Protein AF-0000000083112394 (afdb_homodimer)

pLDDT: mean 86.44, std 19.1, range [28.83, 98.94]

InterPro domains:
  IPR000073 Alpha/beta hydrolase fold-1 [PF00561] (53-275)
  IPR000073 Alpha/beta hydrolase fold-1 [PR00111] (77-92)
  IPR000073 Alpha/beta hydrolase fold-1 [PR00111] (121-134)
  IPR000073 Alpha/beta hydrolase fold-1 [PR00111] (135-148)
  IPR000073 Alpha/beta hydrolase fold-1 [PR00111] (237-251)
  IPR011942 Poly(3-hydroxyalkanoate) depolymerase [TIGR02240] (37-294)
  IPR029058 Alpha/Beta hydrolase fold [G3DSA:3.40.50.1820] (31-290)
  IPR029058 Alpha/Beta hydrolase fold [SSF53474] (28-290)
  IPR050471 AB hydrolase [PTHR43433] (49-292)

Nearest PDB structures (foldseek):
  6eb3-assembly1_A  TM=8.933E-01  e=8.186E-20  metagenome
  7dq9-assembly4_D  TM=8.471E-01  e=4.493E-18  Alistipes shahii WAL 8301
  7dq9-assembly3_C  TM=8.461E-01  e=7.822E-18  Alistipes shahii WAL 8301
  4lxg-assembly1_A-2  TM=7.672E-01  e=6.460E-15  Rhizorhabdus wittichii RW1
  7uoc-assembly1_B  TM=8.055E-01  e=4.363E-14  Orobanche minor

Radius of gyration: 27.96 Å; Cα contacts (8 Å, |Δi|>4): 1270; chains: 2; bounding box: 102×69×70 Å

Organism: NCBI:txid185642

Foldseek 3Di:
DPPPPPPPPPPPPPDPPPPPPPPQPDQPAADWDWDDDPQWIKIKGKHAADDAAEEEFEAFLFAQCLLSLLVVQADSRHIYMYIDQDQFDPIHHHPDFDALLSSLVRVVVRCVVVVHFAHEYEYAALRLLSQLNNCLVCVPRHQEYEYELYFFFQPADFFDPVQVVVLVFLCLQVPLVVVLVCVCVQWPFPCVVVSNVVSVSRNSRSPRGDRNNSVSSVVNRNPGGCLVPQLVRAHAYEYEYACTERGRHCVRSVSSVVRHPHYDYDYDHGTRSCCSVVSNVCSVVVNCSVPPDDPDD/DPDPPPPPPPPPPPDPPPPPPPPQPDQPAADWDWDDDPQWIKIKGKHAADDAAEEEFEAFLFAQCLLSLLVVQADSRHIYMYIDQDLFDPIHHHPDFDALLSSLVRVVVRCVVVVHFAHEYEYAALRLLSQLNNCLVCVPRHQEYEYELYFFFQPADFFDPVLVVVLVFCCLQVPLVVVLVCVCVNWNFPCVVVSNVVSVSSNSRRPRGDRNNSVSSVVNRNPGGCLVPQLVRAHAYEYEYACTERGRHCVRSVSSVVRHPHYDYDYDNGTRSCCSVVSNVCSVVVNCSVPPDDPPD

Structure (mmCIF, N/CA/C/O backbone):
data_AF-0000000083112394-model_v1
#
loop_
_entity.id
_entity.type
_entity.pdbx_description
1 polymer 'Poly(3-hydroxyalkanoic acid) depolymerase'
#
loop_
_atom_site.group_PDB
_atom_site.id
_atom_site.type_symbol
_atom_site.label_atom_id
_atom_site.label_alt_id
_atom_site.label_comp_id
_atom_site.label_asym_id
_atom_site.label_entity_id
_atom_site.label_seq_id
_atom_site.pdbx_PDB_ins_code
_atom_site.Cartn_x
_atom_site.Cartn_y
_atom_site.Cartn_z
_atom_site.occupancy
_atom_site.B_iso_or_equiv
_atom_site.auth_seq_id
_atom_site.auth_comp_id
_atom_site.auth_asym_id
_atom_site.auth_atom_id
_atom_site.pdbx_PDB_model_num
ATOM 1 N N . MET A 1 1 ? 68.938 12.625 42.594 1 32.94 1 MET A N 1
ATOM 2 C CA . MET A 1 1 ? 68.25 12.602 41.281 1 32.94 1 MET A CA 1
ATOM 3 C C . MET A 1 1 ? 66.75 12.312 41.438 1 32.94 1 MET A C 1
ATOM 5 O O . MET A 1 1 ? 66.375 11.172 41.688 1 32.94 1 MET A O 1
ATOM 9 N N . THR A 1 2 ? 66.062 13.242 42.125 1 34.62 2 THR A N 1
ATOM 10 C CA . THR A 1 2 ? 64.75 13.32 42.625 1 34.62 2 THR A CA 1
ATOM 11 C C . THR A 1 2 ? 63.719 13.383 41.5 1 34.62 2 THR A C 1
ATOM 13 O O . THR A 1 2 ? 63.688 14.352 40.719 1 34.62 2 THR A O 1
ATOM 16 N N . GLN A 1 3 ? 63.5 12.227 40.812 1 34.94 3 GLN A N 1
ATOM 17 C CA . GLN A 1 3 ? 62.562 12.125 39.688 1 34.94 3 GLN A CA 1
ATOM 18 C C . GLN A 1 3 ? 61.156 12.531 40.094 1 34.94 3 GLN A C 1
ATOM 20 O O . GLN A 1 3 ? 60.594 11.992 41.031 1 34.94 3 GLN A O 1
ATOM 25 N N . HIS A 1 4 ? 60.781 13.797 39.844 1 29.61 4 HIS A N 1
ATOM 26 C CA . HIS A 1 4 ? 59.469 14.391 40.031 1 29.61 4 HIS A CA 1
ATOM 27 C C . HIS A 1 4 ? 58.406 13.625 39.219 1 29.61 4 HIS A C 1
ATOM 29 O O . HIS A 1 4 ? 58.438 13.633 38 1 29.61 4 HIS A O 1
ATOM 35 N N . LYS A 1 5 ? 57.875 12.523 39.781 1 38.38 5 LYS A N 1
ATOM 36 C CA . LYS A 1 5 ? 56.719 11.812 39.25 1 38.38 5 LYS A CA 1
ATOM 37 C C . LYS A 1 5 ? 55.531 12.742 39.094 1 38.38 5 LYS A C 1
ATOM 39 O O . LYS A 1 5 ? 55.062 13.344 40.062 1 38.38 5 LYS A O 1
ATOM 44 N N . SER A 1 6 ? 55.438 13.508 37.875 1 35.44 6 SER A N 1
ATOM 45 C CA . SER A 1 6 ? 54.281 14.328 37.5 1 35.44 6 SER A CA 1
ATOM 46 C C . SER A 1 6 ? 53 13.547 37.625 1 35.44 6 SER A C 1
ATOM 48 O O . SER A 1 6 ? 52.844 12.453 37.094 1 35.44 6 SER A O 1
ATOM 50 N N . ARG A 1 7 ? 52.281 13.656 38.781 1 35.31 7 ARG A N 1
ATOM 51 C CA . ARG A 1 7 ? 50.938 13.148 39.031 1 35.31 7 ARG A CA 1
ATOM 52 C C . ARG A 1 7 ? 49.969 13.633 37.938 1 35.31 7 ARG A C 1
ATOM 54 O O . ARG A 1 7 ? 49.781 14.836 37.781 1 35.31 7 ARG A O 1
ATOM 61 N N . ALA A 1 8 ? 49.906 12.898 36.844 1 36.44 8 ALA A N 1
ATOM 62 C CA . ALA A 1 8 ? 48.844 13.172 35.844 1 36.44 8 ALA A CA 1
ATOM 63 C C . ALA A 1 8 ? 47.469 13.297 36.531 1 36.44 8 ALA A C 1
ATOM 65 O O . ALA A 1 8 ? 47.094 12.43 37.312 1 36.44 8 ALA A O 1
ATOM 66 N N . ALA A 1 9 ? 47 14.57 36.75 1 37.59 9 ALA A N 1
ATOM 67 C CA . ALA A 1 9 ? 45.625 14.883 37.125 1 37.59 9 ALA A CA 1
ATOM 68 C C . ALA A 1 9 ? 44.625 13.992 3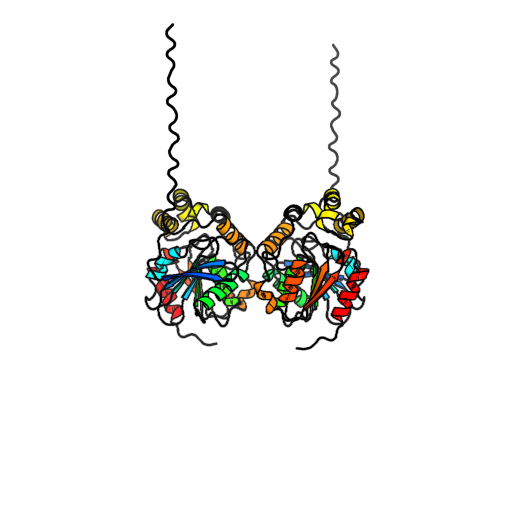6.406 1 37.59 9 ALA A C 1
ATOM 70 O O . ALA A 1 9 ? 44.719 13.852 35.188 1 37.59 9 ALA A O 1
ATOM 71 N N . GLY A 1 10 ? 44.125 12.969 37 1 33.56 10 GLY A N 1
ATOM 72 C CA . GLY A 1 10 ? 43.062 12.078 36.531 1 33.56 10 GLY A CA 1
ATOM 73 C C . GLY A 1 10 ? 41.906 12.812 35.875 1 33.56 10 GLY A C 1
ATOM 74 O O . GLY A 1 10 ? 41.406 13.797 36.406 1 33.56 10 GLY A O 1
ATOM 75 N N . LYS A 1 11 ? 41.875 12.914 34.531 1 38.56 11 LYS A N 1
ATOM 76 C CA . LYS A 1 11 ? 40.75 13.453 33.75 1 38.56 11 LYS A CA 1
ATOM 77 C C . LYS A 1 11 ? 39.406 13.008 34.344 1 38.56 11 LYS A C 1
ATOM 79 O O . LYS A 1 11 ? 39.125 11.812 34.438 1 38.56 11 LYS A O 1
ATOM 84 N N . ARG A 1 12 ? 38.906 13.766 35.406 1 34.84 12 ARG A N 1
ATOM 85 C CA . ARG A 1 12 ? 37.531 13.562 35.812 1 34.84 12 ARG A CA 1
ATOM 86 C C . ARG A 1 12 ? 36.594 13.406 34.594 1 34.84 12 ARG A C 1
ATOM 88 O O . ARG A 1 12 ? 36.656 14.203 33.656 1 34.84 12 ARG A O 1
ATOM 95 N N . ARG A 1 13 ? 36.219 12.211 34.281 1 37.31 13 ARG A N 1
ATOM 96 C CA . ARG A 1 13 ? 35.25 11.852 33.25 1 37.31 13 ARG A CA 1
ATOM 97 C C . ARG A 1 13 ? 34 12.734 33.344 1 37.31 13 ARG A C 1
ATOM 99 O O . ARG A 1 13 ? 33.406 12.891 34.406 1 37.31 13 ARG A O 1
ATOM 106 N N . PRO A 1 14 ? 33.906 13.844 32.5 1 37.31 14 PRO A N 1
ATOM 107 C CA . PRO A 1 14 ? 32.688 14.641 32.562 1 37.31 14 PRO A CA 1
ATOM 108 C C . PRO A 1 14 ? 31.438 13.781 32.75 1 37.31 14 PRO A C 1
ATOM 110 O O . PRO A 1 14 ? 31.391 12.641 32.281 1 37.31 14 PRO A O 1
ATOM 113 N N . THR A 1 15 ? 30.875 13.812 33.969 1 35.97 15 THR A N 1
ATOM 114 C CA . THR A 1 15 ? 29.562 13.227 34.281 1 35.97 15 THR A CA 1
ATOM 115 C C . THR A 1 15 ? 28.609 13.383 33.094 1 35.97 15 THR A C 1
ATOM 117 O O . THR A 1 15 ? 28.484 14.469 32.531 1 35.97 15 THR A O 1
ATOM 120 N N . ARG A 1 16 ? 28.312 12.344 32.344 1 32.38 16 ARG A N 1
ATOM 121 C CA . ARG A 1 16 ? 27.297 12.188 31.312 1 32.38 16 ARG A CA 1
ATOM 122 C C . ARG A 1 16 ? 25.984 12.844 31.75 1 32.38 16 ARG A C 1
ATOM 124 O O . ARG A 1 16 ? 25.344 12.406 32.719 1 32.38 16 ARG A O 1
ATOM 131 N N . GLU A 1 17 ? 26 14.18 31.906 1 29.62 17 GLU A N 1
ATOM 132 C CA . GLU A 1 17 ? 24.672 14.773 32.031 1 29.62 17 GLU A CA 1
ATOM 133 C C . GLU A 1 17 ? 23.641 13.961 31.25 1 29.62 17 GLU A C 1
ATOM 135 O O . GLU A 1 17 ? 23.781 13.773 30.031 1 29.62 17 GLU A O 1
ATOM 140 N N . ARG A 1 18 ? 23.078 12.992 31.844 1 34.06 18 ARG A N 1
ATOM 141 C CA . ARG A 1 18 ? 21.875 12.336 31.344 1 34.06 18 ARG A CA 1
ATOM 142 C C . ARG A 1 18 ? 20.969 13.336 30.609 1 34.06 18 ARG A C 1
ATOM 144 O O . ARG A 1 18 ? 20.531 14.328 31.203 1 34.06 18 ARG A O 1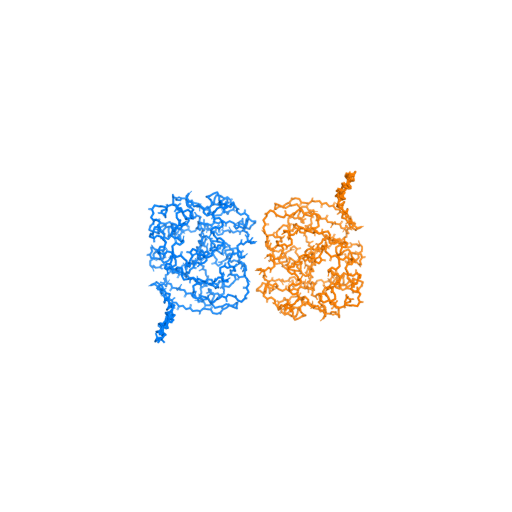
ATOM 151 N N . GLN A 1 19 ? 21.266 13.672 29.453 1 30.61 19 GLN A N 1
ATOM 152 C CA . GLN A 1 19 ? 20.344 14.453 28.609 1 30.61 19 GLN A CA 1
ATOM 153 C C . GLN A 1 19 ? 18.906 14.25 29.047 1 30.61 19 GLN A C 1
ATOM 155 O O . GLN A 1 19 ? 18.359 13.141 28.938 1 30.61 19 GLN A O 1
ATOM 160 N N . ARG A 1 20 ? 18.438 14.812 30.125 1 32.09 20 ARG A N 1
ATOM 161 C CA . ARG A 1 20 ? 17.031 14.875 30.5 1 32.09 20 ARG A CA 1
ATOM 162 C C . ARG A 1 20 ? 16.125 14.844 29.281 1 32.09 20 ARG A C 1
ATOM 164 O O . ARG A 1 20 ? 16.328 15.609 28.328 1 32.09 20 ARG A O 1
ATOM 171 N N . LEU A 1 21 ? 15.695 13.742 28.906 1 35.34 21 LEU A N 1
ATOM 172 C CA . LEU A 1 21 ? 14.57 13.625 27.984 1 35.34 21 LEU A CA 1
ATOM 173 C C . LEU A 1 21 ? 13.609 14.789 28.141 1 35.34 21 LEU A C 1
ATOM 175 O O . LEU A 1 21 ? 13.008 14.969 29.219 1 35.34 21 LEU A O 1
ATOM 179 N N . ARG A 1 22 ? 13.922 15.969 27.781 1 39.44 22 ARG A N 1
ATOM 180 C CA . ARG A 1 22 ? 13.023 17.125 27.781 1 39.44 22 ARG A CA 1
ATOM 181 C C . ARG A 1 22 ? 11.578 16.688 27.562 1 39.44 22 ARG A C 1
ATOM 183 O O . ARG A 1 22 ? 11.297 15.852 26.703 1 39.44 22 ARG A O 1
ATOM 190 N N . ALA A 1 23 ? 10.695 16.812 28.484 1 43.94 23 ALA A N 1
ATOM 191 C CA . ALA A 1 23 ? 9.25 16.594 28.531 1 43.94 23 ALA A CA 1
ATOM 192 C C . ALA A 1 23 ? 8.578 17.109 27.266 1 43.94 23 ALA A C 1
ATOM 194 O O . ALA A 1 23 ? 8.859 18.234 26.828 1 43.94 23 ALA A O 1
ATOM 195 N N . LEU A 1 24 ? 8.109 16.281 26.391 1 50.56 24 LEU A N 1
ATOM 196 C CA . LEU A 1 24 ? 7.293 16.625 25.234 1 50.56 24 LEU A CA 1
ATOM 197 C C . LEU A 1 24 ? 6.301 17.734 25.578 1 50.56 24 LEU A C 1
ATOM 199 O O . LEU A 1 24 ? 5.637 17.672 26.609 1 50.56 24 LEU A O 1
ATOM 203 N N . PRO A 1 25 ? 6.465 18.938 25 1 56.12 25 PRO A N 1
ATOM 204 C CA . PRO A 1 25 ? 5.43 19.922 25.297 1 56.12 25 PRO A CA 1
ATOM 205 C C . PRO A 1 25 ? 4.016 19.375 25.109 1 56.12 25 PRO A C 1
ATOM 207 O O . PRO A 1 25 ? 3.785 18.547 24.219 1 56.12 25 PRO A O 1
ATOM 210 N N . VAL A 1 26 ? 3.15 19.281 26.078 1 57.69 26 VAL A N 1
ATOM 211 C CA . VAL A 1 26 ? 1.737 18.906 26.047 1 57.69 26 VAL A CA 1
ATOM 212 C C . VAL A 1 26 ? 0.942 19.969 25.297 1 57.69 26 VAL A C 1
ATOM 214 O O . VAL A 1 26 ? 1.186 21.172 25.453 1 57.69 26 VAL A O 1
ATOM 217 N N . SER A 1 27 ? 0.223 19.5 24.219 1 69.19 27 SER A N 1
ATOM 218 C CA . SER A 1 27 ? -0.692 20.422 23.562 1 69.19 27 SER A CA 1
ATOM 219 C C . SER A 1 27 ? -1.604 21.109 24.578 1 69.19 27 SER A C 1
ATOM 221 O O . SER A 1 27 ? -2.092 20.469 25.5 1 69.19 27 SER A O 1
ATOM 223 N N . LEU A 1 28 ? -1.651 22.359 24.438 1 69.44 28 LEU A N 1
ATOM 224 C CA . LEU A 1 28 ? -2.496 23.141 25.328 1 69.44 28 LEU A CA 1
ATOM 225 C C . LEU A 1 28 ? -3.961 23.047 24.922 1 69.44 28 LEU A C 1
ATOM 227 O O . LEU A 1 28 ? -4.84 23.578 25.609 1 69.44 28 LEU A O 1
ATOM 231 N N . PHE A 1 29 ? -4.113 22.297 23.812 1 80.75 29 PHE A N 1
ATOM 232 C CA . PHE A 1 29 ? -5.469 22.266 23.281 1 80.75 29 PHE A CA 1
ATOM 233 C C . PHE A 1 29 ? -6.031 20.844 23.297 1 80.75 29 PHE A C 1
ATOM 235 O O . PHE A 1 29 ? -5.473 19.938 22.672 1 80.75 29 PHE A O 1
ATOM 242 N N . GLY A 1 30 ? -6.957 20.609 24.156 1 90.38 30 GLY A N 1
ATOM 243 C CA . GLY A 1 30 ? -7.664 19.344 24.109 1 90.38 30 GLY A CA 1
ATOM 244 C C . GLY A 1 30 ? -7.195 18.359 25.172 1 90.38 30 GLY A C 1
ATOM 245 O O . GLY A 1 30 ? -6.422 18.703 26.062 1 90.38 30 GLY A O 1
ATOM 246 N N . GLU A 1 31 ? -7.684 17.203 25.172 1 95.12 31 GLU A N 1
ATOM 247 C CA . GLU A 1 31 ? -7.375 16.125 26.094 1 95.12 31 GLU A CA 1
ATOM 248 C C . GLU A 1 31 ? -6.652 14.984 25.375 1 95.12 31 GLU A C 1
ATOM 250 O O . GLU A 1 31 ? -6.996 14.641 24.25 1 95.12 31 GLU A O 1
ATOM 255 N N . GLU A 1 32 ? -5.684 14.484 26.094 1 95.5 32 GLU A N 1
ATOM 256 C CA . GLU A 1 32 ? -4.875 13.422 25.516 1 95.5 32 GLU A CA 1
ATOM 257 C C . GLU A 1 32 ? -5.32 12.047 26.031 1 95.5 32 GLU A C 1
ATOM 259 O O . GLU A 1 32 ? -5.691 11.906 27.188 1 95.5 32 GLU A O 1
ATOM 264 N N . CYS A 1 33 ? -5.238 11.086 25.188 1 97.19 33 CYS A N 1
ATOM 265 C CA . CYS A 1 33 ? -5.453 9.688 25.562 1 97.19 33 CYS A CA 1
ATOM 266 C C . CYS A 1 33 ? -4.707 8.758 24.609 1 97.19 33 CYS A C 1
ATOM 268 O O . CYS A 1 33 ? -4.133 9.203 23.609 1 97.19 33 CYS A O 1
ATOM 270 N N . TYR A 1 34 ? -4.586 7.547 25.016 1 98.06 34 TYR A N 1
ATOM 271 C CA . TYR A 1 34 ? -4.027 6.504 24.156 1 98.06 34 TYR A CA 1
ATOM 272 C C . TYR A 1 34 ? -5.105 5.508 23.734 1 98.06 34 TYR A C 1
ATOM 274 O O . TYR A 1 34 ? -5.961 5.137 24.547 1 98.06 34 TYR A O 1
ATOM 282 N N . VAL A 1 35 ? -5.113 5.148 22.516 1 98.56 35 VAL A N 1
ATOM 283 C CA . VAL A 1 35 ? -6.004 4.121 21.984 1 98.56 35 VAL A CA 1
ATOM 284 C C . VAL A 1 35 ? -5.184 2.941 21.469 1 98.56 35 VAL A C 1
ATOM 286 O O . VAL A 1 35 ? -4.32 3.111 20.594 1 98.56 35 VAL A O 1
ATOM 289 N N . ALA A 1 36 ? -5.395 1.771 22.062 1 98.31 36 ALA A N 1
ATOM 290 C CA . ALA A 1 36 ? -4.746 0.547 21.609 1 98.31 36 ALA A CA 1
ATOM 291 C C . ALA A 1 36 ? -5.617 -0.19 20.594 1 98.31 36 ALA A C 1
ATOM 293 O O . ALA A 1 36 ? -6.73 -0.61 20.922 1 98.31 36 ALA A O 1
ATOM 294 N N . THR A 1 37 ? -5.168 -0.289 19.406 1 97.25 37 THR A N 1
ATOM 295 C CA . THR A 1 37 ? -5.918 -0.973 18.359 1 97.25 37 THR A CA 1
ATOM 296 C C . THR A 1 37 ? -5 -1.376 17.203 1 97.25 37 THR A C 1
ATOM 298 O O . THR A 1 37 ? -3.949 -0.769 17 1 97.25 37 THR A O 1
ATOM 301 N N . GLY A 1 38 ? -5.352 -2.438 16.5 1 95 38 GLY A N 1
ATOM 302 C CA . GLY A 1 38 ? -4.629 -2.869 15.312 1 95 38 GLY A CA 1
ATOM 303 C C . GLY A 1 38 ? -3.162 -3.156 15.586 1 95 38 GLY A C 1
ATOM 304 O O . GLY A 1 38 ? -2.311 -2.922 14.719 1 95 38 GLY A O 1
ATOM 305 N N . GLY A 1 39 ? -2.795 -3.484 16.703 1 96 39 GLY A N 1
ATOM 306 C CA . GLY A 1 39 ? -1.42 -3.795 17.047 1 96 39 GLY A CA 1
ATOM 307 C C . GLY A 1 39 ? -0.591 -2.561 17.359 1 96 39 GLY A C 1
ATOM 308 O O . GLY A 1 39 ? 0.637 -2.635 17.438 1 96 39 GLY A O 1
ATOM 309 N N . GLN A 1 40 ? -1.316 -1.421 17.469 1 98 40 GLN A N 1
ATOM 310 C CA . GLN A 1 40 ? -0.654 -0.149 17.734 1 98 40 GLN A CA 1
ATOM 311 C C . GLN A 1 40 ? -1.194 0.49 19.016 1 98 40 GLN A C 1
ATOM 313 O O . GLN A 1 40 ? -2.275 0.132 19.484 1 98 40 GLN A O 1
ATOM 318 N N . ARG A 1 41 ? -0.401 1.262 19.625 1 98.25 41 ARG A N 1
ATOM 319 C CA . ARG A 1 41 ? -0.822 2.186 20.672 1 98.25 41 ARG A CA 1
ATOM 320 C C . ARG A 1 41 ? -0.654 3.635 20.234 1 98.25 41 ARG A C 1
ATOM 322 O O . ARG A 1 41 ? 0.47 4.121 20.094 1 98.25 41 ARG A O 1
ATOM 329 N N . ILE A 1 42 ? -1.801 4.273 20 1 98.44 42 ILE A N 1
ATOM 330 C CA . ILE A 1 42 ? -1.793 5.57 19.328 1 98.44 42 ILE A CA 1
ATOM 331 C C . ILE A 1 42 ? -2.094 6.676 20.344 1 98.44 42 ILE A C 1
ATOM 333 O O . ILE A 1 42 ? -3.109 6.629 21.047 1 98.44 42 ILE A O 1
ATOM 337 N N . ARG A 1 43 ? -1.194 7.676 20.453 1 97.06 43 ARG A N 1
ATOM 338 C CA . ARG A 1 43 ? -1.482 8.891 21.203 1 97.06 43 ARG A CA 1
ATOM 339 C C . ARG A 1 43 ? -2.445 9.789 20.438 1 97.06 43 ARG A C 1
ATOM 341 O O . ARG A 1 43 ? -2.217 10.109 19.281 1 97.06 43 ARG A O 1
ATOM 348 N N . VAL A 1 44 ? -3.502 10.195 21.125 1 98.06 44 VAL A N 1
ATOM 349 C CA . VAL A 1 44 ? -4.535 11.016 20.5 1 98.06 44 VAL A CA 1
ATOM 350 C C . VAL A 1 44 ? -4.809 12.242 21.375 1 98.06 44 VAL A C 1
ATOM 352 O O . VAL A 1 44 ? -4.754 12.164 22.594 1 98.06 44 VAL A O 1
ATOM 355 N N . ASN A 1 45 ? -4.992 13.375 20.734 1 97.56 45 ASN A N 1
ATOM 356 C CA . ASN A 1 45 ? -5.48 14.602 21.359 1 97.56 45 ASN A CA 1
ATOM 357 C C . ASN A 1 45 ? -6.805 15.055 20.766 1 97.56 45 ASN A C 1
ATOM 359 O O . ASN A 1 45 ? -6.938 15.125 19.531 1 97.56 45 ASN A O 1
ATOM 363 N N . VAL A 1 46 ? -7.797 15.266 21.656 1 97.81 46 VAL A N 1
ATOM 364 C CA . VAL A 1 46 ? -9.109 15.695 21.172 1 97.81 46 VAL A CA 1
ATOM 365 C C . VAL A 1 46 ? -9.484 17.031 21.812 1 97.81 46 VAL A C 1
ATOM 367 O O . VAL A 1 46 ? -9.57 17.125 23.047 1 97.81 46 VAL A O 1
ATOM 370 N N . ARG A 1 47 ? -9.617 18 20.984 1 97.12 47 ARG A N 1
ATOM 371 C CA . ARG A 1 47 ? -10.312 19.219 21.422 1 97.12 47 ARG A CA 1
ATOM 372 C C . ARG A 1 47 ? -11.812 19.109 21.141 1 97.12 47 ARG A C 1
ATOM 374 O O . ARG A 1 47 ? -12.234 19.125 19.984 1 97.12 47 ARG A O 1
ATOM 381 N N . GLY A 1 48 ? -12.531 19.047 22.234 1 95.19 48 GLY A N 1
ATOM 382 C CA . GLY A 1 48 ? -13.969 18.875 22.094 1 95.19 48 GLY A CA 1
ATOM 383 C C . GLY A 1 48 ? -14.68 20.109 21.578 1 95.19 48 GLY A C 1
ATOM 384 O O . GLY A 1 48 ? -14.328 21.234 21.938 1 95.19 48 GLY A O 1
ATOM 385 N N . GLY A 1 49 ? -15.617 19.875 20.688 1 95.06 49 GLY A N 1
ATOM 386 C CA . GLY A 1 49 ? -16.5 20.891 20.156 1 95.06 49 GLY A CA 1
ATOM 387 C C . GLY A 1 49 ? -17.828 20.344 19.672 1 95.06 49 GLY A C 1
ATOM 388 O O . GLY A 1 49 ? -18.406 19.453 20.312 1 95.06 49 GLY A O 1
ATOM 389 N N . THR A 1 50 ? -18.281 21.031 18.656 1 93.19 50 THR A N 1
ATOM 390 C CA . THR A 1 50 ? -19.562 20.609 18.094 1 93.19 50 THR A CA 1
ATOM 391 C C . THR A 1 50 ? -19.438 20.297 16.609 1 93.19 50 THR A C 1
ATOM 393 O O . THR A 1 50 ? -18.438 20.625 15.984 1 93.19 50 THR A O 1
ATOM 396 N N . GLY A 1 51 ? -20.453 19.531 16.094 1 92.38 51 GLY A N 1
ATOM 397 C CA . GLY A 1 51 ? -20.484 19.25 14.664 1 92.38 51 GLY A CA 1
ATOM 398 C C . GLY A 1 51 ? -19.594 18.094 14.258 1 92.38 51 GLY A C 1
ATOM 399 O O . GLY A 1 51 ? -19.25 17.25 15.094 1 92.38 51 GLY A O 1
ATOM 400 N N . VAL A 1 52 ? -19.281 18.047 12.945 1 96.69 52 VAL A N 1
ATOM 401 C CA . VAL A 1 52 ? -18.453 16.969 12.406 1 96.69 52 VAL A CA 1
ATOM 402 C C . VAL A 1 52 ? -17 17.203 12.789 1 96.69 52 VAL A C 1
ATOM 404 O O . VAL A 1 52 ? -16.438 18.266 12.5 1 96.69 52 VAL A O 1
ATOM 407 N N . PRO A 1 53 ? -16.359 16.281 13.461 1 98.38 53 PRO A N 1
ATOM 408 C CA . PRO A 1 53 ? -14.969 16.453 13.883 1 98.38 53 PRO A CA 1
ATOM 409 C C . PRO A 1 53 ? -14.008 16.578 12.695 1 98.38 53 PRO A C 1
ATOM 411 O O . PRO A 1 53 ? -14.227 15.945 11.656 1 98.38 53 PRO A O 1
ATOM 414 N N . LEU A 1 54 ? -13.008 17.375 12.914 1 98.75 54 LEU A N 1
ATOM 415 C CA . LEU A 1 54 ? -11.906 17.516 11.969 1 98.75 54 LEU A CA 1
ATOM 416 C C . LEU A 1 54 ? -10.695 16.703 12.438 1 98.75 54 LEU A C 1
ATOM 418 O O . LEU A 1 54 ? -10.164 16.938 13.523 1 98.75 54 LEU A O 1
ATOM 422 N N . VAL A 1 55 ? -10.273 15.688 11.625 1 98.94 55 VAL A N 1
ATOM 423 C CA . VAL A 1 55 ? -9.094 14.883 11.906 1 98.94 55 VAL A CA 1
ATOM 424 C C . VAL A 1 55 ? -7.887 15.461 11.164 1 98.94 55 VAL A C 1
ATOM 426 O O . VAL A 1 55 ? -7.953 15.711 9.961 1 98.94 55 VAL A O 1
ATOM 429 N N . LEU A 1 56 ? -6.809 15.695 11.898 1 98.75 56 LEU A N 1
ATOM 430 C CA . LEU A 1 56 ? -5.598 16.25 11.305 1 98.75 56 LEU A CA 1
ATOM 431 C C . LEU A 1 56 ? -4.523 15.18 11.156 1 98.75 56 LEU A C 1
ATOM 433 O O . LEU A 1 56 ? -4.113 14.562 12.148 1 98.75 56 LEU A O 1
ATOM 437 N N . CYS A 1 57 ? -4.082 14.945 9.969 1 98.56 57 CYS A N 1
ATOM 438 C CA . CYS A 1 57 ? -2.967 14.055 9.664 1 98.56 57 CYS A CA 1
ATOM 439 C C . CYS A 1 57 ? -1.688 14.844 9.422 1 98.56 57 CYS A C 1
ATOM 441 O O . CYS A 1 57 ? -1.586 15.586 8.438 1 98.56 57 CYS A O 1
ATOM 443 N N . ASN A 1 58 ? -0.654 14.656 10.203 1 94.94 58 ASN A N 1
ATOM 444 C CA . ASN A 1 58 ? 0.577 15.438 10.195 1 94.94 58 ASN A CA 1
ATOM 445 C C . ASN A 1 58 ? 1.538 14.953 9.109 1 94.94 58 ASN A C 1
ATOM 447 O O . ASN A 1 58 ? 1.359 13.867 8.555 1 94.94 58 ASN A O 1
ATOM 451 N N . GLY A 1 59 ? 2.527 15.812 8.844 1 94.5 59 GLY A N 1
ATOM 452 C CA . GLY A 1 59 ? 3.586 15.453 7.914 1 94.5 59 GLY A CA 1
ATOM 453 C C . GLY A 1 59 ? 4.559 14.438 8.484 1 94.5 59 GLY A C 1
ATOM 454 O O . GLY A 1 59 ? 4.488 14.094 9.664 1 94.5 59 GLY A O 1
ATOM 455 N N . ILE A 1 60 ? 5.445 14.055 7.648 1 93.75 60 ILE A N 1
ATOM 456 C CA . ILE A 1 60 ? 6.402 13.016 8.016 1 93.75 60 ILE A CA 1
ATOM 457 C C . ILE A 1 60 ? 7.234 13.477 9.211 1 93.75 60 ILE A C 1
ATOM 459 O O . ILE A 1 60 ? 7.695 14.617 9.25 1 93.75 60 ILE A O 1
ATOM 463 N N . GLY A 1 61 ? 7.367 12.617 10.219 1 89.19 61 GLY A N 1
ATOM 464 C CA . GLY A 1 61 ? 8.219 12.844 11.375 1 89.19 61 GLY A CA 1
ATOM 465 C C . GLY A 1 61 ? 7.59 13.75 12.414 1 89.19 61 GLY A C 1
ATOM 466 O O . GLY A 1 61 ? 8.094 13.875 13.531 1 89.19 61 GLY A O 1
ATOM 467 N N . ALA A 1 62 ? 6.523 14.406 12.141 1 88.19 62 ALA A N 1
ATOM 468 C CA . ALA A 1 62 ? 5.957 15.445 12.992 1 88.19 62 ALA A CA 1
ATOM 469 C C . ALA A 1 62 ? 5.055 14.852 14.07 1 88.19 62 ALA A C 1
ATOM 471 O O . ALA A 1 62 ? 4.262 13.945 13.789 1 88.19 62 ALA A O 1
ATOM 472 N N . SER A 1 63 ? 5.199 15.375 15.266 1 90.25 63 SER A N 1
ATOM 473 C CA . SER A 1 63 ? 4.23 15.078 16.312 1 90.25 63 SER A CA 1
ATOM 474 C C . SER A 1 63 ? 2.988 15.953 16.188 1 90.25 63 SER A C 1
ATOM 476 O O . SER A 1 63 ? 2.975 16.906 15.414 1 90.25 63 SER A O 1
ATOM 478 N N . LEU A 1 64 ? 1.951 15.531 16.953 1 91.56 64 LEU A N 1
ATOM 479 C CA . LEU A 1 64 ? 0.659 16.188 16.781 1 91.56 64 LEU A CA 1
ATOM 480 C C . LEU A 1 64 ? 0.741 17.656 17.156 1 91.56 64 LEU A C 1
ATOM 482 O O . LEU A 1 64 ? -0.063 18.469 16.688 1 91.56 64 LEU A O 1
ATOM 486 N N . GLU A 1 65 ? 1.778 18.188 17.906 1 89.31 65 GLU A N 1
ATOM 487 C CA . GLU A 1 65 ? 1.9 19.562 18.359 1 89.31 65 GLU A CA 1
ATOM 488 C C . GLU A 1 65 ? 2.246 20.5 17.188 1 89.31 65 GLU A C 1
ATOM 490 O O . GLU A 1 65 ? 2.023 21.703 17.266 1 89.31 65 GLU A O 1
ATOM 495 N N . VAL A 1 66 ? 2.822 19.906 16.141 1 87.06 66 VAL A N 1
ATOM 496 C CA . VAL A 1 66 ? 3.27 20.703 15.008 1 87.06 66 VAL A CA 1
ATOM 497 C C . VAL A 1 66 ? 2.094 21.484 14.438 1 87.06 66 VAL A C 1
ATOM 499 O O . VAL A 1 66 ? 2.264 22.625 13.969 1 87.06 66 VAL A O 1
ATOM 502 N N . LEU A 1 67 ? 0.881 20.984 14.57 1 91.56 67 LEU A N 1
ATOM 503 C CA . LEU A 1 67 ? -0.284 21.641 13.984 1 91.56 67 LEU A CA 1
ATOM 504 C C . LEU A 1 67 ? -1.027 22.469 15.031 1 91.56 67 LEU A C 1
ATOM 506 O O . LEU A 1 67 ? -2.133 22.953 14.773 1 91.56 67 LEU A O 1
ATOM 510 N N . ASP A 1 68 ? -0.451 22.719 16.203 1 91.25 68 ASP A N 1
ATOM 511 C CA . ASP A 1 68 ? -1.065 23.516 17.25 1 91.25 68 ASP A CA 1
ATOM 512 C C . ASP A 1 68 ? -1.398 24.922 16.75 1 91.25 68 ASP A C 1
ATOM 514 O O . ASP A 1 68 ? -2.479 25.453 17.031 1 91.25 68 ASP A O 1
ATOM 518 N N . PRO A 1 69 ? -0.477 25.547 16 1 90.81 69 PRO A N 1
ATOM 519 C CA . PRO A 1 69 ? -0.807 26.906 15.531 1 90.81 69 PRO A CA 1
ATOM 520 C C . PRO A 1 69 ? -2.062 26.938 14.664 1 90.81 69 PRO A C 1
ATOM 522 O O . PRO A 1 69 ? -2.838 27.891 14.727 1 90.81 69 PRO A O 1
ATOM 525 N N . LEU A 1 70 ? -2.223 25.891 13.836 1 94.62 70 LEU A N 1
ATOM 526 C CA . LEU A 1 70 ? -3.455 25.797 13.055 1 94.62 70 LEU A CA 1
ATOM 527 C C . LEU A 1 70 ? -4.66 25.625 13.977 1 94.62 70 LEU A C 1
ATOM 529 O O . LEU A 1 70 ? -5.664 26.328 13.828 1 94.62 70 LEU A O 1
ATOM 533 N N . VAL A 1 71 ? -4.555 24.734 14.922 1 95.19 71 VAL A N 1
ATOM 534 C CA . VAL A 1 71 ? -5.652 24.422 15.836 1 95.19 71 VAL A CA 1
ATOM 535 C C . VAL A 1 71 ? -6.062 25.672 16.594 1 95.19 71 VAL A C 1
ATOM 537 O O . VAL A 1 71 ? -7.254 25.938 16.781 1 95.19 71 VAL A O 1
ATOM 540 N N . GLU A 1 72 ? -5.133 26.469 16.969 1 93.94 72 GLU A N 1
ATOM 541 C CA . GLU A 1 72 ? -5.371 27.703 17.719 1 93.94 72 GLU A CA 1
ATOM 542 C C . GLU A 1 72 ? -6.203 28.688 16.906 1 93.94 72 GLU A C 1
ATOM 544 O O . GLU A 1 72 ? -6.977 29.469 17.469 1 93.94 72 GLU A O 1
ATOM 549 N N . GLN A 1 73 ? -6.027 28.656 15.625 1 95.5 73 GLN A N 1
ATOM 550 C CA . GLN A 1 73 ? -6.688 29.625 14.766 1 95.5 73 GLN A CA 1
ATOM 551 C C . GLN A 1 73 ? -8.047 29.125 14.297 1 95.5 73 GLN A C 1
ATOM 553 O O . GLN A 1 73 ? -8.852 29.891 13.773 1 95.5 73 GLN A O 1
ATOM 558 N N . LEU A 1 74 ? -8.312 27.812 14.484 1 96.19 74 LEU A N 1
ATOM 559 C CA . LEU A 1 74 ? -9.602 27.25 14.078 1 96.19 74 LEU A CA 1
ATOM 560 C C . LEU A 1 74 ? -10.703 27.672 15.047 1 96.19 74 LEU A C 1
ATOM 562 O O . LEU A 1 74 ? -10.422 28.016 16.203 1 96.19 74 LEU A O 1
ATOM 566 N N . ASP A 1 75 ? -11.938 27.688 14.555 1 94.94 75 ASP A N 1
ATOM 567 C CA . ASP A 1 75 ? -13.094 27.938 15.414 1 94.94 75 ASP A CA 1
ATOM 568 C C . ASP A 1 75 ? -13.039 27.078 16.672 1 94.94 75 ASP A C 1
ATOM 570 O O . ASP A 1 75 ? -12.914 25.844 16.594 1 94.94 75 ASP A O 1
ATOM 574 N N . PRO A 1 76 ? -13.078 27.672 17.875 1 93.38 76 PRO A N 1
ATOM 575 C CA . PRO A 1 76 ? -12.992 26.922 19.125 1 93.38 76 PRO A CA 1
ATOM 576 C C . PRO A 1 76 ? -14.109 25.891 19.281 1 93.38 76 PRO A C 1
ATOM 578 O O . PRO A 1 76 ? -13.992 24.953 20.062 1 93.38 76 PRO A O 1
ATOM 581 N N . ASP A 1 77 ? -15.125 26.016 18.516 1 93.88 77 ASP A N 1
ATOM 582 C CA . ASP A 1 77 ? -16.25 25.094 18.625 1 93.88 77 ASP A CA 1
ATOM 583 C C . ASP A 1 77 ? -16.062 23.891 17.703 1 93.88 77 ASP A C 1
ATOM 585 O O . ASP A 1 77 ? -16.859 22.938 17.734 1 93.88 77 ASP A O 1
ATOM 589 N N . THR A 1 78 ? -15.062 23.906 16.938 1 94.81 78 THR A N 1
ATOM 590 C CA . THR A 1 78 ? -14.781 22.766 16.078 1 94.81 78 THR A CA 1
ATOM 591 C C . THR A 1 78 ? -14.094 21.641 16.844 1 94.81 78 THR A C 1
ATOM 593 O O . THR A 1 78 ? -13.094 21.875 17.531 1 94.81 78 THR A O 1
ATOM 596 N N . THR A 1 79 ? -14.664 20.5 16.828 1 97.06 79 THR A N 1
ATOM 597 C CA . THR A 1 79 ? -13.953 19.344 17.359 1 97.06 79 THR A CA 1
ATOM 598 C C . THR A 1 79 ? -12.758 18.984 16.484 1 97.06 79 THR A C 1
ATOM 600 O O . THR A 1 79 ? -12.891 18.844 15.273 1 97.06 79 THR A O 1
ATOM 603 N N . VAL A 1 80 ? -11.609 18.953 17.094 1 98.31 80 VAL A N 1
ATOM 604 C CA . VAL A 1 80 ? -10.391 18.625 16.375 1 98.31 80 VAL A CA 1
ATOM 605 C C . VAL A 1 80 ? -9.75 17.375 16.984 1 98.31 80 VAL A C 1
ATOM 607 O O . VAL A 1 80 ? -9.562 17.297 18.188 1 98.31 80 VAL A O 1
ATOM 610 N N . VAL A 1 81 ? -9.484 16.375 16.172 1 98.56 81 VAL A N 1
ATOM 611 C CA . VAL A 1 81 ? -8.797 15.156 16.578 1 98.56 81 VAL A CA 1
ATOM 612 C C . VAL A 1 81 ? -7.402 15.117 15.945 1 98.56 81 VAL A C 1
ATOM 614 O O . VAL A 1 81 ? -7.262 15.211 14.727 1 98.56 81 VAL A O 1
ATOM 617 N N . ARG A 1 82 ? -6.41 15.047 16.734 1 97.56 82 ARG A N 1
ATOM 618 C CA . ARG A 1 82 ? -5.027 14.875 16.312 1 97.56 82 ARG A CA 1
ATOM 619 C C . ARG A 1 82 ? -4.43 13.594 16.891 1 97.56 82 ARG A C 1
ATOM 621 O O . ARG A 1 82 ? -4.883 13.109 17.922 1 97.56 82 ARG A O 1
ATOM 628 N N . PHE A 1 83 ? -3.406 13.086 16.203 1 97.75 83 PHE A N 1
ATOM 629 C CA . PHE A 1 83 ? -2.812 11.844 16.672 1 97.75 83 PHE A CA 1
ATOM 630 C C . PHE A 1 83 ? -1.381 11.7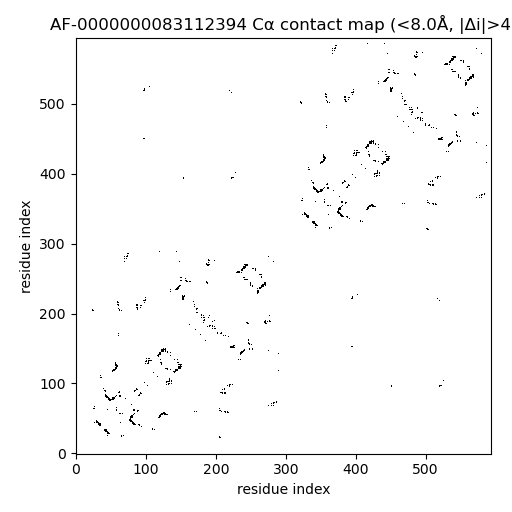03 16.172 1 97.75 83 PHE A C 1
ATOM 632 O O . PHE A 1 83 ? -0.997 12.344 15.188 1 97.75 83 PHE A O 1
ATOM 639 N N . ASP A 1 84 ? -0.613 10.969 16.906 1 96.31 84 ASP A N 1
ATOM 640 C CA . ASP A 1 84 ? 0.727 10.562 16.484 1 96.31 84 ASP A CA 1
ATOM 641 C C . ASP A 1 84 ? 0.698 9.211 15.781 1 96.31 84 ASP A C 1
ATOM 643 O O . ASP A 1 84 ? 0.26 8.211 16.359 1 96.31 84 ASP A O 1
ATOM 647 N N . VAL A 1 85 ? 1.179 9.203 14.562 1 97.5 85 VAL A N 1
ATOM 648 C CA . VAL A 1 85 ? 1.295 7.902 13.914 1 97.5 85 VAL A CA 1
ATOM 649 C C . VAL A 1 85 ? 2.357 7.062 14.617 1 97.5 85 VAL A C 1
ATOM 651 O O . VAL A 1 85 ? 3.178 7.598 15.367 1 97.5 85 VAL A O 1
ATOM 654 N N . PRO A 1 86 ? 2.35 5.75 14.43 1 97.25 86 PRO A N 1
ATOM 655 C CA . PRO A 1 86 ? 3.336 4.914 15.109 1 97.25 86 PRO A CA 1
ATOM 656 C C . PRO A 1 86 ? 4.773 5.355 14.844 1 97.25 86 PRO A C 1
ATOM 658 O O . PRO A 1 86 ? 5.172 5.508 13.688 1 97.25 86 PRO A O 1
ATOM 661 N N . GLY A 1 87 ? 5.488 5.555 15.922 1 94.31 87 GLY A N 1
ATOM 662 C CA . GLY A 1 87 ? 6.891 5.926 15.812 1 94.31 87 GLY A CA 1
ATOM 663 C C . GLY A 1 87 ? 7.117 7.426 15.844 1 94.31 87 GLY A C 1
ATOM 664 O O . GLY A 1 87 ? 8.25 7.891 15.727 1 94.31 87 GLY A O 1
ATOM 665 N N . THR A 1 88 ? 6.086 8.188 16.016 1 91.69 88 THR A N 1
ATOM 666 C CA . THR A 1 88 ? 6.176 9.641 16.109 1 91.69 88 THR A CA 1
ATOM 667 C C . THR A 1 88 ? 5.609 10.133 17.438 1 91.69 88 THR A C 1
ATOM 669 O O . THR A 1 88 ? 4.68 9.531 17.984 1 91.69 88 THR A O 1
ATOM 672 N N . GLY A 1 89 ? 6.234 11.242 17.906 1 90.38 89 GLY A N 1
ATOM 673 C CA . GLY A 1 89 ? 5.719 11.828 19.125 1 90.38 89 GLY A CA 1
ATOM 674 C C . GLY A 1 89 ? 5.605 10.836 20.266 1 90.38 89 GLY A C 1
ATOM 675 O O . GLY A 1 89 ? 6.582 10.164 20.609 1 90.38 89 GLY A O 1
ATOM 676 N N . GLY A 1 90 ? 4.395 10.727 20.766 1 92.56 90 GLY A N 1
ATOM 677 C CA . GLY A 1 90 ? 4.18 9.859 21.922 1 92.56 90 GLY A CA 1
ATOM 678 C C . GLY A 1 90 ? 3.738 8.461 21.547 1 92.56 90 GLY A C 1
ATOM 679 O O . GLY A 1 90 ? 3.609 7.59 22.406 1 92.56 90 GLY A O 1
ATOM 680 N N . SER A 1 91 ? 3.475 8.156 20.281 1 96.31 91 SER A N 1
ATOM 681 C CA . SER A 1 91 ? 3.111 6.805 19.859 1 96.31 91 SER A CA 1
ATOM 682 C C . SER A 1 91 ? 4.344 5.922 19.703 1 96.31 91 SER A C 1
ATOM 684 O O . SER A 1 91 ? 5.312 6.305 19.047 1 96.31 91 SER A O 1
ATOM 686 N N . PRO A 1 92 ? 4.34 4.754 20.281 1 95.94 92 PRO A N 1
ATOM 687 C CA . PRO A 1 92 ? 5.48 3.844 20.156 1 95.94 92 PRO A CA 1
ATOM 688 C C . PRO A 1 92 ? 5.754 3.455 18.703 1 95.94 92 PRO A C 1
ATOM 690 O O . PRO A 1 92 ? 4.855 3.525 17.859 1 95.94 92 PRO A O 1
ATOM 693 N N . THR A 1 93 ? 7 3.121 18.484 1 95.81 93 THR A N 1
ATOM 694 C CA . THR A 1 93 ? 7.391 2.637 17.156 1 95.81 93 THR A CA 1
ATOM 695 C C . THR A 1 93 ? 6.68 1.324 16.844 1 95.81 93 THR A C 1
ATOM 697 O O . THR A 1 93 ? 6.574 0.442 17.688 1 95.81 93 THR A O 1
ATOM 700 N N . SER A 1 94 ? 6.156 1.235 15.641 1 96.94 94 SER A N 1
ATOM 701 C CA . SER A 1 94 ? 5.555 -0.009 15.18 1 96.94 94 SER A CA 1
ATOM 702 C C . SER A 1 94 ? 6.586 -1.129 15.102 1 96.94 94 SER A C 1
ATOM 704 O O . SER A 1 94 ? 7.719 -0.908 14.664 1 96.94 94 SER A O 1
ATOM 706 N N . PRO A 1 95 ? 6.223 -2.336 15.477 1 93.5 95 PRO A N 1
ATOM 707 C CA . PRO A 1 95 ? 7.172 -3.449 15.383 1 93.5 95 PRO A CA 1
ATOM 708 C C . PRO A 1 95 ? 7.566 -3.766 13.945 1 93.5 95 PRO A C 1
ATOM 710 O O . PRO A 1 95 ? 8.648 -4.305 13.703 1 93.5 95 PRO A O 1
ATOM 713 N N . ALA A 1 96 ? 6.703 -3.506 13.016 1 95.31 96 ALA A N 1
ATOM 714 C CA . ALA A 1 96 ? 6.957 -3.73 11.594 1 95.31 96 ALA A CA 1
ATOM 715 C C . ALA A 1 96 ? 6.637 -2.482 10.773 1 95.31 96 ALA A C 1
ATOM 717 O O . ALA A 1 96 ? 5.848 -1.638 11.203 1 95.31 96 ALA A O 1
ATOM 718 N N . PRO A 1 97 ? 7.312 -2.426 9.555 1 96.69 97 PRO A N 1
ATOM 719 C CA . PRO A 1 97 ? 6.91 -1.338 8.664 1 96.69 97 PRO A CA 1
ATOM 720 C C . PRO A 1 97 ? 5.438 -1.423 8.258 1 96.69 97 PRO A C 1
ATOM 722 O O . PRO A 1 97 ? 4.828 -2.49 8.359 1 96.69 97 PRO A O 1
ATOM 725 N N . TYR A 1 98 ? 4.895 -0.306 7.832 1 97.38 98 TYR A N 1
ATOM 726 C CA . TYR A 1 98 ? 3.48 -0.243 7.477 1 97.38 98 TYR A CA 1
ATOM 727 C C . TYR A 1 98 ? 3.266 0.621 6.242 1 97.38 98 TYR A C 1
ATOM 729 O O . TYR A 1 98 ? 4.113 1.449 5.898 1 97.38 98 TYR A O 1
ATOM 737 N N . GLY A 1 99 ? 2.162 0.346 5.586 1 98.19 99 GLY A N 1
ATOM 738 C CA . GLY A 1 99 ? 1.72 1.197 4.492 1 98.19 99 GLY A CA 1
ATOM 739 C C . GLY A 1 99 ? 0.509 2.041 4.844 1 98.19 99 GLY A C 1
ATOM 740 O O . GLY A 1 99 ? -0.079 1.875 5.914 1 98.19 99 GLY A O 1
ATOM 741 N N . PHE A 1 100 ? 0.168 2.9 3.955 1 98.69 100 PHE A N 1
ATOM 742 C CA . PHE A 1 100 ? -0.926 3.83 4.211 1 98.69 100 PHE A CA 1
ATOM 743 C C . PHE A 1 100 ? -2.25 3.086 4.344 1 98.69 100 PHE A C 1
ATOM 745 O O . PHE A 1 100 ? -3.102 3.463 5.152 1 98.69 100 PHE A O 1
ATOM 752 N N . PRO A 1 101 ? -2.496 1.966 3.578 1 98.31 101 PRO A N 1
ATOM 753 C CA . PRO A 1 101 ? -3.771 1.271 3.768 1 98.31 101 PRO A CA 1
ATOM 754 C C . PRO A 1 101 ? -3.943 0.732 5.188 1 98.31 101 PRO A C 1
ATOM 756 O O . PRO A 1 101 ? -5.023 0.855 5.77 1 98.31 101 PRO A O 1
ATOM 759 N N . TYR A 1 102 ? -2.938 0.167 5.742 1 98.19 102 TYR A N 1
ATOM 760 C CA . TYR A 1 102 ? -2.98 -0.307 7.121 1 98.19 102 TYR A CA 1
ATOM 761 C C . TYR A 1 102 ? -3.162 0.854 8.094 1 98.19 102 TYR A C 1
ATOM 763 O O . TYR A 1 102 ? -3.982 0.781 9.008 1 98.19 102 TYR A O 1
ATOM 771 N N . LEU A 1 103 ? -2.4 1.921 7.863 1 98.62 103 LEU A N 1
ATOM 772 C CA . LEU A 1 103 ? -2.471 3.076 8.75 1 98.62 103 LEU A CA 1
ATOM 773 C C . LEU A 1 103 ? -3.857 3.709 8.711 1 98.62 103 LEU A C 1
ATOM 775 O O . LEU A 1 103 ? -4.379 4.137 9.742 1 98.62 103 LEU A O 1
ATOM 779 N N . ALA A 1 104 ? -4.441 3.809 7.504 1 98.75 104 ALA A N 1
ATOM 780 C CA . ALA A 1 104 ? -5.801 4.324 7.371 1 98.75 104 ALA A CA 1
ATOM 781 C C . ALA A 1 104 ? -6.797 3.447 8.125 1 98.75 104 ALA A C 1
ATOM 783 O O . ALA A 1 104 ? -7.734 3.953 8.742 1 98.75 104 ALA A O 1
ATOM 784 N N . TRP A 1 105 ? -6.598 2.131 8.062 1 98.44 105 TRP A N 1
ATOM 785 C CA . TRP A 1 105 ? -7.434 1.195 8.805 1 98.44 105 TRP A CA 1
ATOM 786 C C . TRP A 1 105 ? -7.273 1.405 10.312 1 98.44 105 TRP A C 1
ATOM 788 O O . TRP A 1 105 ? -8.266 1.455 11.047 1 98.44 105 TRP A O 1
ATOM 798 N N . VAL A 1 106 ? -6.074 1.603 10.773 1 98.62 106 VAL A N 1
ATOM 799 C CA . VAL A 1 106 ? -5.801 1.861 12.18 1 98.62 106 VAL A CA 1
ATOM 800 C C . VAL A 1 106 ? -6.496 3.152 12.609 1 98.62 106 VAL A C 1
ATOM 802 O O . VAL A 1 106 ? -7.113 3.207 13.68 1 98.62 106 VAL A O 1
ATOM 805 N N . LEU A 1 107 ? -6.355 4.176 11.781 1 98.81 107 LEU A N 1
ATOM 806 C CA . LEU A 1 107 ? -7.02 5.441 12.086 1 98.81 107 LEU A CA 1
ATOM 807 C C . LEU A 1 107 ? -8.523 5.246 12.242 1 98.81 107 LEU A C 1
ATOM 809 O O . LEU A 1 107 ? -9.133 5.777 13.172 1 98.81 107 LEU A O 1
ATOM 813 N N . GLY A 1 108 ? -9.117 4.492 11.32 1 98.69 108 GLY A N 1
ATOM 814 C CA . GLY A 1 108 ? -10.531 4.176 11.461 1 98.69 108 GLY A CA 1
ATOM 815 C C . GLY A 1 108 ? -10.867 3.52 12.781 1 98.69 108 GLY A C 1
ATOM 816 O O . GLY A 1 108 ? -11.859 3.873 13.422 1 98.69 108 GLY A O 1
ATOM 817 N N . ARG A 1 109 ? -10.039 2.639 13.203 1 98.56 109 ARG A N 1
ATOM 818 C CA . ARG A 1 109 ? -10.25 1.929 14.461 1 98.56 109 ARG A CA 1
ATOM 819 C C . ARG A 1 109 ? -10.078 2.861 15.656 1 98.56 109 ARG A C 1
ATOM 821 O O . ARG A 1 109 ? -10.797 2.754 16.641 1 98.56 109 ARG A O 1
ATOM 828 N N . VAL A 1 110 ? -9.094 3.732 15.555 1 98.81 110 VAL A N 1
ATOM 829 C CA . VAL A 1 110 ? -8.891 4.73 16.594 1 98.81 110 VAL A CA 1
ATOM 830 C C . VAL A 1 110 ? -10.148 5.582 16.75 1 98.81 110 VAL A C 1
ATOM 832 O O . VAL A 1 110 ? -10.641 5.785 17.859 1 98.81 110 VAL A O 1
ATOM 835 N N . LEU A 1 111 ? -10.664 6.051 15.633 1 98.81 111 LEU A N 1
ATOM 836 C CA . LEU A 1 111 ? -11.859 6.883 15.656 1 98.81 111 LEU A CA 1
ATOM 837 C C . LEU A 1 111 ? -13.047 6.117 16.234 1 98.81 111 LEU A C 1
ATOM 839 O O . LEU A 1 111 ? -13.812 6.66 17.031 1 98.81 111 LEU A O 1
ATOM 843 N N . SER A 1 112 ? -13.195 4.844 15.812 1 98.5 112 SER A N 1
ATOM 844 C CA . SER A 1 112 ? -14.258 4.016 16.375 1 98.5 112 SER A CA 1
ATOM 845 C C . SER A 1 112 ? -14.102 3.854 17.875 1 98.5 112 SER A C 1
ATOM 847 O O . SER A 1 112 ? -15.086 3.887 18.609 1 98.5 112 SER A O 1
ATOM 849 N N . GLY A 1 113 ? -12.883 3.695 18.328 1 98.19 113 GLY A N 1
ATOM 850 C CA . GLY A 1 113 ? -12.609 3.586 19.75 1 98.19 113 GLY A CA 1
ATOM 851 C C . GLY A 1 113 ? -12.969 4.84 20.531 1 98.19 113 GLY A C 1
ATOM 852 O O . GLY A 1 113 ? -13.273 4.77 21.719 1 98.19 113 GLY A O 1
ATOM 853 N N . LEU A 1 114 ? -12.953 5.949 19.891 1 98.12 114 LEU A N 1
ATOM 854 C CA . LEU A 1 114 ? -13.289 7.23 20.516 1 98.12 114 LEU A CA 1
ATOM 855 C C . LEU A 1 114 ? -14.773 7.531 20.375 1 98.12 114 LEU A C 1
ATOM 857 O O . LEU A 1 114 ? -15.242 8.578 20.812 1 98.12 114 LEU A O 1
ATOM 861 N N . GLY A 1 115 ? -15.5 6.652 19.641 1 97.75 115 GLY A N 1
ATOM 862 C CA . GLY A 1 115 ? -16.922 6.863 19.406 1 97.75 115 GLY A CA 1
ATOM 863 C C . GLY A 1 115 ? -17.203 7.902 18.344 1 97.75 115 GLY A C 1
ATOM 864 O O . GLY A 1 115 ? -18.266 8.531 18.344 1 97.75 115 GLY A O 1
ATOM 865 N N . ILE A 1 116 ? -16.266 8.102 17.453 1 98.12 116 ILE A N 1
ATOM 866 C CA . ILE A 1 116 ? -16.406 9.109 16.406 1 98.12 116 ILE A CA 1
ATOM 867 C C . ILE A 1 116 ? -16.766 8.438 15.086 1 98.12 116 ILE A C 1
ATOM 869 O O . ILE A 1 116 ? -16.062 7.523 14.633 1 98.12 116 ILE A O 1
ATOM 873 N N . GLY A 1 117 ? -17.812 8.828 14.461 1 97.38 117 GLY A N 1
ATOM 874 C CA . GLY A 1 117 ? -18.297 8.273 13.203 1 97.38 117 GLY A CA 1
ATOM 875 C C . GLY A 1 117 ? -17.797 9.023 11.992 1 97.38 117 GLY A C 1
ATOM 876 O O . GLY A 1 117 ? -16.625 8.898 11.609 1 97.38 117 GLY A O 1
ATOM 877 N N . VAL A 1 118 ? -18.625 9.992 11.469 1 98.38 118 VAL A N 1
ATOM 878 C CA . VAL A 1 118 ? -18.312 10.773 10.281 1 98.38 118 VAL A CA 1
ATOM 879 C C . VAL A 1 118 ? -17.312 11.875 10.641 1 98.38 118 VAL A C 1
ATOM 881 O O . VAL A 1 118 ? -17.453 12.531 11.68 1 98.38 118 VAL A O 1
ATOM 884 N N . VAL A 1 119 ? -16.344 12.031 9.742 1 98.81 119 VAL A N 1
ATOM 885 C CA . VAL A 1 119 ? -15.312 13.016 10.031 1 98.81 119 VAL A CA 1
ATOM 886 C C . VAL A 1 119 ? -14.969 13.797 8.766 1 98.81 119 VAL A C 1
ATOM 888 O O . VAL A 1 119 ? -15.219 13.32 7.652 1 98.81 119 VAL A O 1
ATOM 891 N N . ASP A 1 120 ? -14.461 15.008 8.938 1 98.81 120 ASP A N 1
ATOM 892 C CA . ASP A 1 120 ? -13.633 15.688 7.949 1 98.81 120 ASP A CA 1
ATOM 893 C C . ASP A 1 120 ? -12.148 15.406 8.188 1 98.81 120 ASP A C 1
ATOM 895 O O . ASP A 1 120 ? -11.719 15.273 9.336 1 98.81 120 ASP A O 1
ATOM 899 N N . VAL A 1 121 ? -11.375 15.32 7.102 1 98.94 121 VAL A N 1
ATOM 900 C CA . VAL A 1 121 ? -9.977 14.953 7.266 1 98.94 121 VAL A CA 1
ATOM 901 C C . VAL A 1 121 ? -9.086 15.969 6.555 1 98.94 121 VAL A C 1
ATOM 903 O O . VAL A 1 121 ?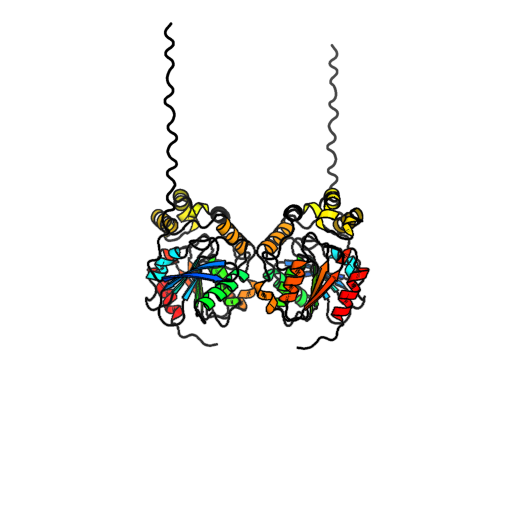 -9.32 16.297 5.391 1 98.94 121 VAL A O 1
ATOM 906 N N . LEU A 1 122 ? -8.117 16.516 7.254 1 98.94 122 LEU A N 1
ATOM 907 C CA . LEU A 1 122 ? -7.07 17.359 6.695 1 98.94 122 LEU A CA 1
ATOM 908 C C . LEU A 1 122 ? -5.711 16.672 6.801 1 98.94 122 LEU A C 1
ATOM 910 O O . LEU A 1 122 ? -5.324 16.219 7.875 1 98.94 122 LEU A O 1
ATOM 914 N N . GLY A 1 123 ? -5.043 16.562 5.715 1 98.88 123 GLY A N 1
ATOM 915 C CA . GLY A 1 123 ? -3.701 16 5.703 1 98.88 123 GLY A CA 1
ATOM 916 C C . GLY A 1 123 ? -2.658 16.969 5.172 1 98.88 123 GLY A C 1
ATOM 917 O O . GLY A 1 123 ? -2.824 17.531 4.09 1 98.88 123 GLY A O 1
ATOM 918 N N . LEU A 1 124 ? -1.562 17.125 5.941 1 98.19 124 LEU A N 1
ATOM 919 C CA . LEU A 1 124 ? -0.42 17.938 5.543 1 98.19 124 LEU A CA 1
ATOM 920 C C . LEU A 1 124 ? 0.721 17.062 5.039 1 98.19 124 LEU A C 1
ATOM 922 O O . LEU A 1 124 ? 1.192 16.172 5.754 1 98.19 124 LEU A O 1
ATOM 926 N N . SER A 1 125 ? 1.195 17.391 3.801 1 97.5 125 SER A N 1
ATOM 927 C CA . SER A 1 125 ? 2.373 16.719 3.26 1 97.5 125 SER A CA 1
ATOM 928 C C . SER A 1 125 ? 2.221 15.203 3.316 1 97.5 125 SER A C 1
ATOM 930 O O . SER A 1 125 ? 1.285 14.648 2.738 1 97.5 125 SER A O 1
ATOM 932 N N . TRP A 1 126 ? 3.082 14.445 4.039 1 97.44 126 TRP A N 1
ATOM 933 C CA . TRP A 1 126 ? 2.986 13 4.223 1 97.44 126 TRP A CA 1
ATOM 934 C C . TRP A 1 126 ? 1.611 12.609 4.758 1 97.44 126 TRP A C 1
ATOM 936 O O . TRP A 1 126 ? 1.036 11.602 4.328 1 97.44 126 TRP A O 1
ATOM 946 N N . GLY A 1 127 ? 1.076 13.414 5.629 1 98.5 127 GLY A N 1
ATOM 947 C CA . GLY A 1 127 ? -0.259 13.188 6.16 1 98.5 127 GLY A CA 1
ATOM 948 C C . GLY A 1 127 ? -1.348 13.32 5.113 1 98.5 127 GLY A C 1
ATOM 949 O O . GLY A 1 127 ? -2.457 12.82 5.293 1 98.5 127 GLY A O 1
ATOM 950 N N . GLY A 1 128 ? -1.089 14.055 4.043 1 98.88 128 GLY A N 1
ATOM 951 C CA . GLY A 1 128 ? -2.018 14.117 2.926 1 98.88 128 GLY A CA 1
ATOM 952 C C . GLY A 1 128 ? -2.203 12.781 2.23 1 98.88 128 GLY A C 1
ATOM 953 O O . GLY A 1 128 ? -3.283 12.484 1.714 1 98.88 128 GLY A O 1
ATOM 954 N N . ALA A 1 129 ? -1.098 12.023 2.16 1 98.81 129 ALA A N 1
ATOM 955 C CA . ALA A 1 129 ? -1.208 10.664 1.633 1 98.81 129 ALA A CA 1
ATOM 956 C C . ALA A 1 129 ? -2.139 9.812 2.494 1 98.81 129 ALA A C 1
ATOM 958 O O . ALA A 1 129 ? -3.008 9.109 1.972 1 98.81 129 ALA A O 1
ATOM 959 N N . LEU A 1 130 ? -1.947 9.914 3.809 1 98.88 130 LEU A N 1
ATOM 960 C CA . LEU A 1 130 ? -2.809 9.18 4.73 1 98.88 130 LEU A CA 1
ATOM 961 C C . LEU A 1 130 ? -4.258 9.633 4.594 1 98.88 130 LEU A C 1
ATOM 963 O O . LEU A 1 130 ? -5.172 8.805 4.574 1 98.88 130 LEU A O 1
ATOM 967 N N . ALA A 1 131 ? -4.488 10.914 4.453 1 98.94 131 ALA A N 1
ATOM 968 C CA . ALA A 1 131 ? -5.836 11.469 4.309 1 98.94 131 ALA A CA 1
ATOM 969 C C . ALA A 1 131 ? -6.5 10.961 3.031 1 98.94 131 ALA A C 1
ATOM 971 O O . ALA A 1 131 ? -7.672 10.578 3.043 1 98.94 131 ALA A O 1
ATOM 972 N N . GLN A 1 132 ? -5.754 10.992 1.94 1 98.94 132 GLN A N 1
ATOM 973 C CA . GLN A 1 132 ? -6.27 10.461 0.683 1 98.94 132 GLN A CA 1
ATOM 974 C C . GLN A 1 132 ? -6.645 8.984 0.818 1 98.94 132 GLN A C 1
ATOM 976 O O . GLN A 1 132 ? -7.719 8.57 0.384 1 98.94 132 GLN A O 1
ATOM 981 N N . GLN A 1 133 ? -5.762 8.234 1.414 1 98.81 133 GLN A N 1
ATOM 982 C CA . GLN A 1 133 ? -5.996 6.801 1.59 1 98.81 133 GLN A CA 1
ATOM 983 C C . GLN A 1 133 ? -7.223 6.551 2.465 1 98.81 133 GLN A C 1
ATOM 985 O O . GLN A 1 133 ? -8.031 5.668 2.17 1 98.81 133 GLN A O 1
ATOM 990 N N . PHE A 1 134 ? -7.363 7.328 3.559 1 98.81 134 PHE A N 1
ATOM 991 C CA . PHE A 1 134 ? -8.508 7.195 4.457 1 98.81 134 PHE A CA 1
ATOM 992 C C . PHE A 1 134 ? -9.812 7.496 3.725 1 98.81 134 PHE A C 1
ATOM 994 O O . PHE A 1 134 ? -10.781 6.754 3.852 1 98.81 134 PHE A O 1
ATOM 1001 N N . ALA A 1 135 ? -9.836 8.578 2.973 1 98.81 135 ALA A N 1
ATOM 1002 C CA . ALA A 1 135 ? -11.023 8.961 2.215 1 98.81 135 ALA A CA 1
ATOM 1003 C C . ALA A 1 135 ? -11.422 7.871 1.224 1 98.81 135 ALA A C 1
ATOM 1005 O O . ALA A 1 135 ? -12.602 7.555 1.076 1 98.81 135 ALA A O 1
ATOM 1006 N N . PHE A 1 136 ? -10.453 7.316 0.579 1 98.25 136 PHE A N 1
ATOM 1007 C CA . PHE A 1 136 ? -10.695 6.262 -0.397 1 98.25 136 PHE A CA 1
ATOM 1008 C C . PHE A 1 136 ? -11.297 5.031 0.274 1 98.25 136 PHE A C 1
ATOM 1010 O O . PHE A 1 136 ? -12.258 4.449 -0.232 1 98.25 136 PHE A O 1
ATOM 1017 N N . GLN A 1 137 ? -10.805 4.641 1.432 1 96.88 137 GLN A N 1
ATOM 1018 C CA . GLN A 1 137 ? -11.203 3.422 2.131 1 96.88 137 GLN A CA 1
ATOM 1019 C C . GLN A 1 137 ? -12.508 3.629 2.896 1 96.88 137 GLN A C 1
ATOM 1021 O O . GLN A 1 137 ? -13.188 2.662 3.248 1 96.88 137 GLN A O 1
ATOM 1026 N N . ASN A 1 138 ? -12.805 4.898 3.207 1 97.38 138 ASN A N 1
ATOM 1027 C CA . ASN A 1 138 ? -13.953 5.215 4.043 1 97.38 138 ASN A CA 1
ATOM 1028 C C . ASN A 1 138 ? -14.828 6.297 3.41 1 97.38 138 ASN A C 1
ATOM 1030 O O . ASN A 1 138 ? -15.016 7.363 3.992 1 97.38 138 ASN A O 1
ATOM 1034 N N . PRO A 1 139 ? -15.406 5.984 2.289 1 96.69 139 PRO A N 1
ATOM 1035 C CA . PRO A 1 139 ? -16.141 7.027 1.568 1 96.69 139 PRO A CA 1
ATOM 1036 C C . PRO A 1 139 ? -17.328 7.562 2.352 1 96.69 139 PRO A C 1
ATOM 1038 O O . PRO A 1 139 ? -17.703 8.727 2.205 1 96.69 139 PRO A O 1
ATOM 1041 N N . ARG A 1 140 ? -17.891 6.711 3.182 1 96.38 140 ARG A N 1
ATOM 1042 C CA . ARG A 1 140 ? -19.062 7.152 3.93 1 96.38 140 ARG A CA 1
ATOM 1043 C C . ARG A 1 140 ? -18.656 7.852 5.223 1 96.38 140 ARG A C 1
ATOM 1045 O O . ARG A 1 140 ? -19.391 8.703 5.73 1 96.38 140 ARG A O 1
ATOM 1052 N N . ARG A 1 141 ? -17.547 7.523 5.719 1 98.19 141 ARG A N 1
ATOM 1053 C CA . ARG A 1 141 ? -17.094 8.078 6.992 1 98.19 141 ARG A CA 1
ATOM 1054 C C . ARG A 1 141 ? -16.375 9.414 6.781 1 98.19 141 ARG A C 1
ATOM 1056 O O . ARG A 1 141 ? -16.391 10.273 7.664 1 98.19 141 ARG A O 1
ATOM 1063 N N . CYS A 1 142 ? -15.742 9.57 5.664 1 98.69 142 CYS A N 1
ATOM 1064 C CA . CYS A 1 142 ? -15.07 10.82 5.332 1 98.69 142 CYS A CA 1
ATOM 1065 C C . CYS A 1 142 ? -16.016 11.773 4.605 1 98.69 142 CYS A C 1
ATOM 1067 O O . CYS A 1 142 ? -16.344 11.555 3.438 1 98.69 142 CYS A O 1
ATOM 1069 N N . ARG A 1 143 ? -16.391 12.758 5.27 1 98.31 143 ARG A N 1
ATOM 1070 C CA . ARG A 1 143 ? -17.328 13.703 4.676 1 98.31 143 ARG A CA 1
ATOM 1071 C C . ARG A 1 143 ? -16.625 14.672 3.74 1 98.31 143 ARG A C 1
ATOM 1073 O O . ARG A 1 143 ? -17.047 14.867 2.602 1 98.31 143 ARG A O 1
ATOM 1080 N N . ARG A 1 144 ? -15.555 15.289 4.172 1 98.62 144 ARG A N 1
ATOM 1081 C CA . ARG A 1 144 ? -14.758 16.234 3.393 1 98.62 144 ARG A CA 1
ATOM 1082 C C . ARG A 1 144 ? -13.266 15.938 3.545 1 98.62 144 ARG A C 1
ATOM 1084 O O . ARG A 1 144 ? -12.828 15.422 4.578 1 98.62 144 ARG A O 1
ATOM 1091 N N . LEU A 1 145 ? -12.594 16.25 2.459 1 98.81 145 LEU A N 1
ATOM 1092 C CA . LEU A 1 145 ? -11.156 16 2.393 1 98.81 145 LEU A CA 1
ATOM 1093 C C . LEU A 1 145 ? -10.398 17.297 2.119 1 98.81 145 LEU A C 1
ATOM 1095 O O . LEU A 1 145 ? -10.781 18.078 1.248 1 98.81 145 LEU A O 1
ATOM 1099 N N . MET A 1 146 ? -9.398 17.594 2.924 1 98.94 146 MET A N 1
ATOM 1100 C CA . MET A 1 146 ? -8.508 18.734 2.697 1 98.94 146 MET A CA 1
ATOM 1101 C C . MET A 1 146 ? -7.062 18.281 2.555 1 98.94 146 MET A C 1
ATOM 1103 O O . MET A 1 146 ? -6.523 17.609 3.443 1 98.94 146 MET A O 1
ATOM 1107 N N . LEU A 1 147 ? -6.508 18.609 1.461 1 98.94 147 LEU A N 1
ATOM 1108 C CA . LEU A 1 147 ? -5.148 18.203 1.115 1 98.94 147 LEU A CA 1
ATOM 1109 C C . LEU A 1 147 ? -4.219 19.406 1.06 1 98.94 147 LEU A C 1
ATOM 1111 O O . LEU A 1 147 ? -4.379 20.281 0.204 1 98.94 147 LEU A O 1
ATOM 1115 N N . VAL A 1 148 ? -3.209 19.406 1.971 1 98.75 148 VAL A N 1
ATOM 1116 C CA . VAL A 1 148 ? -2.357 20.594 2.131 1 98.75 148 VAL A CA 1
ATOM 1117 C C . VAL A 1 148 ? -0.906 20.219 1.835 1 98.75 148 VAL A C 1
ATOM 1119 O O . VAL A 1 148 ? -0.341 19.328 2.477 1 98.75 148 VAL A O 1
ATOM 1122 N N . ALA A 1 149 ? -0.309 20.922 0.876 1 98.12 149 ALA A N 1
ATOM 1123 C CA . ALA A 1 149 ? 1.098 20.75 0.527 1 98.12 149 ALA A CA 1
ATOM 1124 C C . ALA A 1 149 ? 1.438 19.281 0.341 1 98.12 149 ALA A C 1
ATOM 1126 O O . ALA A 1 149 ? 2.404 18.781 0.923 1 98.12 149 ALA A O 1
ATOM 1127 N N . THR A 1 150 ? 0.635 18.562 -0.434 1 98.69 150 THR A N 1
ATOM 1128 C CA . THR A 1 150 ? 0.79 17.125 -0.626 1 98.69 150 THR A CA 1
ATOM 1129 C C . THR A 1 150 ? 0.622 16.766 -2.098 1 98.69 150 THR A C 1
ATOM 1131 O O . THR A 1 150 ? 0.497 17.641 -2.953 1 98.69 150 THR A O 1
ATOM 1134 N N . GLY A 1 151 ? 0.828 15.555 -2.445 1 98.31 151 GLY A N 1
ATOM 1135 C CA . GLY A 1 151 ? 0.72 15.047 -3.803 1 98.31 151 GLY A CA 1
ATOM 1136 C C . GLY A 1 151 ? 0.24 13.609 -3.863 1 98.31 151 GLY A C 1
ATOM 1137 O O . GLY A 1 151 ? -0.532 13.172 -3.01 1 98.31 151 GLY A O 1
ATOM 1138 N N . THR A 1 152 ? 0.657 12.984 -4.941 1 98.38 152 THR A N 1
ATOM 1139 C CA . THR A 1 152 ? 0.131 11.656 -5.219 1 98.38 152 THR A CA 1
ATOM 1140 C C . THR A 1 152 ? 1.176 10.586 -4.91 1 98.38 152 THR A C 1
ATOM 1142 O O . THR A 1 152 ? 1.081 9.461 -5.402 1 98.38 152 THR A O 1
ATOM 1145 N N . GLY A 1 153 ? 2.166 10.938 -4.203 1 97.25 153 GLY A N 1
ATOM 1146 C CA . GLY A 1 153 ? 3.109 9.945 -3.703 1 97.25 153 GLY A CA 1
ATOM 1147 C C . GLY A 1 153 ? 4.168 9.562 -4.719 1 97.25 153 GLY A C 1
ATOM 1148 O O . GLY A 1 153 ? 4.762 10.438 -5.363 1 97.25 153 GLY A O 1
ATOM 1149 N N . ALA A 1 154 ? 4.453 8.297 -4.852 1 95.81 154 ALA A N 1
ATOM 1150 C CA . ALA A 1 154 ? 5.602 7.746 -5.566 1 95.81 154 ALA A CA 1
ATOM 1151 C C . ALA A 1 154 ? 5.605 8.188 -7.027 1 95.81 154 ALA A C 1
ATOM 1153 O O . ALA A 1 154 ? 6.664 8.281 -7.652 1 95.81 154 ALA A O 1
ATOM 1154 N N . LEU A 1 155 ? 4.457 8.531 -7.566 1 95.56 155 LEU A N 1
ATOM 1155 C CA . LEU A 1 155 ? 4.379 8.883 -8.977 1 95.56 155 LEU A CA 1
ATOM 1156 C C . LEU A 1 155 ? 4.137 10.383 -9.148 1 95.56 155 LEU A C 1
ATOM 1158 O O . LEU A 1 155 ? 3.777 10.836 -10.234 1 95.56 155 LEU A O 1
ATOM 1162 N N . MET A 1 156 ? 4.234 11.141 -8.062 1 97.25 156 MET A N 1
ATOM 1163 C CA . MET A 1 156 ? 4.074 12.586 -8.18 1 97.25 156 MET A CA 1
ATOM 1164 C C . MET A 1 156 ? 5.281 13.203 -8.875 1 97.25 156 MET A C 1
ATOM 1166 O O . MET A 1 156 ? 6.328 12.57 -9 1 97.25 156 MET A O 1
ATOM 1170 N N . VAL A 1 157 ? 5.113 14.461 -9.383 1 97.06 157 VAL A N 1
ATOM 1171 C CA . VAL A 1 157 ? 6.266 15.234 -9.836 1 97.06 157 VAL A CA 1
ATOM 1172 C C . VAL A 1 157 ? 7.184 15.531 -8.648 1 97.06 157 VAL A C 1
ATOM 1174 O O . VAL A 1 157 ? 6.766 16.172 -7.684 1 97.06 157 VAL A O 1
ATOM 1177 N N . PRO A 1 158 ? 8.383 15.078 -8.758 1 95.5 158 PRO A N 1
ATOM 1178 C CA . PRO A 1 158 ? 9.25 15.156 -7.574 1 95.5 158 PRO A CA 1
ATOM 1179 C C . PRO A 1 158 ? 9.859 16.547 -7.383 1 95.5 158 PRO A C 1
ATOM 1181 O O . PRO A 1 158 ? 9.883 17.344 -8.312 1 95.5 158 PRO A O 1
ATOM 1184 N N . ALA A 1 159 ? 10.297 16.75 -6.102 1 96 159 ALA A N 1
ATOM 1185 C CA . ALA A 1 159 ? 11.133 17.906 -5.797 1 96 159 ALA A CA 1
ATOM 1186 C C . ALA A 1 159 ? 12.516 17.766 -6.441 1 96 159 ALA A C 1
ATOM 1188 O O . ALA A 1 159 ? 12.844 16.719 -7.008 1 96 159 ALA A O 1
ATOM 1189 N N . HIS A 1 160 ? 13.234 18.875 -6.426 1 94.12 160 HIS A N 1
ATOM 1190 C CA . HIS A 1 160 ? 14.625 18.812 -6.852 1 94.12 160 HIS A CA 1
ATOM 1191 C C . HIS A 1 160 ? 15.414 17.812 -6.016 1 94.12 160 HIS A C 1
ATOM 1193 O O . HIS A 1 160 ? 15.227 17.719 -4.801 1 94.12 160 HIS A O 1
ATOM 1199 N N . PRO A 1 161 ? 16.359 17.062 -6.645 1 92.44 161 PRO A N 1
ATOM 1200 C CA . PRO A 1 161 ? 17.125 16.047 -5.922 1 92.44 161 PRO A CA 1
ATOM 1201 C C . PRO A 1 161 ? 17.828 16.594 -4.68 1 92.44 161 PRO A C 1
ATOM 1203 O O . PRO A 1 161 ? 17.938 15.891 -3.672 1 92.44 161 PRO A O 1
ATOM 1206 N N . ARG A 1 162 ? 18.266 17.844 -4.711 1 90.56 162 ARG A N 1
ATOM 1207 C CA . ARG A 1 162 ? 18.922 18.453 -3.559 1 90.56 162 ARG A CA 1
ATOM 1208 C C . ARG A 1 162 ? 17.984 18.516 -2.363 1 90.56 162 ARG A C 1
ATOM 1210 O O . ARG A 1 162 ? 18.406 18.375 -1.217 1 90.56 162 ARG A O 1
ATOM 1217 N N . VAL A 1 163 ? 16.719 18.703 -2.635 1 92.44 163 VAL A N 1
ATOM 1218 C CA . VAL A 1 163 ? 15.695 18.766 -1.595 1 92.44 163 VAL A CA 1
ATOM 1219 C C . VAL A 1 163 ? 15.391 17.359 -1.083 1 92.44 163 VAL A C 1
ATOM 1221 O O . VAL A 1 163 ? 15.328 17.141 0.128 1 92.44 163 VAL A O 1
ATOM 1224 N N . LEU A 1 164 ? 15.336 16.422 -1.96 1 91.5 164 LEU A N 1
ATOM 1225 C CA . LEU A 1 164 ? 14.984 15.055 -1.607 1 91.5 164 LEU A CA 1
ATOM 1226 C C . LEU A 1 164 ? 16.047 14.438 -0.7 1 91.5 164 LEU A C 1
ATOM 1228 O O . LEU A 1 164 ? 15.711 13.688 0.222 1 91.5 164 LEU A O 1
ATOM 1232 N N . VAL A 1 165 ? 17.25 14.734 -0.981 1 88.88 165 VAL A N 1
ATOM 1233 C CA . VAL A 1 165 ? 18.344 14.188 -0.177 1 88.88 165 VAL A CA 1
ATOM 1234 C C . VAL A 1 165 ? 18.234 14.703 1.257 1 88.88 165 VAL A C 1
ATOM 1236 O O . VAL A 1 165 ? 18.5 13.961 2.209 1 88.88 165 VAL A O 1
ATOM 1239 N N . LYS A 1 166 ? 17.859 15.938 1.411 1 87.31 166 LYS A N 1
ATOM 1240 C CA . LYS A 1 166 ? 17.719 16.531 2.738 1 87.31 166 LYS A CA 1
ATOM 1241 C C . LYS A 1 166 ? 16.516 15.922 3.473 1 87.31 166 LYS A C 1
ATOM 1243 O O . LYS A 1 166 ? 16.516 15.828 4.699 1 87.31 166 LYS A O 1
ATOM 1248 N N . MET A 1 167 ? 15.531 15.477 2.725 1 87.56 167 MET A N 1
ATOM 1249 C CA . MET A 1 167 ? 14.312 14.906 3.299 1 87.56 167 MET A CA 1
ATOM 1250 C C . MET A 1 167 ? 14.547 13.461 3.738 1 87.56 167 MET A C 1
ATOM 1252 O O . MET A 1 167 ? 13.805 12.93 4.559 1 87.56 167 MET A O 1
ATOM 1256 N N . ALA A 1 168 ? 15.602 12.852 3.195 1 85.62 168 ALA A N 1
ATOM 1257 C CA . ALA A 1 168 ? 15.828 11.422 3.385 1 85.62 168 ALA A CA 1
ATOM 1258 C C . ALA A 1 168 ? 16.344 11.133 4.793 1 85.62 168 ALA A C 1
ATOM 1260 O O . ALA A 1 168 ? 16.344 9.977 5.234 1 85.62 168 ALA A O 1
ATOM 1261 N N . THR A 1 169 ? 16.688 12.172 5.496 1 79.75 169 THR A N 1
ATOM 1262 C CA . THR A 1 169 ? 17.203 11.977 6.848 1 79.75 169 THR A CA 1
ATOM 1263 C C . THR A 1 169 ? 16.344 12.727 7.863 1 79.75 169 THR A C 1
ATOM 1265 O O . THR A 1 169 ? 15.852 13.82 7.578 1 79.75 169 THR A O 1
ATOM 1268 N N . PRO A 1 170 ? 16.25 12.125 9.094 1 75.62 170 PRO A N 1
ATOM 1269 C CA . PRO A 1 170 ? 15.492 12.812 10.141 1 75.62 170 PRO A CA 1
ATOM 1270 C C . PRO A 1 170 ? 16.328 13.844 10.891 1 75.62 170 PRO A C 1
ATOM 1272 O O . PRO A 1 170 ? 15.891 14.352 11.93 1 75.62 170 PRO A O 1
ATOM 1275 N N . ARG A 1 171 ? 17.453 14.125 10.352 1 76.88 171 ARG A N 1
ATOM 1276 C CA . ARG A 1 171 ? 18.391 15 11.055 1 76.88 171 ARG A CA 1
ATOM 1277 C C . ARG A 1 171 ? 17.766 16.375 11.312 1 76.88 171 ARG A C 1
ATOM 1279 O O . ARG A 1 171 ? 18.062 17.031 12.312 1 76.88 171 ARG A O 1
ATOM 1286 N N . ARG A 1 172 ? 16.859 16.797 10.445 1 77.88 172 ARG A N 1
ATOM 1287 C CA . ARG A 1 172 ? 16.234 18.109 10.578 1 77.88 172 ARG A CA 1
ATOM 1288 C C . ARG A 1 172 ? 15.352 18.172 11.812 1 77.88 172 ARG A C 1
ATOM 1290 O O . ARG A 1 172 ? 14.992 19.25 12.273 1 77.88 172 ARG A O 1
ATOM 1297 N N . PHE A 1 173 ? 15.039 16.984 12.32 1 73.88 173 PHE A N 1
ATOM 1298 C CA . PHE A 1 173 ? 14.188 16.984 13.5 1 73.88 173 PHE A CA 1
ATOM 1299 C C . PHE A 1 173 ? 15.016 16.781 14.766 1 73.88 173 PHE A C 1
ATOM 1301 O O . PHE A 1 173 ? 14.508 16.938 15.875 1 73.88 173 PHE A O 1
ATOM 1308 N N . SER A 1 174 ? 16.297 16.359 14.641 1 73.38 174 SER A N 1
ATOM 1309 C CA . SER A 1 174 ? 17.109 16.047 15.812 1 73.38 174 SER A CA 1
ATOM 1310 C C . SER A 1 174 ? 18.25 17.031 15.969 1 73.38 174 SER A C 1
ATOM 1312 O O . SER A 1 174 ? 18.859 17.125 17.047 1 73.38 174 SER A O 1
ATOM 1314 N N . ASP A 1 175 ? 18.594 17.797 14.93 1 76.81 175 ASP A N 1
ATOM 1315 C CA . ASP A 1 175 ? 19.688 18.75 14.922 1 76.81 175 ASP A CA 1
ATOM 1316 C C . ASP A 1 175 ? 19.188 20.156 14.555 1 76.81 175 ASP A C 1
ATOM 1318 O O . ASP A 1 175 ? 19.094 20.484 13.375 1 76.81 175 ASP A O 1
ATOM 1322 N N . PRO A 1 176 ? 18.984 20.922 15.57 1 76 176 PRO A N 1
ATOM 1323 C CA . PRO A 1 176 ? 18.406 22.25 15.328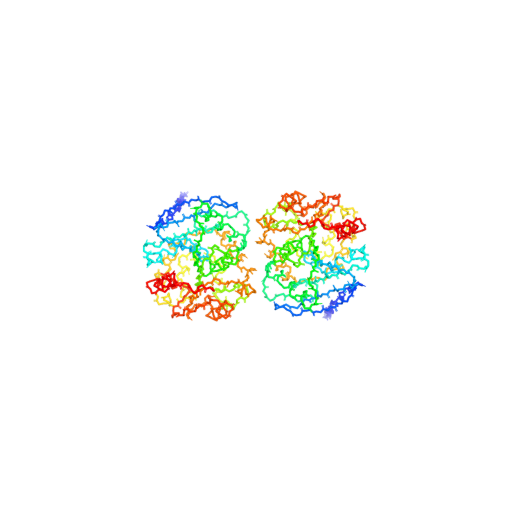 1 76 176 PRO A CA 1
ATOM 1324 C C . PRO A 1 176 ? 19.266 23.109 14.414 1 76 176 PRO A C 1
ATOM 1326 O O . PRO A 1 176 ? 18.75 23.906 13.633 1 76 176 PRO A O 1
ATOM 1329 N N . ASP A 1 177 ? 20.531 22.984 14.617 1 77.38 177 ASP A N 1
ATOM 1330 C CA . ASP A 1 177 ? 21.422 23.766 13.773 1 77.38 177 ASP A CA 1
ATOM 1331 C C . ASP A 1 177 ? 21.312 23.344 12.312 1 77.38 177 ASP A C 1
ATOM 1333 O O . ASP A 1 177 ? 21.297 24.203 11.414 1 77.38 177 ASP A O 1
ATOM 1337 N N . TYR A 1 178 ? 21.266 22.094 12.203 1 80.75 178 TYR A N 1
ATOM 1338 C CA . TYR A 1 178 ? 21.062 21.594 10.852 1 80.75 178 TYR A CA 1
ATOM 1339 C C . TYR A 1 178 ? 19.719 22.031 10.297 1 80.75 178 TYR A C 1
ATOM 1341 O O . TYR A 1 178 ? 19.625 22.5 9.156 1 80.75 178 TYR A O 1
ATOM 1349 N N . ALA A 1 179 ? 18.734 21.891 11.039 1 79.38 179 ALA A N 1
ATOM 1350 C CA . ALA A 1 179 ? 17.375 22.281 10.633 1 79.38 179 ALA A CA 1
ATOM 1351 C C . ALA A 1 179 ? 17.344 23.734 10.195 1 79.38 179 ALA A C 1
ATOM 1353 O O . ALA A 1 179 ? 16.766 24.062 9.148 1 79.38 179 ALA A O 1
ATOM 1354 N N . ALA A 1 180 ? 17.906 24.547 10.961 1 78.5 180 ALA A N 1
ATOM 1355 C CA . ALA A 1 180 ? 17.922 25.969 10.672 1 78.5 180 ALA A CA 1
ATOM 1356 C C . ALA A 1 180 ? 18.688 26.266 9.375 1 78.5 180 ALA A C 1
ATOM 1358 O O . ALA A 1 180 ? 18.281 27.125 8.594 1 78.5 180 ALA A O 1
ATOM 1359 N N . SER A 1 181 ? 19.703 25.516 9.188 1 81.25 181 SER A N 1
ATOM 1360 C CA . SER A 1 181 ? 20.578 25.781 8.055 1 81.25 181 SER A CA 1
ATOM 1361 C C . SER A 1 181 ? 19.891 25.422 6.738 1 81.25 181 SER A C 1
ATOM 1363 O O . SER A 1 181 ? 20.203 25.984 5.688 1 81.25 181 SER A O 1
ATOM 1365 N N . ILE A 1 182 ? 18.922 24.578 6.828 1 80.5 182 ILE A N 1
ATOM 1366 C CA . ILE A 1 182 ? 18.344 24.109 5.57 1 80.5 182 ILE A CA 1
ATOM 1367 C C . ILE A 1 182 ? 16.906 24.578 5.453 1 80.5 182 ILE A C 1
ATOM 1369 O O . ILE A 1 182 ? 16.25 24.344 4.434 1 80.5 182 ILE A O 1
ATOM 1373 N N . ALA A 1 183 ? 16.375 25.219 6.391 1 81.5 183 ALA A N 1
ATOM 1374 C CA . ALA A 1 183 ? 14.945 25.516 6.504 1 81.5 183 ALA A CA 1
ATOM 1375 C C . ALA A 1 183 ? 14.445 26.281 5.285 1 81.5 183 ALA A C 1
ATOM 1377 O O . ALA A 1 183 ? 13.43 25.922 4.691 1 81.5 183 ALA A O 1
ATOM 1378 N N . GLY A 1 184 ? 15.117 27.344 4.965 1 80.06 184 GLY A N 1
ATOM 1379 C CA . GLY A 1 184 ? 14.711 28.156 3.832 1 80.06 184 GLY A CA 1
ATOM 1380 C C . GLY A 1 184 ? 14.672 27.375 2.525 1 80.06 184 GLY A C 1
ATOM 1381 O O . GLY A 1 184 ? 13.734 27.516 1.74 1 80.06 184 GLY A O 1
ATOM 1382 N N . GLU A 1 185 ? 15.617 26.562 2.35 1 82.19 185 GLU A N 1
ATOM 1383 C CA . GLU A 1 185 ? 15.711 25.766 1.132 1 82.19 185 GLU A CA 1
ATOM 1384 C C . GLU A 1 185 ? 14.641 24.672 1.097 1 82.19 185 GLU A C 1
ATOM 1386 O O . GLU A 1 185 ? 14.094 24.375 0.035 1 82.19 185 GLU A O 1
ATOM 1391 N N . LEU A 1 186 ? 14.312 24.172 2.189 1 83.5 186 LEU A N 1
ATOM 1392 C CA . LEU A 1 186 ? 13.438 23.016 2.258 1 83.5 186 LEU A CA 1
ATOM 1393 C C . LEU A 1 186 ? 11.977 23.438 2.277 1 83.5 186 LEU A C 1
ATOM 1395 O O . LEU A 1 186 ? 11.133 22.797 1.642 1 83.5 186 LEU A O 1
ATOM 1399 N N . TYR A 1 187 ? 11.703 24.562 2.955 1 86.19 187 TYR A N 1
ATOM 1400 C CA . TYR A 1 187 ? 10.289 24.812 3.221 1 86.19 187 TYR A CA 1
ATOM 1401 C C . TYR A 1 187 ? 9.797 26 2.396 1 86.19 187 TYR A C 1
ATOM 1403 O O . TYR A 1 187 ? 8.586 26.172 2.201 1 86.19 187 TYR A O 1
ATOM 1411 N N . GLY A 1 188 ? 10.641 26.906 2 1 83.81 188 GLY A N 1
ATOM 1412 C CA . GLY A 1 188 ? 10.281 28.016 1.13 1 83.81 188 GLY A CA 1
ATOM 1413 C C . GLY A 1 188 ? 9.359 29.031 1.799 1 83.81 188 GLY A C 1
ATOM 1414 O O . GLY A 1 188 ? 9.227 29.031 3.023 1 83.81 188 GLY A O 1
ATOM 1415 N N . GLY A 1 189 ? 8.969 29.969 0.926 1 77.88 189 GLY A N 1
ATOM 1416 C CA . GLY A 1 189 ? 7.992 30.938 1.381 1 77.88 189 GLY A CA 1
ATOM 1417 C C . GLY A 1 189 ? 8.484 31.781 2.543 1 77.88 189 GLY A C 1
ATOM 1418 O O . GLY A 1 189 ? 9.578 32.344 2.488 1 77.88 189 GLY A O 1
ATOM 1419 N N . THR A 1 190 ? 7.59 31.766 3.605 1 72.94 190 THR A N 1
ATOM 1420 C CA . THR A 1 190 ? 7.805 32.625 4.758 1 72.94 190 THR A CA 1
ATOM 1421 C C . THR A 1 190 ? 9.062 32.219 5.52 1 72.94 190 THR A C 1
ATOM 1423 O O . THR A 1 190 ? 9.695 33.062 6.172 1 72.94 190 THR A O 1
ATOM 1426 N N . VAL A 1 191 ? 9.398 30.969 5.406 1 74.81 191 VAL A N 1
ATOM 1427 C CA . VAL A 1 191 ? 10.5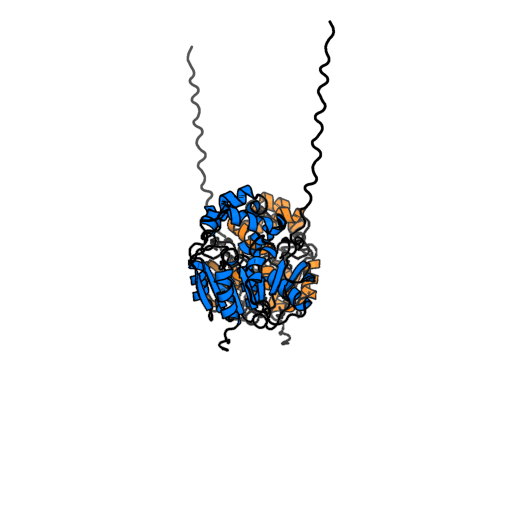47 30.469 6.156 1 74.81 191 VAL A CA 1
ATOM 1428 C C . VAL A 1 191 ? 11.836 31.031 5.555 1 74.81 191 VAL A C 1
ATOM 1430 O O . VAL A 1 191 ? 12.812 31.266 6.27 1 74.81 191 VAL A O 1
ATOM 1433 N N . ARG A 1 192 ? 11.781 31.172 4.309 1 74.69 192 ARG A N 1
ATOM 1434 C CA . ARG A 1 192 ? 12.961 31.75 3.668 1 74.69 192 ARG A CA 1
ATOM 1435 C C . ARG A 1 192 ? 13.258 33.125 4.23 1 74.69 192 ARG A C 1
ATOM 1437 O O . ARG A 1 192 ? 14.422 33.5 4.402 1 74.69 192 ARG A O 1
ATOM 1444 N N . ALA A 1 193 ? 12.203 33.812 4.562 1 69.31 193 ALA A N 1
ATOM 1445 C CA . ALA A 1 193 ? 12.352 35.188 5.07 1 69.31 193 ALA A CA 1
ATOM 1446 C C . ALA A 1 193 ? 12.594 35.188 6.578 1 69.31 193 ALA A C 1
ATOM 1448 O O . ALA A 1 193 ? 13.211 36.094 7.117 1 69.31 193 ALA A O 1
ATOM 1449 N N . HIS A 1 194 ? 12.125 34.156 7.305 1 68.19 194 HIS A N 1
ATOM 1450 C CA . HIS A 1 194 ? 12.172 34.125 8.766 1 68.19 194 HIS A CA 1
ATOM 1451 C C . HIS A 1 194 ? 12.812 32.844 9.273 1 68.19 194 HIS A C 1
ATOM 1453 O O . HIS A 1 194 ? 12.383 32.281 10.289 1 68.19 194 HIS A O 1
ATOM 1459 N N . GLY A 1 195 ? 13.797 32.344 8.648 1 60.31 195 GLY A N 1
ATOM 1460 C CA . GLY A 1 195 ? 14.359 31 8.797 1 60.31 195 GLY A CA 1
ATOM 1461 C C . GLY A 1 195 ? 14.586 30.609 10.25 1 60.31 195 GLY A C 1
ATOM 1462 O O . GLY A 1 195 ? 14.273 29.5 10.648 1 60.31 195 GLY A O 1
ATOM 1463 N N . GLU A 1 196 ? 15.133 31.453 11.07 1 59.44 196 GLU A N 1
ATOM 1464 C CA . GLU A 1 196 ? 15.539 31.094 12.422 1 59.44 196 GLU A CA 1
ATOM 1465 C C . GLU A 1 196 ? 14.336 30.734 13.281 1 59.44 196 GLU A C 1
ATOM 1467 O O . GLU A 1 196 ? 14.375 29.766 14.047 1 59.44 196 GLU A O 1
ATOM 1472 N N . ASP A 1 197 ? 13.336 31.469 13.164 1 59.44 197 ASP A N 1
ATOM 1473 C CA . ASP A 1 197 ? 12.164 31.266 14.008 1 59.44 197 ASP A CA 1
ATOM 1474 C C . ASP A 1 197 ? 11.461 29.953 13.672 1 59.44 197 ASP A C 1
ATOM 1476 O O . ASP A 1 197 ? 11.016 29.234 14.57 1 59.44 197 ASP A O 1
ATOM 1480 N N . VAL A 1 198 ? 11.469 29.594 12.492 1 58.5 198 VAL A N 1
ATOM 1481 C CA . VAL A 1 198 ? 10.766 28.406 12.023 1 58.5 198 VAL A CA 1
ATOM 1482 C C . VAL A 1 198 ? 11.484 27.156 12.523 1 58.5 198 VAL A C 1
ATOM 1484 O O . VAL A 1 198 ? 10.844 26.203 12.977 1 58.5 198 VAL A O 1
ATOM 1487 N N . ALA A 1 199 ? 12.766 27.297 12.453 1 55.88 199 ALA A N 1
ATOM 1488 C CA . ALA A 1 199 ? 13.539 26.141 12.922 1 55.88 199 ALA A CA 1
ATOM 1489 C C . ALA A 1 199 ? 13.219 25.828 14.383 1 55.88 199 ALA A C 1
ATOM 1491 O O . ALA A 1 199 ? 13.078 24.672 14.766 1 55.88 199 ALA A O 1
ATOM 1492 N N . ARG A 1 200 ? 13.109 26.891 15.039 1 56.91 200 ARG A N 1
ATOM 1493 C CA . ARG A 1 200 ? 12.906 26.688 16.469 1 56.91 200 ARG A CA 1
ATOM 1494 C C . ARG A 1 200 ? 11.539 26.078 16.75 1 56.91 200 ARG A C 1
ATOM 1496 O O . ARG A 1 200 ? 11.406 25.219 17.625 1 56.91 200 ARG A O 1
ATOM 1503 N N . LEU A 1 201 ? 10.602 26.547 16.109 1 55.75 201 LEU A N 1
ATOM 1504 C CA . LEU A 1 201 ? 9.25 26.047 16.344 1 55.75 201 LEU A CA 1
ATOM 1505 C C . LEU A 1 201 ? 9.125 24.594 15.922 1 55.75 201 LEU A C 1
ATOM 1507 O O . LEU A 1 201 ? 8.523 23.781 16.625 1 55.75 201 LEU A O 1
ATOM 1511 N N . PHE A 1 202 ? 9.648 24.406 14.727 1 56.5 202 PHE A N 1
ATOM 1512 C CA . PHE A 1 202 ? 9.562 23.047 14.211 1 56.5 202 PHE A CA 1
ATOM 1513 C C . PHE A 1 202 ? 10.359 22.094 15.094 1 56.5 202 PHE A C 1
ATOM 1515 O O . PHE A 1 202 ? 9.906 20.969 15.359 1 56.5 202 PHE A O 1
ATOM 1522 N N . LEU A 1 203 ? 11.469 22.625 15.578 1 54.53 203 LEU A N 1
ATOM 1523 C CA . LEU A 1 203 ? 12.367 21.781 16.359 1 54.53 203 LEU A CA 1
ATOM 1524 C C . LEU A 1 203 ? 11.766 21.469 17.719 1 54.53 203 LEU A C 1
ATOM 1526 O O . LEU A 1 203 ? 11.984 20.375 18.266 1 54.53 203 LEU A O 1
ATOM 1530 N N . GLN A 1 204 ? 11.25 22.484 18.266 1 52.03 204 GLN A N 1
ATOM 1531 C CA . GLN A 1 204 ? 10.688 22.25 19.594 1 52.03 204 GLN A CA 1
ATOM 1532 C C . GLN A 1 204 ? 9.555 21.219 19.531 1 52.03 204 GLN A C 1
ATOM 1534 O O . GLN A 1 204 ? 9.305 20.5 20.5 1 52.03 204 GLN A O 1
ATOM 1539 N N . GLN A 1 205 ? 8.867 21.344 18.469 1 52.03 205 GLN A N 1
ATOM 1540 C CA . GLN A 1 205 ? 7.66 20.516 18.375 1 52.03 205 GLN A CA 1
ATOM 1541 C C . GLN A 1 205 ? 7.977 19.125 17.844 1 52.03 205 GLN A C 1
ATOM 1543 O O . GLN A 1 205 ? 7.18 18.203 18 1 52.03 205 GLN A O 1
ATOM 1548 N N . LEU A 1 206 ? 9.102 19.125 17.188 1 52.88 206 LEU A N 1
ATOM 1549 C CA . LEU A 1 206 ? 9.43 17.812 16.625 1 52.88 206 LEU A CA 1
ATOM 1550 C C . LEU A 1 206 ? 10.055 16.906 17.672 1 52.88 206 LEU A C 1
ATOM 1552 O O . LEU A 1 206 ? 11.188 17.125 18.109 1 52.88 206 LEU A O 1
ATOM 1556 N N . HIS A 1 207 ? 9.258 16.516 18.656 1 54.72 207 HIS A N 1
ATOM 1557 C CA . HIS A 1 207 ? 9.789 15.375 19.391 1 54.72 207 HIS A CA 1
ATOM 1558 C C . HIS A 1 207 ? 10.242 14.266 18.438 1 54.72 207 HIS A C 1
ATOM 1560 O O . HIS A 1 207 ? 9.508 13.883 17.531 1 54.72 207 HIS A O 1
ATOM 1566 N N . ALA A 1 208 ? 11.57 14.18 18.406 1 55.34 208 ALA A N 1
ATOM 1567 C CA . ALA A 1 208 ? 12.266 13.25 17.531 1 55.34 208 ALA A CA 1
ATOM 1568 C C . ALA A 1 208 ? 11.625 11.867 17.578 1 55.34 208 ALA A C 1
ATOM 1570 O O . ALA A 1 208 ? 11.547 11.242 18.641 1 55.34 208 ALA A O 1
ATOM 1571 N N . GLY A 1 209 ? 10.516 11.727 16.828 1 66.56 209 GLY A N 1
ATOM 1572 C CA . GLY A 1 209 ? 10.18 10.32 16.641 1 66.56 209 GLY A CA 1
ATOM 1573 C C . GLY A 1 209 ? 11.398 9.43 16.484 1 66.56 209 GLY A C 1
ATOM 1574 O O . GLY A 1 209 ? 12.531 9.898 16.594 1 66.56 209 GLY A O 1
ATOM 1575 N N . SER A 1 210 ? 11.219 8.188 16.609 1 80.19 210 SER A N 1
ATOM 1576 C CA . SER A 1 210 ? 12.281 7.195 16.453 1 80.19 210 SER A CA 1
ATOM 1577 C C . SER A 1 210 ? 12.805 7.168 15.016 1 80.19 210 SER A C 1
ATOM 1579 O O . SER A 1 210 ? 12.07 7.5 14.078 1 80.19 210 SER A O 1
ATOM 1581 N N . LYS A 1 211 ? 14.18 7.062 14.938 1 87.69 211 LYS A N 1
ATOM 1582 C CA . LYS A 1 211 ? 14.781 6.859 13.617 1 87.69 211 LYS A CA 1
ATOM 1583 C C . LYS A 1 211 ? 14.055 5.758 12.852 1 87.69 211 LYS A C 1
ATOM 1585 O O . LYS A 1 211 ? 13.836 5.875 11.641 1 87.69 211 LYS A O 1
ATOM 1590 N N . VAL A 1 212 ? 13.641 4.77 13.555 1 92.62 212 VAL A N 1
ATOM 1591 C CA . VAL A 1 212 ? 12.938 3.652 12.938 1 92.62 212 VAL A CA 1
ATOM 1592 C C . VAL A 1 212 ? 11.539 4.098 12.5 1 92.62 212 VAL A C 1
ATOM 1594 O O . VAL A 1 212 ? 11.062 3.711 11.43 1 92.62 212 VAL A O 1
ATOM 1597 N N . GLY A 1 213 ? 10.938 4.871 13.328 1 93.44 213 GLY A N 1
ATOM 1598 C CA . GLY A 1 213 ? 9.641 5.418 12.945 1 93.44 213 GLY A CA 1
ATOM 1599 C C . GLY A 1 213 ? 9.695 6.25 11.68 1 93.44 213 GLY A C 1
ATOM 1600 O O . GLY A 1 213 ? 8.812 6.152 10.828 1 93.44 213 GLY A O 1
ATOM 1601 N N . TYR A 1 214 ? 10.703 7.09 11.594 1 92.56 214 TYR A N 1
ATOM 1602 C CA . TYR A 1 214 ? 10.883 7.902 10.398 1 92.56 214 TYR A CA 1
ATOM 1603 C C . TYR A 1 214 ? 11.109 7.023 9.172 1 92.56 214 TYR A C 1
ATOM 1605 O O . TYR A 1 214 ? 10.547 7.281 8.102 1 92.56 214 TYR A O 1
ATOM 1613 N N . LEU A 1 215 ? 11.922 5.984 9.328 1 94 215 LEU A N 1
ATOM 1614 C CA . LEU A 1 215 ? 12.172 5.043 8.242 1 94 215 LEU A CA 1
ATOM 1615 C C . LEU A 1 215 ? 10.875 4.371 7.805 1 94 215 LEU A C 1
ATOM 1617 O O . LEU A 1 215 ? 10.625 4.211 6.605 1 94 215 LEU A O 1
ATOM 1621 N N . HIS A 1 216 ? 10.039 3.949 8.758 1 96.62 216 HIS A N 1
ATOM 1622 C CA . HIS A 1 216 ? 8.75 3.355 8.422 1 96.62 216 HIS A CA 1
ATOM 1623 C C . HIS A 1 216 ? 7.906 4.309 7.578 1 96.62 216 HIS A C 1
ATOM 1625 O O . HIS A 1 216 ? 7.277 3.891 6.602 1 96.62 216 HIS A O 1
ATOM 1631 N N . GLN A 1 217 ? 7.898 5.547 7.93 1 96.25 217 GLN A N 1
ATOM 1632 C CA . GLN A 1 217 ? 7.133 6.539 7.18 1 96.25 217 GLN A CA 1
ATOM 1633 C C . GLN A 1 217 ? 7.707 6.73 5.777 1 96.25 217 GLN A C 1
ATOM 1635 O O . GLN A 1 217 ? 6.957 6.852 4.805 1 96.25 217 GLN A O 1
ATOM 1640 N N . LEU A 1 218 ? 9.047 6.812 5.719 1 95.56 218 LEU A N 1
ATOM 1641 C CA . LEU A 1 218 ? 9.672 6.918 4.406 1 95.56 218 LEU A CA 1
ATOM 1642 C C . LEU A 1 218 ? 9.305 5.727 3.527 1 95.56 218 LEU A C 1
ATOM 1644 O O . LEU A 1 218 ? 8.969 5.898 2.354 1 95.56 218 LEU A O 1
ATOM 1648 N N . LEU A 1 219 ? 9.344 4.508 4.082 1 96.69 219 LEU A N 1
ATOM 1649 C CA . LEU A 1 219 ? 9.008 3.297 3.342 1 96.69 219 LEU A CA 1
ATOM 1650 C C . LEU A 1 219 ? 7.559 3.334 2.867 1 96.69 219 LEU A C 1
ATOM 1652 O O . LEU A 1 219 ? 7.266 2.98 1.723 1 96.69 219 LEU A O 1
ATOM 1656 N N . ALA A 1 220 ? 6.684 3.758 3.703 1 97.75 220 ALA A N 1
ATOM 1657 C CA . ALA A 1 220 ? 5.277 3.881 3.33 1 97.75 220 ALA A CA 1
ATOM 1658 C C . ALA A 1 220 ? 5.109 4.781 2.111 1 97.75 220 ALA A C 1
ATOM 1660 O O . ALA A 1 220 ? 4.391 4.438 1.17 1 97.75 220 ALA A O 1
ATOM 1661 N N . GLY A 1 221 ? 5.766 5.891 2.146 1 97.12 221 GLY A N 1
ATOM 1662 C CA . GLY A 1 221 ? 5.645 6.852 1.063 1 97.12 221 GLY A CA 1
ATOM 1663 C C . GLY A 1 221 ? 6.324 6.402 -0.216 1 97.12 221 GLY A C 1
ATOM 1664 O O . GLY A 1 221 ? 5.918 6.797 -1.312 1 97.12 221 GLY A O 1
ATOM 1665 N N . SER A 1 222 ? 7.285 5.543 -0.102 1 95.38 222 SER A N 1
ATOM 1666 C CA . SER A 1 222 ? 8.141 5.207 -1.233 1 95.38 222 SER A CA 1
ATOM 1667 C C . SER A 1 222 ? 7.402 4.344 -2.25 1 95.38 222 SER A C 1
ATOM 1669 O O . SER A 1 222 ? 7.785 4.281 -3.418 1 95.38 222 SER A O 1
ATOM 1671 N N . VAL A 1 223 ? 6.305 3.695 -1.818 1 97.31 223 VAL A N 1
ATOM 1672 C CA . VAL A 1 223 ? 5.672 2.77 -2.752 1 97.31 223 VAL A CA 1
ATOM 1673 C C . VAL A 1 223 ? 4.203 3.146 -2.939 1 97.31 223 VAL A C 1
ATOM 1675 O O . VAL A 1 223 ? 3.461 2.453 -3.641 1 97.31 223 VAL A O 1
ATOM 1678 N N . TRP A 1 224 ? 3.787 4.164 -2.283 1 98.31 224 TRP A N 1
ATOM 1679 C CA . TRP A 1 224 ? 2.375 4.531 -2.324 1 98.31 224 TRP A CA 1
ATOM 1680 C C . TRP A 1 224 ? 2.113 5.574 -3.406 1 98.31 224 TRP A C 1
ATOM 1682 O O . TRP A 1 224 ? 2.896 6.512 -3.576 1 98.31 224 TRP A O 1
ATOM 1692 N N . THR A 1 225 ? 0.979 5.43 -4.113 1 98.5 225 THR A N 1
ATOM 1693 C CA . THR A 1 225 ? 0.479 6.453 -5.023 1 98.5 225 THR A CA 1
ATOM 1694 C C . THR A 1 225 ? -1.046 6.438 -5.07 1 98.5 225 THR A C 1
ATOM 1696 O O . THR A 1 225 ? -1.664 5.371 -4.996 1 98.5 225 THR A O 1
ATOM 1699 N N . SER A 1 226 ? -1.583 7.555 -5.117 1 98.19 226 SER A N 1
ATOM 1700 C CA . SER A 1 226 ? -3.031 7.684 -5.242 1 98.19 226 SER A CA 1
ATOM 1701 C C . SER A 1 226 ? -3.436 8.031 -6.668 1 98.19 226 SER A C 1
ATOM 1703 O O . SER A 1 226 ? -4.625 8.164 -6.969 1 98.19 226 SER A O 1
ATOM 1705 N N . LEU A 1 227 ? -2.471 8.164 -7.547 1 96.88 227 LEU A N 1
ATOM 1706 C CA . LEU A 1 227 ? -2.697 8.719 -8.875 1 96.88 227 LEU A CA 1
ATOM 1707 C C . LEU A 1 227 ? -3.828 7.988 -9.586 1 96.88 227 LEU A C 1
ATOM 1709 O O . LEU A 1 227 ? -4.711 8.617 -10.172 1 96.88 227 LEU A O 1
ATOM 1713 N N . PHE A 1 228 ? -3.912 6.715 -9.484 1 94.06 228 PHE A N 1
ATOM 1714 C CA . PHE A 1 228 ? -4.863 5.895 -10.227 1 94.06 228 PHE A CA 1
ATOM 1715 C C . PHE A 1 228 ? -6.207 5.848 -9.508 1 94.06 228 PHE A C 1
ATOM 1717 O O . PHE A 1 228 ? -7.219 5.461 -10.102 1 94.06 228 PHE A O 1
ATOM 1724 N N . ALA A 1 229 ? -6.27 6.273 -8.266 1 96.88 229 ALA A N 1
ATOM 1725 C CA . ALA A 1 229 ? -7.461 6.09 -7.445 1 96.88 229 ALA A CA 1
ATOM 1726 C C . ALA A 1 229 ? -8.188 7.414 -7.23 1 96.88 229 ALA A C 1
ATOM 1728 O O . ALA A 1 229 ? -9.336 7.434 -6.781 1 96.88 229 ALA A O 1
ATOM 1729 N N . LEU A 1 230 ? -7.598 8.555 -7.574 1 98.31 230 LEU A N 1
ATOM 1730 C CA . LEU A 1 230 ? -8.125 9.875 -7.262 1 98.31 230 LEU A CA 1
ATOM 1731 C C . LEU A 1 230 ? -9.523 10.055 -7.852 1 98.31 230 LEU A C 1
ATOM 1733 O O . LEU A 1 230 ? -10.414 10.609 -7.203 1 98.31 230 LEU A O 1
ATOM 1737 N N . PRO A 1 231 ? -9.82 9.523 -9.062 1 97.5 231 PRO A N 1
ATOM 1738 C CA . PRO A 1 231 ? -11.164 9.711 -9.609 1 97.5 231 PRO A CA 1
ATOM 1739 C C . PRO A 1 231 ? -12.242 9.023 -8.766 1 97.5 231 PRO A C 1
ATOM 1741 O O . PRO A 1 231 ? -13.422 9.375 -8.859 1 97.5 231 PRO A O 1
ATOM 1744 N N . ALA A 1 232 ? -11.828 8.039 -7.969 1 96.5 232 ALA A N 1
ATOM 1745 C CA . ALA A 1 232 ? -12.789 7.297 -7.156 1 96.5 232 ALA A CA 1
ATOM 1746 C C . ALA A 1 232 ? -13.055 8.008 -5.832 1 96.5 232 ALA A C 1
ATOM 1748 O O . ALA A 1 232 ? -13.984 7.652 -5.109 1 96.5 232 ALA A O 1
ATOM 1749 N N . VAL A 1 233 ? -12.258 9 -5.488 1 98.12 233 VAL A N 1
ATOM 1750 C CA . VAL A 1 233 ? -12.484 9.812 -4.297 1 98.12 233 VAL A CA 1
ATOM 1751 C C . VAL A 1 233 ? -13.508 10.906 -4.598 1 98.12 233 VAL A C 1
ATOM 1753 O O . VAL A 1 233 ? -13.172 11.922 -5.219 1 98.12 233 VAL A O 1
ATOM 1756 N N . ARG A 1 234 ? -14.641 10.719 -4.078 1 97.25 234 ARG A N 1
ATOM 1757 C CA . ARG A 1 234 ? -15.734 11.57 -4.539 1 97.25 234 ARG A CA 1
ATOM 1758 C C . ARG A 1 234 ? -16.078 12.625 -3.496 1 97.25 234 ARG A C 1
ATOM 1760 O O . ARG A 1 234 ? -16.938 13.477 -3.732 1 97.25 234 ARG A O 1
ATOM 1767 N N . GLN A 1 235 ? -15.492 12.578 -2.383 1 97.94 235 GLN A N 1
ATOM 1768 C CA . GLN A 1 235 ? -15.734 13.586 -1.353 1 97.94 235 GLN A CA 1
ATOM 1769 C C . GLN A 1 235 ? -15.359 14.977 -1.842 1 97.94 235 GLN A C 1
ATOM 1771 O O . GLN A 1 235 ? -14.398 15.141 -2.602 1 97.94 235 GLN A O 1
ATOM 1776 N N . GLU A 1 236 ? -16.156 15.961 -1.359 1 98.25 236 GLU A N 1
ATOM 1777 C CA . GLU A 1 236 ? -15.695 17.328 -1.565 1 98.25 236 GLU A CA 1
ATOM 1778 C C . GLU A 1 236 ? -14.289 17.531 -1.014 1 98.25 236 GLU A C 1
ATOM 1780 O O . GLU A 1 236 ? -14.016 17.188 0.138 1 98.25 236 GLU A O 1
ATOM 1785 N N . THR A 1 237 ? -13.43 18.109 -1.922 1 98.75 237 THR A N 1
ATOM 1786 C CA . THR A 1 237 ? -12.023 18.188 -1.547 1 98.75 237 THR A CA 1
ATOM 1787 C C . THR A 1 237 ? -11.492 19.609 -1.729 1 98.75 237 THR A C 1
ATOM 1789 O O . THR A 1 237 ? -11.742 20.234 -2.76 1 98.75 237 THR A O 1
ATOM 1792 N N . LEU A 1 238 ? -10.852 20.109 -0.706 1 98.88 238 LEU A N 1
ATOM 1793 C CA . LEU A 1 238 ? -10.086 21.344 -0.788 1 98.88 238 LEU A CA 1
ATOM 1794 C C . LEU A 1 238 ? -8.594 21.062 -0.885 1 98.88 238 LEU A C 1
ATOM 1796 O O . LEU A 1 238 ? -8.031 20.359 -0.04 1 98.88 238 LEU A O 1
ATOM 1800 N N . ILE A 1 239 ? -7.996 21.547 -1.929 1 98.88 239 ILE A N 1
ATOM 1801 C CA . ILE A 1 239 ? -6.547 21.469 -2.086 1 98.88 239 ILE A CA 1
ATOM 1802 C C . ILE A 1 239 ? -5.922 22.828 -1.754 1 98.88 239 ILE A C 1
ATOM 1804 O O . ILE A 1 239 ? -6.32 23.859 -2.307 1 98.88 239 ILE A O 1
ATOM 1808 N N . VAL A 1 240 ? -5.016 22.859 -0.772 1 98.75 240 VAL A N 1
ATOM 1809 C CA . VAL A 1 240 ? -4.293 24.062 -0.383 1 98.75 240 VAL A CA 1
ATOM 1810 C C . VAL A 1 240 ? -2.811 23.906 -0.713 1 98.75 240 VAL A C 1
ATOM 1812 O O . VAL A 1 240 ? -2.133 23.047 -0.165 1 98.75 240 VAL A O 1
ATOM 1815 N N . ALA A 1 241 ? -2.318 24.766 -1.58 1 98.12 241 ALA A N 1
ATOM 1816 C CA . ALA A 1 241 ? -0.95 24.594 -2.057 1 98.12 241 ALA A CA 1
ATOM 1817 C C . ALA A 1 241 ? -0.225 25.922 -2.152 1 98.12 241 ALA A C 1
ATOM 1819 O O . ALA A 1 241 ? -0.811 26.922 -2.572 1 98.12 241 ALA A O 1
ATOM 1820 N N . GLY A 1 242 ? 0.993 25.891 -1.719 1 96.5 242 GLY A N 1
ATOM 1821 C CA . GLY A 1 242 ? 1.831 27.078 -1.813 1 96.5 242 GLY A CA 1
ATOM 1822 C C . GLY A 1 242 ? 2.598 27.172 -3.119 1 96.5 242 GLY A C 1
ATOM 1823 O O . GLY A 1 242 ? 3.139 26.172 -3.596 1 96.5 242 GLY A O 1
ATOM 1824 N N . ALA A 1 243 ? 2.732 28.328 -3.652 1 95.25 243 ALA A N 1
ATOM 1825 C CA . ALA A 1 243 ? 3.428 28.547 -4.918 1 95.25 243 ALA A CA 1
ATOM 1826 C C . ALA A 1 243 ? 4.938 28.406 -4.746 1 95.25 243 ALA A C 1
ATOM 1828 O O . ALA A 1 243 ? 5.656 28.125 -5.707 1 95.25 243 ALA A O 1
ATOM 1829 N N . ASP A 1 244 ? 5.422 28.625 -3.568 1 94.19 244 ASP A N 1
ATOM 1830 C CA . ASP A 1 244 ? 6.852 28.531 -3.281 1 94.19 244 ASP A CA 1
ATOM 1831 C C . ASP A 1 244 ? 7.156 27.328 -2.395 1 94.19 244 ASP A C 1
ATOM 1833 O O . ASP A 1 244 ? 7.844 27.453 -1.38 1 94.19 244 ASP A O 1
ATOM 1837 N N . ASP A 1 245 ? 6.668 26.172 -2.688 1 95.38 245 ASP A N 1
ATOM 1838 C CA . ASP A 1 245 ? 6.918 24.922 -1.966 1 95.38 245 ASP A CA 1
ATOM 1839 C C . ASP A 1 245 ? 8.016 24.109 -2.645 1 95.38 245 ASP A C 1
ATOM 1841 O O . ASP A 1 245 ? 7.773 23.469 -3.676 1 95.38 245 ASP A O 1
ATOM 1845 N N . PRO A 1 246 ? 9.203 24.062 -2.09 1 94.31 246 PRO A N 1
ATOM 1846 C CA . PRO A 1 246 ? 10.297 23.328 -2.727 1 94.31 246 PRO A CA 1
ATOM 1847 C C . PRO A 1 246 ? 10.141 21.812 -2.607 1 94.31 246 PRO A C 1
ATOM 1849 O O . PRO A 1 246 ? 10.789 21.062 -3.342 1 94.31 246 PRO A O 1
ATOM 1852 N N . ILE A 1 247 ? 9.344 21.359 -1.649 1 94.94 247 ILE A N 1
ATOM 1853 C CA . ILE A 1 247 ? 9.203 19.922 -1.392 1 94.94 247 ILE A CA 1
ATOM 1854 C C . ILE A 1 247 ? 8.141 19.344 -2.316 1 94.94 247 ILE A C 1
ATOM 1856 O O . ILE A 1 247 ? 8.328 18.266 -2.885 1 94.94 247 ILE A O 1
ATOM 1860 N N . ILE A 1 248 ? 7.039 20.047 -2.438 1 98 248 ILE A N 1
ATOM 1861 C CA . ILE A 1 248 ? 5.941 19.625 -3.299 1 98 248 ILE A CA 1
ATOM 1862 C C . ILE A 1 248 ? 5.703 20.672 -4.383 1 98 248 ILE A C 1
ATOM 1864 O O . ILE A 1 248 ? 4.984 21.641 -4.16 1 98 248 ILE A O 1
ATOM 1868 N N . PRO A 1 249 ? 6.234 20.469 -5.559 1 97.31 249 PRO A N 1
ATOM 1869 C CA . PRO A 1 249 ? 5.957 21.406 -6.652 1 97.31 249 PRO A CA 1
ATOM 1870 C C . PRO A 1 249 ? 4.465 21.609 -6.879 1 97.31 249 PRO A C 1
ATOM 1872 O O . PRO A 1 249 ? 3.682 20.672 -6.801 1 97.31 249 PRO A O 1
ATOM 1875 N N . ILE A 1 250 ? 4.098 22.828 -7.191 1 97.19 250 ILE A N 1
ATOM 1876 C CA . ILE A 1 250 ? 2.709 23.281 -7.258 1 97.19 250 ILE A CA 1
ATOM 1877 C C . ILE A 1 250 ? 1.966 22.484 -8.328 1 97.19 250 ILE A C 1
ATOM 1879 O O . ILE A 1 250 ? 0.745 22.328 -8.258 1 97.19 250 ILE A O 1
ATOM 1883 N N . VAL A 1 251 ? 2.658 21.953 -9.328 1 98.38 251 VAL A N 1
ATOM 1884 C CA . VAL A 1 251 ? 2.041 21.203 -10.414 1 98.38 251 VAL A CA 1
ATOM 1885 C C . VAL A 1 251 ? 1.29 20 -9.844 1 98.38 251 VAL A C 1
ATOM 1887 O O . VAL A 1 251 ? 0.278 19.578 -10.398 1 98.38 251 VAL A O 1
ATOM 1890 N N . ASN A 1 252 ? 1.71 19.422 -8.734 1 98.69 252 ASN A N 1
ATOM 1891 C CA . ASN A 1 252 ? 1.035 18.297 -8.117 1 98.69 252 ASN A CA 1
ATOM 1892 C C . ASN A 1 252 ? -0.369 18.656 -7.648 1 98.69 252 ASN A C 1
ATOM 1894 O O . ASN A 1 252 ? -1.289 17.844 -7.723 1 98.69 252 ASN A O 1
ATOM 1898 N N . ALA A 1 253 ? -0.533 19.875 -7.141 1 98.81 253 ALA A N 1
ATOM 1899 C CA . ALA A 1 253 ? -1.859 20.359 -6.766 1 98.81 253 ALA A CA 1
ATOM 1900 C C . ALA A 1 253 ? -2.783 20.422 -7.977 1 98.81 253 ALA A C 1
ATOM 1902 O O . ALA A 1 253 ? -3.953 20.047 -7.895 1 98.81 253 ALA A O 1
ATOM 1903 N N . HIS A 1 254 ? -2.25 20.859 -9.062 1 98.75 254 HIS A N 1
ATOM 1904 C CA . HIS A 1 254 ? -3.033 20.938 -10.289 1 98.75 254 HIS A CA 1
ATOM 1905 C C . HIS A 1 254 ? -3.426 19.547 -10.789 1 98.75 254 HIS A C 1
ATOM 1907 O O . HIS A 1 254 ? -4.551 19.344 -11.25 1 98.75 254 HIS A O 1
ATOM 1913 N N . ILE A 1 255 ? -2.494 18.656 -10.688 1 98.62 255 ILE A N 1
ATOM 1914 C CA . ILE A 1 255 ? -2.773 17.281 -11.086 1 98.62 255 ILE A CA 1
ATOM 1915 C C . ILE A 1 255 ? -3.895 16.703 -10.227 1 98.62 255 ILE A C 1
ATOM 1917 O O . ILE A 1 255 ? -4.852 16.125 -10.742 1 98.62 255 ILE A O 1
ATOM 1921 N N . MET A 1 256 ? -3.809 16.844 -8.922 1 98.81 256 MET A N 1
ATOM 1922 C CA . MET A 1 256 ? -4.855 16.359 -8.031 1 98.81 256 MET A CA 1
ATOM 1923 C C . MET A 1 256 ? -6.195 17.016 -8.352 1 98.81 256 MET A C 1
ATOM 1925 O O . MET A 1 256 ? -7.227 16.359 -8.391 1 98.81 256 MET A O 1
ATOM 1929 N N . ASN A 1 257 ? -6.133 18.312 -8.586 1 98.81 257 ASN A N 1
ATOM 1930 C CA . ASN A 1 257 ? -7.352 19.047 -8.906 1 98.81 257 ASN A CA 1
ATOM 1931 C C . ASN A 1 257 ? -8 18.547 -10.188 1 98.81 257 ASN A C 1
ATOM 1933 O O . ASN A 1 257 ? -9.227 18.547 -10.312 1 98.81 257 ASN A O 1
ATOM 1937 N N . ALA A 1 258 ? -7.23 18.188 -11.125 1 98.56 258 ALA A N 1
ATOM 1938 C CA . ALA A 1 258 ? -7.73 17.672 -12.398 1 98.56 258 ALA A CA 1
ATOM 1939 C C . ALA A 1 258 ? -8.352 16.297 -12.234 1 98.56 258 ALA A C 1
ATOM 1941 O O . ALA A 1 258 ? -9.289 15.938 -12.961 1 98.56 258 ALA A O 1
ATOM 1942 N N . LEU A 1 259 ? -7.895 15.523 -11.312 1 98.44 259 LEU A N 1
ATOM 1943 C CA . LEU A 1 259 ? -8.281 14.117 -11.242 1 98.44 259 LEU A CA 1
ATOM 1944 C C . LEU A 1 259 ? -9.391 13.914 -10.211 1 98.44 259 LEU A C 1
ATOM 1946 O O . LEU A 1 259 ? -10.172 12.969 -10.32 1 98.44 259 LEU A O 1
ATOM 1950 N N . LEU A 1 260 ? -9.445 14.719 -9.172 1 98.69 260 LEU A N 1
ATOM 1951 C CA . LEU A 1 260 ? -10.5 14.648 -8.164 1 98.69 260 LEU A CA 1
ATOM 1952 C C . LEU A 1 260 ? -11.797 15.25 -8.695 1 98.69 260 LEU A C 1
ATOM 1954 O O . LEU A 1 260 ? -11.836 16.422 -9.078 1 98.69 260 LEU A O 1
ATOM 1958 N N . PRO A 1 261 ? -12.867 14.508 -8.641 1 98.25 261 PRO A N 1
ATOM 1959 C CA . PRO A 1 261 ? -14.094 14.961 -9.297 1 98.25 261 PRO A CA 1
ATOM 1960 C C . PRO A 1 261 ? -14.703 16.203 -8.641 1 98.25 261 PRO A C 1
ATOM 1962 O O . PRO A 1 261 ? -15.352 17 -9.305 1 98.25 261 PRO A O 1
ATOM 1965 N N . HIS A 1 262 ? -14.594 16.281 -7.316 1 97.75 262 HIS A N 1
ATOM 1966 C CA . HIS A 1 262 ? -15.18 17.391 -6.57 1 97.75 262 HIS A CA 1
ATOM 1967 C C . HIS A 1 262 ? -14.125 18.141 -5.758 1 97.75 262 HIS A C 1
ATOM 1969 O O . HIS A 1 262 ? -14.195 18.172 -4.527 1 97.75 262 HIS A O 1
ATOM 1975 N N . SER A 1 263 ? -13.227 18.828 -6.535 1 98.31 263 SER A N 1
ATOM 1976 C CA . SER A 1 263 ? -12.148 19.5 -5.832 1 98.31 263 SER A CA 1
ATOM 1977 C C . SER A 1 263 ? -12.102 20.984 -6.188 1 98.31 263 SER A C 1
ATOM 1979 O O . SER A 1 263 ? -12.602 21.391 -7.238 1 98.31 263 SER A O 1
ATOM 1981 N N . ARG A 1 264 ? -11.586 21.75 -5.258 1 97.56 264 ARG A N 1
ATOM 1982 C CA . ARG A 1 264 ? -11.219 23.141 -5.465 1 97.56 264 ARG A CA 1
ATOM 1983 C C . ARG A 1 264 ? -9.789 23.406 -4.992 1 97.56 264 ARG A C 1
ATOM 1985 O O . ARG A 1 264 ? -9.352 22.844 -3.986 1 97.56 264 ARG A O 1
ATOM 1992 N N . LEU A 1 265 ? -9.148 24.297 -5.719 1 98.5 265 LEU A N 1
ATOM 1993 C CA . LEU A 1 265 ? -7.75 24.594 -5.426 1 98.5 265 LEU A CA 1
ATOM 1994 C C . LEU A 1 265 ? -7.609 26 -4.855 1 98.5 265 LEU A C 1
ATOM 1996 O O . LEU A 1 265 ? -8.07 26.969 -5.457 1 98.5 265 LEU A O 1
ATOM 2000 N N . HIS A 1 266 ? -7.109 26.078 -3.674 1 98.56 266 HIS A N 1
ATOM 2001 C CA . HIS A 1 266 ? -6.672 27.328 -3.082 1 98.56 266 HIS A CA 1
ATOM 2002 C C . HIS A 1 266 ? -5.156 27.469 -3.137 1 98.56 266 HIS A C 1
ATOM 2004 O O . HIS A 1 266 ? -4.441 26.844 -2.348 1 98.56 266 HIS A O 1
ATOM 2010 N N . GLN A 1 267 ? -4.688 28.297 -4.008 1 97.75 267 GLN A N 1
ATOM 2011 C CA . GLN A 1 267 ? -3.26 28.562 -4.129 1 97.75 267 GLN A CA 1
ATOM 2012 C C . GLN A 1 267 ? -2.863 29.812 -3.334 1 97.75 267 GLN A C 1
ATOM 2014 O O . GLN A 1 267 ? -3.555 30.828 -3.379 1 97.75 267 GLN A O 1
ATOM 2019 N N . HIS A 1 268 ? -1.848 29.734 -2.537 1 96.31 268 HIS A N 1
ATOM 2020 C CA . HIS A 1 268 ? -1.3 30.875 -1.815 1 96.31 268 HIS A CA 1
ATOM 2021 C C . HIS A 1 268 ? 0.176 31.078 -2.143 1 96.31 268 HIS A C 1
ATOM 2023 O O . HIS A 1 268 ? 0.793 30.234 -2.797 1 96.31 268 HIS A O 1
ATOM 2029 N N . SER A 1 269 ? 0.764 32.156 -1.712 1 93.19 269 SER A N 1
ATOM 2030 C CA . SER A 1 269 ? 2.107 32.531 -2.137 1 93.19 269 SER A CA 1
ATOM 2031 C C . SER A 1 269 ? 3.17 31.875 -1.267 1 93.19 269 SER A C 1
ATOM 2033 O O . SER A 1 269 ? 4.359 31.922 -1.583 1 93.19 269 SER A O 1
ATOM 2035 N N . GLY A 1 270 ? 2.781 31.203 -0.254 1 92.12 270 GLY A N 1
ATOM 2036 C CA . GLY A 1 270 ? 3.721 30.672 0.726 1 92.12 270 GLY A CA 1
ATOM 2037 C C . GLY A 1 270 ? 4.328 29.344 0.319 1 92.12 270 GLY A C 1
ATOM 2038 O O . GLY A 1 270 ? 4.34 29 -0.864 1 92.12 270 GLY A O 1
ATOM 2039 N N . GLY A 1 271 ? 4.977 28.703 1.383 1 92.06 271 GLY A N 1
ATOM 2040 C CA . GLY A 1 271 ? 5.711 27.469 1.129 1 92.06 271 GLY A CA 1
ATOM 2041 C C . GLY A 1 271 ? 5.082 26.25 1.779 1 92.06 271 GLY A C 1
ATOM 2042 O O . GLY A 1 271 ? 3.861 26.172 1.923 1 92.06 271 GLY A O 1
ATOM 2043 N N . HIS A 1 272 ? 5.949 25.219 2.076 1 92.25 272 HIS A N 1
ATOM 2044 C CA . HIS A 1 272 ? 5.516 23.875 2.445 1 92.25 272 HIS A CA 1
ATOM 2045 C C . HIS A 1 272 ? 4.832 23.875 3.809 1 92.25 272 HIS A C 1
ATOM 2047 O O . HIS A 1 272 ? 3.916 23.078 4.047 1 92.25 272 HIS A O 1
ATOM 2053 N N . ILE A 1 273 ? 5.246 24.781 4.703 1 89.5 273 ILE A N 1
ATOM 2054 C CA . ILE A 1 273 ? 4.734 24.703 6.066 1 89.5 273 ILE A CA 1
ATOM 2055 C C . ILE A 1 273 ? 3.92 25.953 6.395 1 89.5 273 ILE A C 1
ATOM 2057 O O . ILE A 1 273 ? 3.754 26.297 7.562 1 89.5 273 ILE A O 1
ATOM 2061 N N . ASP A 1 274 ? 3.43 26.625 5.473 1 90.25 274 ASP A N 1
ATOM 2062 C CA . ASP A 1 274 ? 2.697 27.875 5.699 1 90.25 274 ASP A CA 1
ATOM 2063 C C . ASP A 1 274 ? 1.408 27.609 6.473 1 90.25 274 ASP A C 1
ATOM 2065 O O . ASP A 1 274 ? 0.878 28.516 7.125 1 90.25 274 ASP A O 1
ATOM 2069 N N . LEU A 1 275 ? 0.912 26.375 6.391 1 91.5 275 LEU A N 1
ATOM 2070 C CA . LEU A 1 275 ? -0.257 26.047 7.199 1 91.5 275 LEU A CA 1
ATOM 2071 C C . LEU A 1 275 ? 0.011 26.297 8.68 1 91.5 275 LEU A C 1
ATOM 2073 O O . LEU A 1 275 ? -0.902 26.656 9.422 1 91.5 275 LEU A O 1
ATOM 2077 N N . VAL A 1 276 ? 1.241 26.125 9.062 1 88.94 276 VAL A N 1
ATOM 2078 C CA . VAL A 1 276 ? 1.636 26.297 10.453 1 88.94 276 VAL A CA 1
ATOM 2079 C C . VAL A 1 276 ? 2.143 27.719 10.68 1 88.94 276 VAL A C 1
ATOM 2081 O O . VAL A 1 276 ? 1.688 28.406 11.594 1 88.94 276 VAL A O 1
ATOM 2084 N N . HIS A 1 277 ? 2.922 28.156 9.797 1 84.88 277 HIS A N 1
ATOM 2085 C CA . HIS A 1 277 ? 3.584 29.438 9.953 1 84.88 277 HIS A CA 1
ATOM 2086 C C . HIS A 1 277 ? 2.625 30.594 9.656 1 84.88 277 HIS A C 1
ATOM 2088 O O . HIS A 1 277 ? 2.727 31.656 10.266 1 84.88 277 HIS A O 1
ATOM 2094 N N . ASN A 1 278 ? 1.793 30.422 8.766 1 89.5 278 ASN A N 1
ATOM 2095 C CA . ASN A 1 278 ? 0.801 31.406 8.375 1 89.5 278 ASN A CA 1
ATOM 2096 C C . ASN A 1 278 ? -0.62 30.922 8.633 1 89.5 278 ASN A C 1
ATOM 2098 O O . ASN A 1 278 ? -1.495 31.062 7.777 1 89.5 278 ASN A O 1
ATOM 2102 N N . ALA A 1 279 ? -0.82 30.328 9.75 1 92.56 279 ALA A N 1
ATOM 2103 C CA . ALA A 1 279 ? -2.102 29.734 10.125 1 92.56 279 ALA A CA 1
ATOM 2104 C C . ALA A 1 279 ? -3.209 30.781 10.141 1 92.56 279 ALA A C 1
ATOM 2106 O O . ALA A 1 279 ? -4.359 30.484 9.805 1 92.56 279 ALA A O 1
ATOM 2107 N N . GLY A 1 280 ? -2.906 32 10.555 1 93.62 280 GLY A N 1
ATOM 2108 C CA . GLY A 1 280 ? -3.895 33.062 10.594 1 93.62 280 GLY A CA 1
ATOM 2109 C C . GLY A 1 280 ? -4.543 33.344 9.25 1 93.62 280 GLY A C 1
ATOM 2110 O O . GLY A 1 280 ? -5.723 33.688 9.188 1 93.62 280 GLY A O 1
ATOM 2111 N N . GLU A 1 281 ? -3.826 33.125 8.227 1 93.88 281 GLU A N 1
ATOM 2112 C CA . GLU A 1 281 ? -4.328 33.375 6.875 1 93.88 281 GLU A CA 1
ATOM 2113 C C . GLU A 1 281 ? -5.023 32.125 6.316 1 93.88 281 GLU A C 1
ATOM 2115 O O . GLU A 1 281 ? -6 32.25 5.57 1 93.88 281 GLU A O 1
ATOM 2120 N N . LEU A 1 282 ? -4.559 30.969 6.648 1 96.19 282 LEU A N 1
ATOM 2121 C CA . LEU A 1 282 ? -5.031 29.75 5.984 1 96.19 282 LEU A CA 1
ATOM 2122 C C . LEU A 1 282 ? -6.16 29.109 6.777 1 96.19 282 LEU A C 1
ATOM 2124 O O . LEU A 1 282 ? -7.012 28.422 6.207 1 96.19 282 LEU A O 1
ATOM 2128 N N . ALA A 1 283 ? -6.25 29.297 8.078 1 97.44 283 ALA A N 1
ATOM 2129 C CA . ALA A 1 283 ? -7.301 28.703 8.898 1 97.44 283 ALA A CA 1
ATOM 2130 C C . ALA A 1 283 ? -8.688 29.141 8.422 1 97.44 283 ALA A C 1
ATOM 2132 O O . ALA A 1 283 ? -9.586 28.312 8.289 1 97.44 283 ALA A O 1
ATOM 2133 N N . PRO A 1 284 ? -8.891 30.438 8.094 1 96.69 284 PRO A N 1
ATOM 2134 C CA . PRO A 1 284 ? -10.211 30.844 7.594 1 96.69 284 PRO A CA 1
ATOM 2135 C C . PRO A 1 284 ? -10.594 30.141 6.301 1 96.69 284 PRO A C 1
ATOM 2137 O O . PRO A 1 284 ? -11.773 29.875 6.062 1 96.69 284 PRO A O 1
ATOM 2140 N N . VAL A 1 285 ? -9.602 29.828 5.445 1 97.31 285 VAL A N 1
ATOM 2141 C CA . VAL A 1 285 ? -9.859 29.094 4.207 1 97.31 285 VAL A CA 1
ATOM 2142 C C . VAL A 1 285 ? -10.406 27.719 4.527 1 97.31 285 VAL A C 1
ATOM 2144 O O . VAL A 1 285 ? -11.398 27.281 3.938 1 97.31 285 VAL A O 1
ATOM 2147 N N . ILE A 1 286 ? -9.844 27.094 5.465 1 97.38 286 ILE A N 1
ATOM 2148 C CA . ILE A 1 286 ? -10.242 25.766 5.902 1 97.38 286 ILE A CA 1
ATOM 2149 C C . ILE A 1 286 ? -11.633 25.828 6.535 1 97.38 286 ILE A C 1
ATOM 2151 O O . ILE A 1 286 ? -12.508 25.031 6.195 1 97.38 286 ILE A O 1
ATOM 2155 N N . GLU A 1 287 ? -11.859 26.828 7.395 1 96 287 GLU A N 1
ATOM 2156 C CA . GLU A 1 287 ? -13.133 26.969 8.102 1 96 287 GLU A CA 1
ATOM 2157 C C . GLU A 1 287 ? -14.281 27.219 7.125 1 96 287 GLU A C 1
ATOM 2159 O O . GLU A 1 287 ? -15.359 26.656 7.27 1 96 287 GLU A O 1
ATOM 2164 N N . THR A 1 288 ? -13.977 28.078 6.195 1 95.94 288 THR A N 1
ATOM 2165 C CA . THR A 1 288 ? -14.992 28.359 5.191 1 95.94 288 THR A CA 1
ATOM 2166 C C . THR A 1 288 ? -15.391 27.094 4.445 1 95.94 288 THR A C 1
ATOM 2168 O O . THR A 1 288 ? -16.578 26.844 4.227 1 95.94 288 THR A O 1
ATOM 2171 N N . PHE A 1 289 ? -14.461 26.281 4.074 1 97.19 289 PHE A N 1
ATOM 2172 C CA . PHE A 1 289 ? -14.727 25.031 3.359 1 97.19 289 PHE A CA 1
ATOM 2173 C C . PHE A 1 289 ? -15.523 24.062 4.227 1 97.19 289 PHE A C 1
ATOM 2175 O O . PHE A 1 289 ? -16.438 23.406 3.746 1 97.19 289 PHE A O 1
ATOM 2182 N N . LEU A 1 290 ? -15.172 23.984 5.512 1 95.5 290 LEU A N 1
ATOM 2183 C CA . LEU A 1 290 ? -15.805 23.062 6.449 1 95.5 290 LEU A CA 1
ATOM 2184 C C . LEU A 1 290 ? -17.281 23.406 6.625 1 95.5 290 LEU A C 1
ATOM 2186 O O . LEU A 1 290 ? -18.094 22.516 6.875 1 95.5 290 LEU A O 1
ATOM 2190 N N . HIS A 1 291 ? -17.688 24.672 6.48 1 91.56 291 HIS A N 1
ATOM 2191 C CA . HIS A 1 291 ? -19.031 25.109 6.809 1 91.56 291 HIS A CA 1
ATOM 2192 C C . HIS A 1 291 ? -19.844 25.375 5.547 1 91.56 291 HIS A C 1
ATOM 2194 O O . HIS A 1 291 ? -21.016 25.75 5.629 1 91.56 291 HIS A O 1
ATOM 2200 N N . GLN A 1 292 ? -19.219 25.219 4.457 1 86.75 292 GLN A N 1
ATOM 2201 C CA . GLN A 1 292 ? -19.969 25.375 3.215 1 86.75 292 GLN A CA 1
ATOM 2202 C C . GLN A 1 292 ? -21.047 24.297 3.084 1 86.75 292 GLN A C 1
ATOM 2204 O O . GLN A 1 292 ? -20.812 23.141 3.445 1 86.75 292 GLN A O 1
ATOM 2209 N N . PRO A 1 293 ? -22.266 24.828 2.725 1 74.81 293 PRO A N 1
ATOM 2210 C CA . PRO A 1 293 ? -23.281 23.797 2.496 1 74.81 293 PRO A CA 1
ATOM 2211 C C . PRO A 1 293 ? -22.891 22.812 1.395 1 74.81 293 PRO A C 1
ATOM 2213 O O . PRO A 1 293 ? -22.234 23.203 0.428 1 74.81 293 PRO A O 1
ATOM 2216 N N . GLY A 1 294 ? -22.703 21.641 1.659 1 63.97 294 GLY A N 1
ATOM 2217 C CA . GLY A 1 294 ? -22.328 20.609 0.703 1 63.97 294 GLY A CA 1
ATOM 2218 C C . GLY A 1 294 ? -23.219 20.578 -0.523 1 63.97 294 GLY A C 1
ATOM 2219 O O . GLY A 1 294 ? -24.375 20.969 -0.459 1 63.97 294 GLY A O 1
ATOM 2220 N N . GLU A 1 295 ? -22.672 20.656 -1.756 1 50.28 295 GLU A N 1
ATOM 2221 C CA . GLU A 1 295 ? -23.484 20.312 -2.91 1 50.28 295 GLU A CA 1
ATOM 2222 C C . GLU A 1 295 ? -23.859 18.828 -2.898 1 50.28 295 GLU A C 1
ATOM 2224 O O . GLU A 1 295 ? -22.984 17.969 -2.805 1 50.28 295 GLU A O 1
ATOM 2229 N N . ARG A 1 296 ? -24.719 18.438 -2.086 1 45.25 296 ARG A N 1
ATOM 2230 C CA . ARG A 1 296 ? -25.125 17.031 -2.258 1 45.25 296 ARG A CA 1
ATOM 2231 C C . ARG A 1 296 ? -25.141 16.656 -3.732 1 45.25 296 ARG A C 1
ATOM 2233 O O . ARG A 1 296 ? -25.641 17.406 -4.574 1 45.25 296 ARG A O 1
ATOM 2240 N N . PRO A 1 297 ? -24.188 15.445 -4.008 1 42.38 297 PRO A N 1
ATOM 2241 C CA . PRO A 1 297 ? -24.5 15.062 -5.391 1 42.38 297 PRO A CA 1
ATOM 2242 C C . PRO A 1 297 ? -26 14.891 -5.629 1 42.38 297 PRO A C 1
ATOM 2244 O O . PRO A 1 297 ? -26.734 14.57 -4.695 1 42.38 297 PRO A O 1
ATOM 2247 N N . MET B 1 1 ? 78.125 -7.586 -22.031 1 32.03 1 MET B N 1
ATOM 2248 C CA . MET B 1 1 ? 77.188 -6.719 -21.375 1 32.03 1 MET B CA 1
ATOM 2249 C C . MET B 1 1 ? 75.875 -6.586 -22.188 1 32.03 1 MET B C 1
ATOM 2251 O O . MET B 1 1 ? 75.188 -5.586 -22.094 1 32.03 1 MET B O 1
ATOM 2255 N N . THR B 1 2 ? 75.625 -7.57 -23.062 1 34.78 2 THR B N 1
ATOM 2256 C CA . THR B 1 2 ? 74.438 -7.633 -23.906 1 34.78 2 THR B CA 1
ATOM 2257 C C . THR B 1 2 ? 73.188 -7.703 -23.047 1 34.78 2 THR B C 1
ATOM 2259 O O . THR B 1 2 ? 73.062 -8.57 -22.172 1 34.78 2 THR B O 1
ATOM 2262 N N . GLN B 1 3 ? 72.5 -6.516 -22.953 1 33.59 3 GLN B N 1
ATOM 2263 C CA . GLN B 1 3 ? 71.25 -6.117 -22.359 1 33.59 3 GLN B CA 1
ATOM 2264 C C . GLN B 1 3 ? 70.062 -6.891 -22.984 1 33.59 3 GLN B C 1
ATOM 2266 O O . GLN B 1 3 ? 69.812 -6.758 -24.172 1 33.59 3 GLN B O 1
ATOM 2271 N N . HIS B 1 4 ? 69.812 -8.164 -22.562 1 28.83 4 HIS B N 1
ATOM 2272 C CA . HIS B 1 4 ? 68.625 -8.914 -22.953 1 28.83 4 HIS B CA 1
ATOM 2273 C C . HIS B 1 4 ? 67.375 -8.18 -22.547 1 28.83 4 HIS B C 1
ATOM 2275 O O . HIS B 1 4 ? 67.125 -7.988 -21.359 1 28.83 4 HIS B O 1
ATOM 2281 N N . LYS B 1 5 ? 66.938 -7.223 -23.391 1 35.16 5 LYS B N 1
ATOM 2282 C CA . LYS B 1 5 ? 65.625 -6.609 -23.297 1 35.16 5 LYS B CA 1
ATOM 2283 C C . LYS B 1 5 ? 64.562 -7.672 -23.281 1 35.16 5 LYS B C 1
ATOM 2285 O O . LYS B 1 5 ? 64.375 -8.445 -24.219 1 35.16 5 LYS B O 1
ATOM 2290 N N . SER B 1 6 ? 64.188 -8.227 -22.062 1 33.5 6 SER B N 1
ATOM 2291 C CA . SER B 1 6 ? 63.031 -9.117 -21.906 1 33.5 6 SER B CA 1
ATOM 2292 C C . SER B 1 6 ? 61.75 -8.484 -22.453 1 33.5 6 SER B C 1
ATOM 2294 O O . SER B 1 6 ? 61.438 -7.344 -22.109 1 33.5 6 SER B O 1
ATOM 2296 N N . ARG B 1 7 ? 61.438 -8.766 -23.75 1 32.44 7 ARG B N 1
ATOM 2297 C CA . ARG B 1 7 ? 60.156 -8.414 -24.359 1 32.44 7 ARG B CA 1
ATOM 2298 C C . ARG B 1 7 ? 58.969 -8.789 -23.453 1 32.44 7 ARG B C 1
ATOM 2300 O O . ARG B 1 7 ? 58.812 -9.961 -23.078 1 32.44 7 ARG B O 1
ATOM 2307 N N . ALA B 1 8 ? 58.562 -7.855 -22.578 1 33.47 8 ALA B N 1
ATOM 2308 C CA . ALA B 1 8 ? 57.281 -7.969 -21.844 1 33.47 8 ALA B CA 1
ATOM 2309 C C . ALA B 1 8 ? 56.156 -8.406 -22.766 1 33.47 8 ALA B C 1
ATOM 2311 O O . ALA B 1 8 ? 55.906 -7.762 -23.797 1 33.47 8 ALA B O 1
ATOM 2312 N N . ALA B 1 9 ? 55.938 -9.75 -22.938 1 34.34 9 ALA B N 1
ATOM 2313 C CA . ALA B 1 9 ? 54.75 -10.281 -23.578 1 34.34 9 ALA B CA 1
ATOM 2314 C C . ALA B 1 9 ? 53.5 -9.453 -23.234 1 34.34 9 ALA B C 1
ATOM 2316 O O . ALA B 1 9 ? 53.25 -9.164 -22.062 1 34.34 9 ALA B O 1
ATOM 2317 N N . GLY B 1 10 ? 53.156 -8.523 -24.078 1 32.97 10 GLY B N 1
ATOM 2318 C CA . GLY B 1 10 ? 51.938 -7.742 -24.016 1 32.97 10 GLY B CA 1
ATOM 2319 C C . GLY B 1 10 ? 50.719 -8.555 -23.594 1 32.97 10 GLY B C 1
ATOM 2320 O O . GLY B 1 10 ? 50.5 -9.664 -24.094 1 32.97 10 GLY B O 1
ATOM 2321 N N . LYS B 1 11 ? 50.312 -8.477 -22.297 1 37.56 11 LYS B N 1
ATOM 2322 C CA . LYS B 1 11 ? 49.062 -9.023 -21.781 1 37.56 11 LYS B CA 1
ATOM 2323 C C . LYS B 1 11 ? 47.906 -8.82 -22.781 1 37.56 11 LYS B C 1
ATOM 2325 O O . LYS B 1 11 ? 47.562 -7.68 -23.109 1 37.56 11 LYS B O 1
ATOM 2330 N N . ARG B 1 12 ? 47.781 -9.773 -23.828 1 34.59 12 ARG B N 1
ATOM 2331 C CA . ARG B 1 12 ? 46.562 -9.789 -24.609 1 34.59 12 ARG B CA 1
ATOM 2332 C C . ARG B 1 12 ? 45.344 -9.578 -23.703 1 34.59 12 ARG B C 1
ATOM 2334 O O . ARG B 1 12 ? 45.219 -10.227 -22.656 1 34.59 12 ARG B O 1
ATOM 2341 N N . ARG B 1 13 ? 44.781 -8.383 -23.719 1 36.78 13 ARG B N 1
ATOM 2342 C CA . ARG B 1 13 ? 43.531 -8.039 -23.047 1 36.78 13 ARG B CA 1
ATOM 2343 C C . ARG B 1 13 ? 42.469 -9.078 -23.328 1 36.78 13 ARG B C 1
ATOM 2345 O O . ARG B 1 13 ? 42.219 -9.43 -24.484 1 36.78 13 ARG B O 1
ATOM 2352 N N . PRO B 1 14 ? 42.25 -10.086 -22.406 1 36.69 14 PRO B N 1
ATOM 2353 C CA . PRO B 1 14 ? 41.156 -11.016 -22.656 1 36.69 14 PRO B CA 1
ATOM 2354 C C . PRO B 1 14 ? 39.938 -10.328 -23.297 1 36.69 14 PRO B C 1
ATOM 2356 O O . PRO B 1 14 ? 39.656 -9.164 -23.016 1 36.69 14 PRO B O 1
ATOM 2359 N N . THR B 1 15 ? 39.719 -10.555 -24.609 1 35.12 15 THR B N 1
ATOM 2360 C CA . THR B 1 15 ? 38.5 -10.172 -25.297 1 35.12 15 THR B CA 1
ATOM 2361 C C . THR B 1 15 ? 37.281 -10.312 -24.391 1 35.12 15 THR B C 1
ATOM 2363 O O . THR B 1 15 ? 37.094 -11.344 -23.75 1 35.12 15 THR B O 1
ATOM 2366 N N . ARG B 1 16 ? 36.719 -9.258 -23.875 1 32.94 16 ARG B N 1
ATOM 2367 C CA . ARG B 1 16 ? 35.438 -9.148 -23.203 1 32.94 16 ARG B CA 1
ATOM 2368 C C . ARG B 1 16 ? 34.375 -9.969 -23.922 1 32.94 16 ARG B C 1
ATOM 2370 O O . ARG B 1 16 ? 33.906 -9.602 -25 1 32.94 16 ARG B O 1
ATOM 2377 N N . GLU B 1 17 ? 34.594 -11.297 -24.047 1 29.88 17 GLU B N 1
ATOM 2378 C CA . GLU B 1 17 ? 33.406 -12.031 -24.469 1 29.88 17 GLU B CA 1
ATOM 2379 C C . GLU B 1 17 ? 32.125 -11.344 -23.984 1 29.88 17 GLU B C 1
ATOM 2381 O O . GLU B 1 17 ? 31.922 -11.156 -22.781 1 29.88 17 GLU B O 1
ATOM 2386 N N . ARG B 1 18 ? 31.641 -10.406 -24.719 1 32.97 18 ARG B N 1
ATOM 2387 C CA . ARG B 1 18 ? 30.281 -9.891 -24.531 1 32.97 18 ARG B CA 1
ATOM 2388 C C . ARG B 1 18 ? 29.344 -10.992 -24.062 1 32.97 18 ARG B C 1
ATOM 2390 O O . ARG B 1 18 ? 29.203 -12.023 -24.734 1 32.97 18 ARG B O 1
ATOM 2397 N N . GLN B 1 19 ? 29.375 -11.336 -22.875 1 31.06 19 GLN B N 1
ATOM 2398 C CA . GLN B 1 19 ? 28.344 -12.211 -22.312 1 31.06 19 GLN B CA 1
ATOM 2399 C C . GLN B 1 19 ? 27.062 -12.141 -23.125 1 31.06 19 GLN B C 1
ATOM 2401 O O . GLN B 1 19 ? 26.422 -11.094 -23.188 1 31.06 19 GLN B O 1
ATOM 2406 N N . ARG B 1 20 ? 27 -12.703 -24.312 1 32.25 20 ARG B N 1
ATOM 2407 C CA . ARG B 1 20 ? 25.766 -12.898 -25.062 1 32.25 20 ARG B CA 1
ATOM 2408 C C . ARG B 1 20 ? 24.562 -12.984 -24.141 1 32.25 20 ARG B C 1
ATOM 2410 O O . ARG B 1 20 ? 24.578 -13.734 -23.156 1 32.25 20 ARG B O 1
ATOM 2417 N N . LEU B 1 21 ? 23.922 -11.953 -23.906 1 35.16 21 LEU B N 1
ATOM 2418 C CA . LEU B 1 21 ? 22.594 -11.961 -23.312 1 35.16 21 LEU B CA 1
ATOM 2419 C C . LEU B 1 21 ? 21.828 -13.219 -23.719 1 35.16 21 LEU B C 1
ATOM 2421 O O . LEU B 1 21 ? 21.562 -13.422 -24.906 1 35.16 21 LEU B O 1
ATOM 2425 N N . ARG B 1 22 ? 22.156 -14.391 -23.312 1 39.56 22 ARG B N 1
ATOM 2426 C CA . ARG B 1 22 ? 21.422 -15.625 -23.547 1 39.56 22 ARG B CA 1
ATOM 2427 C C . ARG B 1 22 ? 19.922 -15.336 -23.719 1 39.56 22 ARG B C 1
ATOM 2429 O O . ARG B 1 22 ? 19.359 -14.531 -22.969 1 39.56 22 ARG B O 1
ATOM 2436 N N . ALA B 1 23 ? 19.328 -15.531 -24.844 1 44.19 23 ALA B N 1
ATOM 2437 C CA . ALA B 1 23 ? 17.938 -15.438 -25.266 1 44.19 23 ALA B CA 1
ATOM 2438 C C . ALA B 1 23 ? 17.016 -16.031 -24.203 1 44.19 23 ALA B C 1
ATOM 2440 O O . ALA B 1 23 ? 17.266 -17.109 -23.672 1 44.19 23 ALA B O 1
ATOM 2441 N N . LEU B 1 24 ? 16.234 -15.242 -23.5 1 51.19 24 LEU B N 1
ATOM 2442 C CA . LEU B 1 24 ? 15.188 -15.664 -22.578 1 51.19 24 LEU B CA 1
ATOM 2443 C C . LEU B 1 24 ? 14.422 -16.859 -23.125 1 51.19 24 LEU B C 1
ATOM 2445 O O . LEU B 1 24 ? 14.055 -16.875 -24.312 1 51.19 24 LEU B O 1
ATOM 2449 N N . PRO B 1 25 ? 14.516 -18.047 -22.5 1 57.12 25 PRO B N 1
ATOM 2450 C CA . PRO B 1 25 ? 13.68 -19.125 -23.016 1 57.12 25 PRO B CA 1
ATOM 2451 C C . PRO B 1 25 ? 12.219 -18.703 -23.203 1 57.12 25 PRO B C 1
ATOM 2453 O O . PRO B 1 25 ? 11.703 -17.891 -22.438 1 57.12 25 PRO B O 1
ATOM 2456 N N . VAL B 1 26 ? 11.641 -18.688 -24.359 1 58.56 26 VAL B N 1
ATOM 2457 C CA . VAL B 1 26 ? 10.242 -18.438 -24.703 1 58.56 26 VAL B CA 1
ATOM 2458 C C . VAL B 1 26 ? 9.367 -19.578 -24.188 1 58.56 26 VAL B C 1
ATOM 2460 O O . VAL B 1 26 ? 9.742 -20.75 -24.266 1 58.56 26 VAL B O 1
ATOM 2463 N N . SER B 1 27 ? 8.352 -19.172 -23.344 1 69.81 27 SER B N 1
ATOM 2464 C CA . SER B 1 27 ? 7.375 -20.172 -22.953 1 69.81 27 SER B CA 1
ATOM 2465 C C . SER B 1 27 ? 6.828 -20.922 -24.156 1 69.81 27 SER B C 1
ATOM 2467 O O . SER B 1 27 ? 6.566 -20.328 -25.203 1 69.81 27 SER B O 1
ATOM 2469 N N . LEU B 1 28 ? 6.836 -22.172 -24.016 1 69.75 28 LEU B N 1
ATOM 2470 C CA . LEU B 1 28 ? 6.332 -23.016 -25.094 1 69.75 28 LEU B CA 1
ATOM 2471 C C . LEU B 1 28 ? 4.805 -23.062 -25.078 1 69.75 28 LEU B C 1
ATOM 2473 O O . LEU B 1 28 ? 4.191 -23.656 -25.969 1 69.75 28 LEU B O 1
ATOM 2477 N N . PHE B 1 29 ? 4.301 -22.328 -24.062 1 81 29 PHE B N 1
ATOM 2478 C CA . PHE B 1 29 ? 2.852 -22.422 -23.922 1 81 29 PHE B CA 1
ATOM 2479 C C . PHE B 1 29 ? 2.197 -21.062 -24.109 1 81 29 PHE B C 1
ATOM 2481 O O . PHE B 1 29 ? 2.467 -20.125 -23.344 1 81 29 PHE B O 1
ATOM 2488 N N . GLY B 1 30 ? 1.55 -20.859 -25.188 1 90.56 30 GLY B N 1
ATOM 2489 C CA . GLY B 1 30 ? 0.756 -19.656 -25.359 1 90.56 30 GLY B CA 1
ATOM 2490 C C . GLY B 1 30 ? 1.409 -18.625 -26.266 1 90.56 30 GLY B C 1
ATOM 2491 O O . GLY B 1 30 ? 2.422 -18.922 -26.906 1 90.56 30 GLY B O 1
ATOM 2492 N N . GLU B 1 31 ? 0.844 -17.531 -26.406 1 95.12 31 GLU B N 1
ATOM 2493 C CA . GLU B 1 31 ? 1.303 -16.406 -27.234 1 95.12 31 GLU B CA 1
ATOM 2494 C C . GLU B 1 31 ? 1.708 -15.219 -26.359 1 95.12 31 GLU B C 1
ATOM 2496 O O . GLU B 1 31 ? 1.044 -14.914 -25.375 1 95.12 31 GLU B O 1
ATOM 2501 N N . GLU B 1 32 ? 2.791 -14.656 -26.797 1 95.44 32 GLU B N 1
ATOM 2502 C CA . GLU B 1 32 ? 3.326 -13.531 -26.031 1 95.44 32 GLU B CA 1
ATOM 2503 C C . GLU B 1 32 ? 2.918 -12.195 -26.656 1 95.44 32 GLU B C 1
ATOM 2505 O O . GLU B 1 32 ? 2.863 -12.07 -27.891 1 95.44 32 GLU B O 1
ATOM 2510 N N . CYS B 1 33 ? 2.686 -11.227 -25.828 1 97.19 33 CYS B N 1
ATOM 2511 C CA . CYS B 1 33 ? 2.463 -9.852 -26.266 1 97.19 33 CYS B CA 1
ATOM 2512 C C . CYS B 1 33 ? 2.852 -8.867 -25.156 1 97.19 33 CYS B C 1
ATOM 2514 O O . CYS B 1 33 ? 3.17 -9.281 -24.047 1 97.19 33 CYS B O 1
ATOM 2516 N N . TYR B 1 34 ? 2.977 -7.664 -25.531 1 98.06 34 TYR B N 1
ATOM 2517 C CA . TYR B 1 34 ? 3.197 -6.586 -24.578 1 98.06 34 TYR B CA 1
ATOM 2518 C C . TYR B 1 34 ? 1.969 -5.688 -24.469 1 98.06 34 TYR B C 1
ATOM 2520 O O . TYR B 1 34 ? 1.332 -5.379 -25.484 1 98.06 34 TYR B O 1
ATOM 2528 N N . VAL B 1 35 ? 1.58 -5.336 -23.297 1 98.56 35 VAL B N 1
ATOM 2529 C CA . VAL B 1 35 ? 0.499 -4.391 -23.047 1 98.56 35 VAL B CA 1
ATOM 2530 C C . VAL B 1 35 ? 1.053 -3.152 -22.344 1 98.56 35 VAL B C 1
ATOM 2532 O O . VAL B 1 35 ? 1.659 -3.258 -21.281 1 98.56 35 VAL B O 1
ATOM 2535 N N . ALA B 1 36 ? 0.927 -2.002 -23 1 98.25 36 ALA B N 1
ATOM 2536 C CA . ALA B 1 36 ? 1.327 -0.733 -22.391 1 98.25 36 ALA B CA 1
ATOM 2537 C C . ALA B 1 36 ? 0.158 -0.079 -21.672 1 98.25 36 ALA B C 1
ATOM 2539 O O . ALA B 1 36 ? -0.858 0.255 -22.281 1 98.25 36 ALA B O 1
ATOM 2540 N N . THR B 1 37 ? 0.254 0.047 -20.391 1 97.19 37 THR B N 1
ATOM 2541 C CA . THR B 1 37 ? -0.803 0.658 -19.594 1 97.19 37 THR B CA 1
ATOM 2542 C C . THR B 1 37 ? -0.263 1.121 -18.25 1 97.19 37 THR B C 1
ATOM 2544 O O . THR B 1 37 ? 0.741 0.597 -17.75 1 97.19 37 THR B O 1
ATOM 2547 N N . GLY B 1 38 ? -0.888 2.148 -17.672 1 94.88 38 GLY B N 1
ATOM 2548 C CA . GLY B 1 38 ? -0.543 2.623 -16.344 1 94.88 38 GLY B CA 1
ATOM 2549 C C . GLY B 1 38 ? 0.911 3.037 -16.219 1 94.88 38 GLY B C 1
ATOM 2550 O O . GLY B 1 38 ? 1.517 2.877 -15.148 1 94.88 38 GLY B O 1
ATOM 2551 N N . GLY B 1 39 ? 1.537 3.4 -17.203 1 95.94 39 GLY B N 1
ATOM 2552 C CA . GLY B 1 39 ? 2.928 3.826 -17.172 1 95.94 39 GLY B CA 1
ATOM 2553 C C . GLY B 1 39 ? 3.906 2.67 -17.234 1 95.94 39 GLY B C 1
ATOM 2554 O O . GLY B 1 39 ? 5.102 2.846 -16.984 1 95.94 39 GLY B O 1
ATOM 2555 N N . GLN B 1 40 ? 3.334 1.47 -17.516 1 98 40 GLN B N 1
ATOM 2556 C CA . GLN B 1 40 ? 4.148 0.26 -17.594 1 98 40 GLN B CA 1
ATOM 2557 C C . GLN B 1 40 ? 4.023 -0.411 -18.953 1 98 40 GLN B C 1
ATOM 2559 O O . GLN B 1 40 ? 3.08 -0.138 -19.703 1 98 40 GLN B O 1
ATOM 2564 N N . ARG B 1 41 ? 5.016 -1.105 -19.312 1 98.25 41 ARG B N 1
ATOM 2565 C CA . ARG B 1 41 ? 4.969 -2.053 -20.422 1 98.25 41 ARG B CA 1
ATOM 2566 C C . ARG B 1 41 ? 5.129 -3.486 -19.938 1 98.25 41 ARG B C 1
ATOM 2568 O O . ARG B 1 41 ? 6.211 -3.879 -19.5 1 98.25 41 ARG B O 1
ATOM 2575 N N . ILE B 1 42 ? 4.023 -4.215 -20.016 1 98.44 42 ILE B N 1
ATOM 2576 C CA . ILE B 1 42 ? 3.957 -5.512 -19.344 1 98.44 42 ILE B CA 1
ATOM 2577 C C . ILE B 1 42 ? 4.027 -6.629 -20.391 1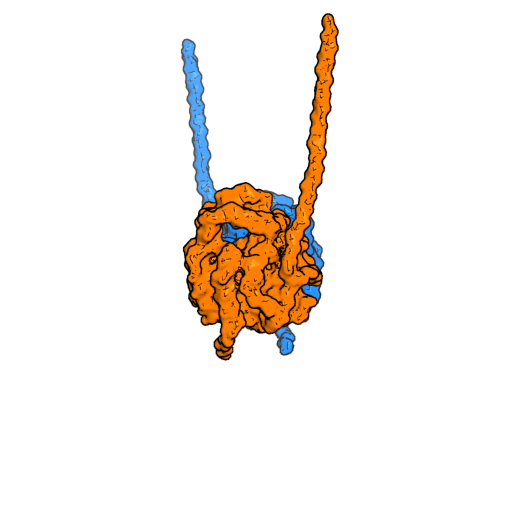 98.44 42 ILE B C 1
ATOM 2579 O O . ILE B 1 42 ? 3.236 -6.656 -21.328 1 98.44 42 ILE B O 1
ATOM 2583 N N . ARG B 1 43 ? 5.008 -7.543 -20.234 1 97 43 ARG B N 1
ATOM 2584 C CA . ARG B 1 43 ? 5.035 -8.773 -21.016 1 97 43 ARG B CA 1
ATOM 2585 C C . ARG B 1 43 ? 3.979 -9.758 -20.531 1 97 43 ARG B C 1
ATOM 2587 O O . ARG B 1 43 ? 3.906 -10.062 -19.344 1 97 43 ARG B O 1
ATOM 2594 N N . VAL B 1 44 ? 3.18 -10.242 -21.453 1 98.06 44 VAL B N 1
ATOM 2595 C CA . VAL B 1 44 ? 2.09 -11.156 -21.125 1 98.06 44 VAL B CA 1
ATOM 2596 C C . VAL B 1 44 ? 2.158 -12.383 -22.031 1 98.06 44 VAL B C 1
ATOM 2598 O O . VAL B 1 44 ? 2.543 -12.289 -23.188 1 98.06 44 VAL B O 1
ATOM 2601 N N . ASN B 1 45 ? 1.91 -13.539 -21.453 1 97.56 45 ASN B N 1
ATOM 2602 C CA . ASN B 1 45 ? 1.711 -14.781 -22.188 1 97.56 45 ASN B CA 1
ATOM 2603 C C . ASN B 1 45 ? 0.315 -15.359 -21.953 1 97.56 45 ASN B C 1
ATOM 2605 O O . ASN B 1 45 ? -0.133 -15.453 -20.797 1 97.56 45 ASN B O 1
ATOM 2609 N N . VAL B 1 46 ? -0.382 -15.633 -23.078 1 97.81 46 VAL B N 1
ATOM 2610 C CA . VAL B 1 46 ? -1.731 -16.172 -22.953 1 97.81 46 VAL B CA 1
ATOM 2611 C C . VAL B 1 46 ? -1.81 -17.531 -23.656 1 97.81 46 VAL B C 1
ATOM 2613 O O . VAL B 1 46 ? -1.552 -17.625 -24.859 1 97.81 46 VAL B O 1
ATOM 2616 N N . ARG B 1 47 ? -2.07 -18.531 -22.891 1 97.19 47 ARG B N 1
ATOM 2617 C CA . ARG B 1 47 ? -2.529 -19.781 -23.469 1 97.19 47 ARG B CA 1
ATOM 2618 C C . ARG B 1 47 ? -4.047 -19.797 -23.609 1 97.19 47 ARG B C 1
ATOM 2620 O O . ARG B 1 47 ? -4.766 -19.859 -22.609 1 97.19 47 ARG B O 1
ATOM 2627 N N . GLY B 1 48 ? -4.449 -19.766 -24.859 1 95.19 48 GLY B N 1
ATOM 2628 C CA . GLY B 1 48 ? -5.879 -19.703 -25.125 1 95.19 48 GLY B CA 1
ATOM 2629 C C . GLY B 1 48 ? -6.602 -21 -24.812 1 95.19 48 GLY B C 1
ATOM 2630 O O . GLY B 1 48 ? -6.074 -22.094 -25.062 1 95.19 48 GLY B O 1
ATOM 2631 N N . GLY B 1 49 ? -7.75 -20.859 -24.203 1 95 49 GLY B N 1
ATOM 2632 C CA . GLY B 1 49 ? -8.664 -21.969 -23.922 1 95 49 GLY B CA 1
ATOM 2633 C C . GLY B 1 49 ? -10.109 -21.516 -23.828 1 95 49 GLY B C 1
ATOM 2634 O O . GLY B 1 49 ? -10.57 -20.672 -24.594 1 95 49 GLY B O 1
ATOM 2635 N N . THR B 1 50 ? -10.773 -22.234 -22.953 1 93.25 50 THR B N 1
ATOM 2636 C CA . THR B 1 50 ? -12.188 -21.922 -22.766 1 93.25 50 THR B CA 1
ATOM 2637 C C . THR B 1 50 ? -12.492 -21.609 -21.297 1 93.25 50 THR B C 1
ATOM 2639 O O . THR B 1 50 ? -11.672 -21.875 -20.422 1 93.25 50 THR B O 1
ATOM 2642 N N . GLY B 1 51 ? -13.656 -20.953 -21.062 1 92.31 51 GLY B N 1
ATOM 2643 C CA . GLY B 1 51 ? -14.102 -20.688 -19.703 1 92.31 51 GLY B CA 1
ATOM 2644 C C . GLY B 1 51 ? -13.445 -19.469 -19.094 1 92.31 51 GLY B C 1
ATOM 2645 O O . GLY B 1 51 ? -12.945 -18.594 -19.812 1 92.31 51 GLY B O 1
ATOM 2646 N N . VAL B 1 52 ? -13.531 -19.422 -17.75 1 96.62 52 VAL B N 1
ATOM 2647 C CA . VAL B 1 52 ? -12.961 -18.297 -17 1 96.62 52 VAL B CA 1
ATOM 2648 C C . VAL B 1 52 ? -11.438 -18.406 -16.984 1 96.62 52 VAL B C 1
ATOM 2650 O O . VAL B 1 52 ? -10.891 -19.422 -16.531 1 96.62 52 VAL B O 1
ATOM 2653 N N . PRO B 1 53 ? -10.727 -17.422 -17.469 1 98.31 53 PRO B N 1
ATOM 2654 C CA . PRO B 1 53 ? -9.258 -17.484 -17.5 1 98.31 53 PRO B CA 1
ATOM 2655 C C . PRO B 1 53 ? -8.648 -17.547 -16.094 1 98.31 53 PRO B C 1
ATOM 2657 O O . PRO B 1 53 ? -9.195 -16.953 -15.164 1 98.31 53 PRO B O 1
ATOM 2660 N N . LEU B 1 54 ? -7.562 -18.266 -16.031 1 98.75 54 LEU B N 1
ATOM 2661 C CA . LEU B 1 54 ? -6.746 -18.312 -14.82 1 98.75 54 LEU B CA 1
ATOM 2662 C C . LEU B 1 54 ? -5.527 -17.406 -14.953 1 98.75 54 LEU B C 1
ATOM 2664 O O . LEU B 1 54 ? -4.707 -17.594 -15.859 1 98.75 54 LEU B O 1
ATOM 2668 N N . VAL B 1 55 ? -5.422 -16.375 -14.078 1 98.94 55 VAL B N 1
ATOM 2669 C CA . VAL B 1 55 ? -4.277 -15.469 -14.039 1 98.94 55 VAL B CA 1
ATOM 2670 C C . VAL B 1 55 ? -3.271 -15.961 -12.992 1 98.94 55 VAL B C 1
ATOM 2672 O O . VAL B 1 55 ? -3.639 -16.234 -11.852 1 98.94 55 VAL B O 1
ATOM 2675 N N . LEU B 1 56 ? -2.021 -16.094 -13.406 1 98.75 56 LEU B N 1
ATOM 2676 C CA . LEU B 1 56 ? -0.973 -16.547 -12.508 1 98.75 56 LEU B CA 1
ATOM 2677 C C . LEU B 1 56 ? -0.066 -15.398 -12.086 1 98.75 56 LEU B C 1
ATOM 2679 O O . LEU B 1 56 ? 0.541 -14.742 -12.938 1 98.75 56 LEU B O 1
ATOM 2683 N N . CYS B 1 57 ? 0.021 -15.141 -10.82 1 98.56 57 CYS B N 1
ATOM 2684 C CA . CYS B 1 57 ? 0.938 -14.164 -10.242 1 98.56 57 CYS B CA 1
ATOM 2685 C C . CYS B 1 57 ? 2.166 -14.852 -9.656 1 98.56 57 CYS B C 1
ATOM 2687 O O . CYS B 1 57 ? 2.062 -15.578 -8.672 1 98.56 57 CYS B O 1
ATOM 2689 N N . ASN B 1 58 ? 3.348 -14.57 -10.141 1 95 58 ASN B N 1
ATOM 2690 C CA . ASN B 1 58 ? 4.594 -15.242 -9.789 1 95 58 ASN B CA 1
ATOM 2691 C C . ASN B 1 58 ? 5.18 -14.695 -8.492 1 95 58 ASN B C 1
ATOM 2693 O O . ASN B 1 58 ? 4.777 -13.633 -8.023 1 95 58 ASN B O 1
ATOM 2697 N N . GLY B 1 59 ? 6.129 -15.477 -7.961 1 94.62 59 GLY B N 1
ATOM 2698 C CA . GLY B 1 59 ? 6.871 -15.039 -6.789 1 94.62 59 GLY B CA 1
ATOM 2699 C C . GLY B 1 59 ? 7.875 -13.945 -7.094 1 94.62 59 GLY B C 1
ATOM 2700 O O . GLY B 1 59 ? 8.102 -13.609 -8.258 1 94.62 59 GLY B O 1
ATOM 2701 N N . ILE B 1 60 ? 8.461 -13.5 -6.051 1 93.88 60 ILE B N 1
ATOM 2702 C CA . ILE B 1 60 ? 9.398 -12.383 -6.16 1 93.88 60 ILE B CA 1
ATOM 2703 C C . ILE B 1 60 ? 10.547 -12.773 -7.082 1 93.88 60 ILE B C 1
ATOM 2705 O O . ILE B 1 60 ? 11.094 -13.875 -6.984 1 93.88 60 ILE B O 1
ATOM 2709 N N . GLY B 1 61 ? 10.875 -11.891 -8.039 1 89.44 61 GLY B N 1
ATOM 2710 C CA . GLY B 1 61 ? 12.023 -12.039 -8.922 1 89.44 61 GLY B CA 1
ATOM 2711 C C . GLY B 1 61 ? 11.766 -12.984 -10.078 1 89.44 61 GLY B C 1
ATOM 2712 O O . GLY B 1 61 ? 12.555 -13.055 -11.023 1 89.44 61 GLY B O 1
ATOM 2713 N N . ALA B 1 62 ? 10.727 -13.727 -10.094 1 88.5 62 ALA B N 1
ATOM 2714 C CA . ALA B 1 62 ? 10.492 -14.805 -11.055 1 88.5 62 ALA B CA 1
ATOM 2715 C C . ALA B 1 62 ? 9.859 -14.273 -12.336 1 88.5 62 ALA B C 1
ATOM 2717 O O . ALA B 1 62 ? 8.945 -13.445 -12.289 1 88.5 62 ALA B O 1
ATOM 2718 N N . SER B 1 63 ? 10.375 -14.758 -13.445 1 90.56 63 SER B N 1
ATOM 2719 C CA . SER B 1 63 ? 9.703 -14.531 -14.719 1 90.56 63 SER B CA 1
ATOM 2720 C C . SER B 1 63 ? 8.547 -15.508 -14.922 1 90.56 63 SER B C 1
ATOM 2722 O O . SER B 1 63 ? 8.414 -16.469 -14.172 1 90.56 63 SER B O 1
ATOM 2724 N N . LEU B 1 64 ? 7.727 -15.164 -15.945 1 91.75 64 LEU B N 1
ATOM 2725 C CA . LEU B 1 64 ? 6.492 -15.922 -16.109 1 91.75 64 LEU B CA 1
ATOM 2726 C C . LEU B 1 64 ? 6.789 -17.391 -16.422 1 91.75 64 LEU B C 1
ATOM 2728 O O . LEU B 1 64 ? 5.961 -18.266 -16.172 1 91.75 64 LEU B O 1
ATOM 2732 N N . GLU B 1 65 ? 8.039 -17.812 -16.875 1 89.56 65 GLU B N 1
ATOM 2733 C CA . GLU B 1 65 ? 8.391 -19.188 -17.25 1 89.56 65 GLU B CA 1
ATOM 2734 C C . GLU B 1 65 ? 8.484 -20.078 -16.031 1 89.56 65 GLU B C 1
ATOM 2736 O O . GLU B 1 65 ? 8.383 -21.312 -16.141 1 89.56 65 GLU B O 1
ATOM 2741 N N . VAL B 1 66 ? 8.719 -19.453 -14.867 1 87.38 66 VAL B N 1
ATOM 2742 C CA . VAL B 1 66 ? 8.906 -20.219 -13.641 1 87.38 66 VAL B CA 1
ATOM 2743 C C . VAL B 1 66 ? 7.68 -21.109 -13.398 1 87.38 66 VAL B C 1
ATOM 2745 O O . VAL B 1 66 ? 7.805 -22.219 -12.883 1 87.38 66 VAL B O 1
ATOM 2748 N N . LEU B 1 67 ? 6.512 -20.703 -13.867 1 91.94 67 LEU B N 1
ATOM 2749 C CA . LEU B 1 67 ? 5.285 -21.453 -13.602 1 91.94 67 LEU B CA 1
ATOM 2750 C C . LEU B 1 67 ? 4.918 -22.328 -14.797 1 91.94 67 LEU B C 1
ATOM 2752 O O . LEU B 1 67 ? 3.826 -22.891 -14.844 1 91.94 67 LEU B O 1
ATOM 2756 N N . ASP B 1 68 ? 5.809 -22.516 -15.773 1 91.5 68 ASP B N 1
ATOM 2757 C CA . ASP B 1 68 ? 5.57 -23.359 -16.938 1 91.5 68 ASP B CA 1
ATOM 2758 C C . ASP B 1 68 ? 5.23 -24.781 -16.531 1 91.5 68 ASP B C 1
ATOM 2760 O O . ASP B 1 68 ? 4.309 -25.391 -17.094 1 91.5 68 ASP B O 1
ATOM 2764 N N . PRO B 1 69 ? 5.969 -25.344 -15.555 1 90.94 69 PRO B N 1
ATOM 2765 C CA . PRO B 1 69 ? 5.637 -26.719 -15.18 1 90.94 69 PRO B CA 1
ATOM 2766 C C . PRO B 1 69 ? 4.199 -26.859 -14.68 1 90.94 69 PRO B C 1
ATOM 2768 O O . PRO B 1 69 ? 3.549 -27.875 -14.93 1 90.94 69 PRO B O 1
ATOM 2771 N N . LEU B 1 70 ? 3.74 -25.844 -13.93 1 94.75 70 LEU B N 1
ATOM 2772 C CA . LEU B 1 70 ? 2.344 -25.859 -13.516 1 94.75 70 LEU B CA 1
ATOM 2773 C C . LEU B 1 70 ? 1.414 -25.781 -14.719 1 94.75 70 LEU B C 1
ATOM 2775 O O . LEU B 1 70 ? 0.47 -26.562 -14.836 1 94.75 70 LEU B O 1
ATOM 2779 N N . VAL B 1 71 ? 1.691 -24.875 -15.625 1 95.31 71 VAL B N 1
ATOM 2780 C CA . VAL B 1 71 ? 0.855 -24.641 -16.797 1 95.31 71 VAL B CA 1
ATOM 2781 C C . VAL B 1 71 ? 0.767 -25.922 -17.625 1 95.31 71 VAL B C 1
ATOM 2783 O O . VAL B 1 71 ? -0.306 -26.266 -18.125 1 95.31 71 VAL B O 1
ATOM 2786 N N . GLU B 1 72 ? 1.838 -26.625 -17.734 1 94.06 72 GLU B N 1
ATOM 2787 C CA . GLU B 1 72 ? 1.909 -27.859 -18.5 1 94.06 72 GLU B CA 1
ATOM 2788 C C . GLU B 1 72 ? 0.973 -28.922 -17.922 1 94.06 72 GLU B C 1
ATOM 2790 O O . GLU B 1 72 ? 0.441 -29.75 -18.656 1 94.06 72 GLU B O 1
ATOM 2795 N N . GLN B 1 73 ? 0.795 -28.891 -16.656 1 95.5 73 GLN B N 1
ATOM 2796 C CA . GLN B 1 73 ? 0.011 -29.922 -15.984 1 95.5 73 GLN B CA 1
ATOM 2797 C C . GLN B 1 73 ? -1.463 -29.531 -15.906 1 95.5 73 GLN B C 1
ATOM 2799 O O . GLN B 1 73 ? -2.316 -30.375 -15.609 1 95.5 73 GLN B O 1
ATOM 2804 N N . LEU B 1 74 ? -1.771 -28.25 -16.172 1 96.12 74 LEU B N 1
ATOM 2805 C CA . LEU B 1 74 ? -3.16 -27.797 -16.125 1 96.12 74 LEU B CA 1
ATOM 2806 C C . LEU B 1 74 ? -3.926 -28.297 -17.359 1 96.12 74 LEU B C 1
ATOM 2808 O O . LEU B 1 74 ? -3.324 -28.609 -18.391 1 96.12 74 LEU B O 1
ATOM 2812 N N . ASP B 1 75 ? -5.246 -28.406 -17.203 1 94.88 75 ASP B N 1
ATOM 2813 C CA . ASP B 1 75 ? -6.105 -28.75 -18.344 1 94.88 75 ASP B CA 1
ATOM 2814 C C . ASP B 1 75 ? -5.789 -27.859 -19.547 1 94.88 75 ASP B C 1
ATOM 2816 O O . ASP B 1 75 ? -5.793 -26.641 -19.453 1 94.88 75 ASP B O 1
ATOM 2820 N N . PRO B 1 76 ? -5.449 -28.453 -20.703 1 93.38 76 PRO B N 1
ATOM 2821 C CA . PRO B 1 76 ? -5.09 -27.688 -21.906 1 93.38 76 PRO B CA 1
ATOM 2822 C C . PRO B 1 76 ? -6.203 -26.75 -22.359 1 93.38 76 PRO B C 1
ATOM 2824 O O . PRO B 1 76 ? -5.949 -25.797 -23.094 1 93.38 76 PRO B O 1
ATOM 2827 N N . ASP B 1 77 ? -7.375 -26.953 -21.906 1 93.88 77 ASP B N 1
ATOM 2828 C CA . ASP B 1 77 ? -8.508 -26.141 -22.328 1 93.88 77 ASP B CA 1
ATOM 2829 C C . ASP B 1 77 ? -8.672 -24.922 -21.406 1 93.88 77 ASP B C 1
ATOM 2831 O O . ASP B 1 77 ? -9.492 -24.047 -21.672 1 93.88 77 ASP B O 1
ATOM 2835 N N . THR B 1 78 ? -7.926 -24.875 -20.391 1 94.75 78 THR B N 1
ATOM 2836 C CA . THR B 1 78 ? -7.984 -23.719 -19.484 1 94.75 78 THR B CA 1
ATOM 2837 C C . THR B 1 78 ? -7.203 -22.547 -20.062 1 94.75 78 THR B C 1
ATOM 2839 O O . THR B 1 78 ? -6.043 -22.688 -20.453 1 94.75 78 THR B O 1
ATOM 2842 N N . THR B 1 79 ? -7.852 -21.438 -20.219 1 97.06 79 THR B N 1
ATOM 2843 C CA . THR B 1 79 ? -7.117 -20.219 -20.562 1 97.06 79 THR B CA 1
ATOM 2844 C C . THR B 1 79 ? -6.234 -19.781 -19.391 1 97.06 79 THR B C 1
ATOM 2846 O O . THR B 1 79 ? -6.703 -19.672 -18.266 1 97.06 79 THR B O 1
ATOM 2849 N N . VAL B 1 80 ? -4.965 -19.672 -19.672 1 98.31 80 VAL B N 1
ATOM 2850 C CA . VAL B 1 80 ? -4.02 -19.25 -18.641 1 98.31 80 VAL B CA 1
ATOM 2851 C C . VAL B 1 80 ? -3.334 -17.953 -19.062 1 98.31 80 VAL B C 1
ATOM 2853 O O . VAL B 1 80 ? -2.826 -17.844 -20.188 1 98.31 80 VAL B O 1
ATOM 2856 N N . VAL B 1 81 ? -3.391 -16.938 -18.234 1 98.56 81 VAL B N 1
ATOM 2857 C CA . VAL B 1 81 ? -2.717 -15.656 -18.453 1 98.56 81 VAL B CA 1
ATOM 2858 C C . VAL B 1 81 ? -1.553 -15.516 -17.469 1 98.56 81 VAL B C 1
ATOM 2860 O O . VAL B 1 81 ? -1.738 -15.609 -16.25 1 98.56 81 VAL B O 1
ATOM 2863 N N . ARG B 1 82 ? -0.392 -15.359 -17.969 1 97.62 82 ARG B N 1
ATOM 2864 C CA . ARG B 1 82 ? 0.808 -15.078 -17.188 1 97.62 82 ARG B CA 1
ATOM 2865 C C . ARG B 1 82 ? 1.429 -13.75 -17.594 1 97.62 82 ARG B C 1
ATOM 2867 O O . ARG B 1 82 ? 1.235 -13.289 -18.719 1 97.62 82 ARG B O 1
ATOM 2874 N N . PHE B 1 83 ? 2.182 -13.164 -16.672 1 97.75 83 PHE B N 1
ATOM 2875 C CA . PHE B 1 83 ? 2.779 -11.867 -16.984 1 97.75 83 PHE B CA 1
ATOM 2876 C C . PHE B 1 83 ? 4.008 -11.625 -16.109 1 97.75 83 PHE B C 1
ATOM 2878 O O . PHE B 1 83 ? 4.168 -12.242 -15.062 1 97.75 83 PHE B O 1
ATOM 2885 N N . ASP B 1 84 ? 4.883 -10.828 -16.625 1 96.38 84 ASP B N 1
ATOM 2886 C CA . ASP B 1 84 ? 6.027 -10.32 -15.867 1 96.38 84 ASP B CA 1
ATOM 2887 C C . ASP B 1 84 ? 5.703 -8.977 -15.219 1 96.38 84 ASP B C 1
ATOM 2889 O O . ASP B 1 84 ? 5.359 -8.016 -15.906 1 96.38 84 ASP B O 1
ATOM 2893 N N . VAL B 1 85 ? 5.836 -8.945 -13.906 1 97.44 85 VAL B N 1
ATOM 2894 C CA . VAL B 1 85 ? 5.664 -7.645 -13.258 1 97.44 85 VAL B CA 1
ATOM 2895 C C . VAL B 1 85 ? 6.809 -6.715 -13.664 1 97.44 85 VAL B C 1
ATOM 2897 O O . VAL B 1 85 ? 7.84 -7.172 -14.164 1 97.44 85 VAL B O 1
ATOM 2900 N N . PRO B 1 86 ? 6.637 -5.406 -13.5 1 97.19 86 PRO B N 1
ATOM 2901 C CA . PRO B 1 86 ? 7.699 -4.484 -13.906 1 97.19 86 PRO B CA 1
ATOM 2902 C C . PRO B 1 86 ? 9.039 -4.812 -13.258 1 97.19 86 PRO B C 1
ATOM 2904 O O . PRO B 1 86 ? 9.125 -4.945 -12.031 1 97.19 86 PRO B O 1
ATOM 2907 N N . GLY B 1 87 ? 10.039 -4.938 -14.102 1 94.25 87 GLY B N 1
ATOM 2908 C CA . GLY B 1 87 ? 11.383 -5.191 -13.617 1 94.25 87 GLY B CA 1
ATOM 2909 C C . GLY B 1 87 ? 11.727 -6.668 -13.57 1 94.25 87 GLY B C 1
ATOM 2910 O O . GLY B 1 87 ? 12.828 -7.043 -13.148 1 94.25 87 GLY B O 1
ATOM 2911 N N . THR B 1 88 ? 10.844 -7.516 -14.008 1 91.81 88 THR B N 1
ATOM 2912 C CA . THR B 1 88 ? 11.07 -8.953 -14.062 1 91.81 88 THR B CA 1
ATOM 2913 C C . THR B 1 88 ? 10.922 -9.477 -15.484 1 91.81 88 THR B C 1
ATOM 2915 O O . THR B 1 88 ? 10.109 -8.961 -16.266 1 91.81 88 THR B O 1
ATOM 2918 N N . GLY B 1 89 ? 11.734 -10.531 -15.742 1 90.5 89 GLY B N 1
ATOM 2919 C CA . GLY B 1 89 ? 11.609 -11.148 -17.062 1 90.5 89 GLY B CA 1
ATOM 2920 C C . GLY B 1 89 ? 11.734 -10.156 -18.203 1 90.5 89 GLY B C 1
ATOM 2921 O O . GLY B 1 89 ? 12.711 -9.406 -18.281 1 90.5 89 GLY B O 1
ATOM 2922 N N . GLY B 1 90 ? 10.711 -10.133 -19.016 1 92.5 90 GLY B N 1
ATOM 2923 C CA . GLY B 1 90 ? 10.742 -9.281 -20.188 1 92.5 90 GLY B CA 1
ATOM 2924 C C . GLY B 1 90 ? 10.109 -7.922 -19.953 1 92.5 90 GLY B C 1
ATOM 2925 O O . GLY B 1 90 ? 10.148 -7.055 -20.828 1 92.5 90 GLY B O 1
ATOM 2926 N N . SER B 1 91 ? 9.477 -7.648 -18.812 1 96.25 91 SER B N 1
ATOM 2927 C CA . SER B 1 91 ? 8.906 -6.34 -18.516 1 96.25 91 SER B CA 1
ATOM 2928 C C . SER B 1 91 ? 9.977 -5.359 -18.047 1 96.25 91 SER B C 1
ATOM 2930 O O . SER B 1 91 ? 10.766 -5.668 -17.156 1 96.25 91 SER B O 1
ATOM 2932 N N . PRO B 1 92 ? 10.039 -4.188 -18.625 1 95.81 92 PRO B N 1
ATOM 2933 C CA . PRO B 1 92 ? 11.023 -3.191 -18.203 1 95.81 92 PRO B CA 1
ATOM 2934 C C . PRO B 1 92 ? 10.867 -2.797 -16.734 1 95.81 92 PRO B C 1
ATOM 2936 O O . PRO B 1 92 ? 9.789 -2.953 -16.156 1 95.81 92 PRO B O 1
ATOM 2939 N N . THR B 1 93 ? 11.969 -2.371 -16.203 1 95.75 93 THR B N 1
ATOM 2940 C CA . THR B 1 93 ? 11.953 -1.87 -14.828 1 95.75 93 THR B CA 1
ATOM 2941 C C . THR B 1 93 ? 11.086 -0.624 -14.719 1 95.75 93 THR B C 1
ATOM 2943 O O . THR B 1 93 ? 11.141 0.259 -15.578 1 95.75 93 THR B O 1
ATOM 2946 N N . SER B 1 94 ? 10.234 -0.589 -13.719 1 96.88 94 SER B N 1
ATOM 2947 C CA . SER B 1 94 ? 9.438 0.599 -13.445 1 96.88 94 SER B CA 1
ATOM 2948 C C . SER B 1 94 ? 10.32 1.797 -13.117 1 96.88 94 SER B C 1
ATOM 2950 O O . SER B 1 94 ? 11.312 1.663 -12.391 1 96.88 94 SER B O 1
ATOM 2952 N N . PRO B 1 95 ? 9.961 2.98 -13.578 1 93.44 95 PRO B N 1
ATOM 2953 C CA . PRO B 1 95 ? 10.758 4.164 -13.25 1 93.44 95 PRO B CA 1
ATOM 2954 C C . PRO B 1 95 ? 10.727 4.5 -11.758 1 93.44 95 PRO B C 1
ATOM 2956 O O . PRO B 1 95 ? 11.656 5.129 -11.242 1 93.44 95 PRO B O 1
ATOM 2959 N N . ALA B 1 96 ? 9.68 4.16 -11.078 1 95.31 96 ALA B N 1
ATOM 2960 C CA . ALA B 1 96 ? 9.523 4.391 -9.648 1 95.31 96 ALA B CA 1
ATOM 2961 C C . ALA B 1 96 ? 9.094 3.113 -8.93 1 95.31 96 ALA B C 1
ATOM 2963 O O . ALA B 1 96 ? 8.516 2.213 -9.547 1 95.31 96 ALA B O 1
ATOM 2964 N N . PRO B 1 97 ? 9.422 3.1 -7.582 1 96.69 97 PRO B N 1
ATOM 2965 C CA . PRO B 1 97 ? 8.883 1.976 -6.816 1 96.69 97 PRO B CA 1
ATOM 2966 C C . PRO B 1 97 ? 7.355 1.938 -6.824 1 96.69 97 PRO B C 1
ATOM 2968 O O . PRO B 1 97 ? 6.711 2.955 -7.098 1 96.69 97 PRO B O 1
ATOM 2971 N N . TYR B 1 98 ? 6.82 0.77 -6.535 1 97.38 98 TYR B N 1
ATOM 2972 C CA . TYR B 1 98 ? 5.371 0.59 -6.574 1 97.38 98 TYR B CA 1
ATOM 2973 C C . TYR B 1 98 ? 4.902 -0.298 -5.43 1 97.38 98 TYR B C 1
ATOM 2975 O O . TYR B 1 98 ? 5.691 -1.054 -4.855 1 97.38 98 TYR B O 1
ATOM 2983 N N . GLY B 1 99 ? 3.637 -0.119 -5.098 1 98.19 99 GLY B N 1
ATOM 2984 C CA . GLY B 1 99 ? 2.988 -1.015 -4.152 1 98.19 99 GLY B CA 1
ATOM 2985 C C . GLY B 1 99 ? 1.988 -1.949 -4.809 1 98.19 99 GLY B C 1
ATOM 2986 O O . GLY B 1 99 ? 1.692 -1.815 -5.996 1 98.19 99 GLY B O 1
ATOM 2987 N N . PHE B 1 100 ? 1.494 -2.859 -4.031 1 98.69 100 PHE B N 1
ATOM 2988 C CA . PHE B 1 100 ? 0.588 -3.873 -4.562 1 98.69 100 PHE B CA 1
ATOM 2989 C C . PHE B 1 100 ? -0.708 -3.236 -5.051 1 98.69 100 PHE B C 1
ATOM 2991 O O . PHE B 1 100 ? -1.278 -3.67 -6.055 1 98.69 100 PHE B O 1
ATOM 2998 N N . PRO B 1 101 ? -1.242 -2.146 -4.398 1 98.25 101 PRO B N 1
ATOM 2999 C CA . PRO B 1 101 ? -2.473 -1.555 -4.93 1 98.25 101 PRO B CA 1
ATOM 3000 C C . PRO B 1 101 ? -2.301 -1.016 -6.348 1 98.25 101 PRO B C 1
ATOM 3002 O O . PRO B 1 101 ? -3.174 -1.216 -7.195 1 98.25 101 PRO B O 1
ATOM 3005 N N . TYR B 1 102 ? -1.225 -0.363 -6.621 1 98.12 102 TYR B N 1
ATOM 3006 C CA . TYR B 1 102 ? -0.934 0.123 -7.965 1 98.12 102 TYR B CA 1
ATOM 3007 C C . TYR B 1 102 ? -0.754 -1.036 -8.938 1 98.12 102 TYR B C 1
ATOM 3009 O O . TYR B 1 102 ? -1.302 -1.018 -10.039 1 98.12 102 TYR B O 1
ATOM 3017 N N . LEU B 1 103 ? 0.003 -2.051 -8.5 1 98.62 103 LEU B N 1
ATOM 3018 C CA . LEU B 1 103 ? 0.264 -3.197 -9.367 1 98.62 103 LEU B CA 1
ATOM 3019 C C . LEU B 1 103 ? -1.028 -3.938 -9.688 1 98.62 103 LEU B C 1
ATOM 3021 O O . LEU B 1 103 ? -1.219 -4.395 -10.82 1 98.62 103 LEU B O 1
ATOM 3025 N N . ALA B 1 104 ? -1.907 -4.094 -8.672 1 98.75 104 ALA B N 1
ATOM 3026 C CA . ALA B 1 104 ? -3.207 -4.719 -8.906 1 98.75 104 ALA B CA 1
ATOM 3027 C C . ALA B 1 104 ? -4.031 -3.918 -9.906 1 98.75 104 ALA B C 1
ATOM 3029 O O . ALA B 1 104 ? -4.727 -4.492 -10.75 1 98.75 104 ALA B O 1
ATOM 3030 N N . TRP B 1 105 ? -3.961 -2.588 -9.805 1 98.38 105 TRP B N 1
ATOM 3031 C CA . TRP B 1 105 ? -4.633 -1.715 -10.758 1 98.38 105 TRP B CA 1
ATOM 3032 C C . TRP B 1 105 ? -4.062 -1.896 -12.164 1 98.38 105 TRP B C 1
ATOM 3034 O O . TRP B 1 105 ? -4.812 -2.016 -13.133 1 98.38 105 TRP B O 1
ATOM 3044 N N . VAL B 1 106 ? -2.768 -1.995 -12.281 1 98.62 106 VAL B N 1
ATOM 3045 C CA . VAL B 1 106 ? -2.107 -2.219 -13.562 1 98.62 106 VAL B CA 1
ATOM 3046 C C . VAL B 1 106 ? -2.555 -3.557 -14.148 1 98.62 106 VAL B C 1
ATOM 3048 O O . VAL B 1 106 ? -2.857 -3.65 -15.344 1 98.62 106 VAL B O 1
ATOM 3051 N N . LEU B 1 107 ? -2.561 -4.582 -13.305 1 98.81 107 LEU B N 1
ATOM 3052 C CA . LEU B 1 107 ? -3.014 -5.891 -13.758 1 98.81 107 LEU B CA 1
ATOM 3053 C C . LEU B 1 107 ? -4.434 -5.812 -14.312 1 98.81 107 LEU B C 1
ATOM 3055 O O . LEU B 1 107 ? -4.727 -6.387 -15.367 1 98.81 107 LEU B O 1
ATOM 3059 N N . GLY B 1 108 ? -5.32 -5.113 -13.594 1 98.69 108 GLY B N 1
ATOM 3060 C CA . GLY B 1 108 ? -6.664 -4.91 -14.109 1 98.69 108 GLY B CA 1
ATOM 3061 C C . GLY B 1 108 ? -6.684 -4.273 -15.484 1 98.69 108 GLY B C 1
ATOM 3062 O O . GLY B 1 108 ? -7.438 -4.699 -16.359 1 98.69 108 GLY B O 1
ATOM 3063 N N . ARG B 1 109 ? -5.84 -3.324 -15.688 1 98.56 109 ARG B N 1
ATOM 3064 C CA . ARG B 1 109 ? -5.766 -2.623 -16.969 1 98.56 109 ARG B CA 1
ATOM 3065 C C . ARG B 1 109 ? -5.199 -3.529 -18.047 1 98.56 109 ARG B C 1
ATOM 3067 O O . ARG B 1 109 ? -5.637 -3.473 -19.203 1 98.56 109 ARG B O 1
ATOM 3074 N N . VAL B 1 110 ? -4.199 -4.312 -17.688 1 98.81 110 VAL B N 1
ATOM 3075 C CA . VAL B 1 110 ? -3.646 -5.281 -18.625 1 98.81 110 VAL B CA 1
ATOM 3076 C C . VAL B 1 110 ? -4.746 -6.23 -19.094 1 98.81 110 VAL B C 1
ATOM 3078 O O . VAL B 1 110 ? -4.902 -6.461 -20.297 1 98.81 110 VAL B O 1
ATOM 3081 N N . LEU B 1 111 ? -5.504 -6.758 -18.156 1 98.81 111 LEU B N 1
ATOM 3082 C CA . LEU B 1 111 ? -6.582 -7.684 -18.484 1 98.81 111 LEU B CA 1
ATOM 3083 C C . LEU B 1 111 ? -7.629 -7.008 -19.359 1 98.81 111 LEU B C 1
ATOM 3085 O O . LEU B 1 111 ? -8.102 -7.602 -20.328 1 98.81 111 LEU B O 1
ATOM 3089 N N . SER B 1 112 ? -7.988 -5.758 -19.016 1 98.5 112 SER B N 1
ATOM 3090 C CA . SER B 1 112 ? -8.922 -5.008 -19.844 1 98.5 112 SER B CA 1
ATOM 3091 C C . SER B 1 112 ? -8.383 -4.824 -21.266 1 98.5 112 SER B C 1
ATOM 3093 O O . SER B 1 112 ? -9.125 -4.93 -22.234 1 98.5 112 SER B O 1
ATOM 3095 N N . GLY B 1 113 ? -7.102 -4.555 -21.375 1 98.19 113 GLY B N 1
ATOM 3096 C CA . GLY B 1 113 ? -6.461 -4.41 -22.672 1 98.19 113 GLY B CA 1
ATOM 3097 C C . GLY B 1 113 ? -6.5 -5.68 -23.5 1 98.19 113 GLY B C 1
ATOM 3098 O O . GLY B 1 113 ? -6.477 -5.625 -24.734 1 98.19 113 GLY B O 1
ATOM 3099 N N . LEU B 1 114 ? -6.559 -6.801 -22.875 1 98.12 114 LEU B N 1
ATOM 3100 C CA . LEU B 1 114 ? -6.605 -8.094 -23.547 1 98.12 114 LEU B CA 1
ATOM 3101 C C . LEU B 1 114 ? -8.047 -8.523 -23.797 1 98.12 114 LEU B C 1
ATOM 3103 O O . LEU B 1 114 ? -8.297 -9.602 -24.344 1 98.12 114 LEU B O 1
ATOM 3107 N N . GLY B 1 115 ? -9.016 -7.699 -23.312 1 97.75 115 GLY B N 1
ATOM 3108 C CA . GLY B 1 115 ? -10.422 -8.031 -23.469 1 97.75 115 GLY B CA 1
ATOM 3109 C C . GLY B 1 115 ? -10.891 -9.102 -22.5 1 97.75 115 GLY B C 1
ATOM 3110 O O . GLY B 1 115 ? -11.867 -9.805 -22.766 1 97.75 115 GLY B O 1
ATOM 3111 N N . ILE B 1 116 ? -10.219 -9.227 -21.391 1 98.06 116 ILE B N 1
ATOM 3112 C CA . ILE B 1 116 ? -10.547 -10.258 -20.406 1 98.06 116 ILE B CA 1
ATOM 3113 C C . ILE B 1 116 ? -11.305 -9.625 -19.234 1 98.06 116 ILE B C 1
ATOM 3115 O O . ILE B 1 116 ? -10.828 -8.672 -18.625 1 98.06 116 ILE B O 1
ATOM 3119 N N . GLY B 1 117 ? -12.438 -10.109 -18.906 1 97.38 117 GLY B N 1
ATOM 3120 C CA . GLY B 1 117 ? -13.281 -9.609 -17.844 1 97.38 117 GLY B CA 1
ATOM 3121 C C . GLY B 1 117 ? -13.07 -10.336 -16.531 1 97.38 117 GLY B C 1
ATOM 3122 O O . GLY B 1 117 ? -12.07 -10.117 -15.844 1 97.38 117 GLY B O 1
ATOM 3123 N N . VAL B 1 118 ? -13.938 -11.367 -16.234 1 98.38 118 VAL B N 1
ATOM 3124 C CA . VAL B 1 118 ? -13.883 -12.133 -15 1 98.38 118 VAL B CA 1
ATOM 3125 C C . VAL B 1 118 ? -12.75 -13.148 -15.07 1 98.38 118 VAL B C 1
ATOM 3127 O O . VAL B 1 118 ? -12.555 -13.805 -16.094 1 98.38 118 VAL B O 1
ATOM 3130 N N . VAL B 1 119 ? -12.047 -13.234 -13.93 1 98.81 119 VAL B N 1
ATOM 3131 C CA . VAL B 1 119 ? -10.898 -14.133 -13.922 1 98.81 119 VAL B CA 1
ATOM 3132 C C . VAL B 1 119 ? -10.844 -14.891 -12.594 1 98.81 119 VAL B C 1
ATOM 3134 O O . VAL B 1 119 ? -11.414 -14.445 -11.602 1 98.81 119 VAL B O 1
ATOM 3137 N N . ASP B 1 120 ? -10.219 -16.062 -12.609 1 98.81 120 ASP B N 1
ATOM 3138 C CA . ASP B 1 120 ? -9.633 -16.672 -11.43 1 98.81 120 ASP B CA 1
ATOM 3139 C C . ASP B 1 120 ? -8.164 -16.281 -11.266 1 98.81 120 ASP B C 1
ATOM 3141 O O . ASP B 1 120 ? -7.453 -16.094 -12.258 1 98.81 120 ASP B O 1
ATOM 3145 N N . VAL B 1 121 ? -7.73 -16.141 -10.016 1 98.94 121 VAL B N 1
ATOM 3146 C CA . VAL B 1 121 ? -6.367 -15.648 -9.805 1 98.94 121 VAL B CA 1
ATOM 3147 C C . VAL B 1 121 ? -5.621 -16.594 -8.867 1 98.94 121 VAL B C 1
ATOM 3149 O O . VAL B 1 121 ? -6.133 -16.969 -7.809 1 98.94 121 VAL B O 1
ATOM 3152 N N . LEU B 1 122 ? -4.461 -17.062 -9.273 1 98.94 122 LEU B N 1
ATOM 3153 C CA . LEU B 1 122 ? -3.535 -17.828 -8.445 1 98.94 122 LEU B CA 1
ATOM 3154 C C . LEU B 1 122 ? -2.258 -17.031 -8.188 1 98.94 122 LEU B C 1
ATOM 3156 O O . LEU B 1 122 ? -1.632 -16.531 -9.133 1 98.94 122 LEU B O 1
ATOM 3160 N N . GLY B 1 123 ? -1.925 -16.859 -6.969 1 98.88 123 GLY B N 1
ATOM 3161 C CA . GLY B 1 123 ? -0.686 -16.203 -6.605 1 98.88 123 GLY B CA 1
ATOM 3162 C C . GLY B 1 123 ? 0.254 -17.078 -5.801 1 98.88 123 GLY B C 1
ATOM 3163 O O . GLY B 1 123 ? -0.145 -17.656 -4.793 1 98.88 123 GLY B O 1
ATOM 3164 N N . LEU B 1 124 ? 1.52 -17.141 -6.25 1 98.25 124 LEU B N 1
ATOM 3165 C CA . LEU B 1 124 ? 2.576 -17.875 -5.551 1 98.25 124 LEU B CA 1
ATOM 3166 C C . LEU B 1 124 ? 3.465 -16.906 -4.766 1 98.25 124 LEU B C 1
ATOM 3168 O O . LEU B 1 124 ? 4.035 -15.977 -5.34 1 98.25 124 LEU B O 1
ATOM 3172 N N . SER B 1 125 ? 3.619 -17.203 -3.445 1 97.69 125 SER B N 1
ATOM 3173 C CA . SER B 1 125 ? 4.551 -16.453 -2.615 1 97.69 125 SER B CA 1
ATOM 3174 C C . SER B 1 125 ? 4.297 -14.953 -2.729 1 97.69 125 SER B C 1
ATOM 3176 O O . SER B 1 125 ? 3.197 -14.477 -2.428 1 97.69 125 SER B O 1
ATOM 3178 N N . TRP B 1 126 ? 5.254 -14.117 -3.201 1 97.56 126 TRP B N 1
ATOM 3179 C CA . TRP B 1 126 ? 5.094 -12.688 -3.424 1 97.56 126 TRP B CA 1
ATOM 3180 C C . TRP B 1 126 ? 3.887 -12.406 -4.309 1 97.56 126 TRP B C 1
ATOM 3182 O O . TRP B 1 126 ? 3.141 -11.453 -4.066 1 97.56 126 TRP B O 1
ATOM 3192 N N . GLY B 1 127 ? 3.676 -13.25 -5.285 1 98.5 127 GLY B N 1
ATOM 3193 C CA . GLY B 1 127 ? 2.518 -13.125 -6.156 1 98.5 127 GLY B CA 1
ATOM 3194 C C . GLY B 1 127 ? 1.203 -13.359 -5.434 1 98.5 127 GLY B C 1
ATOM 3195 O O . GLY B 1 127 ? 0.146 -12.938 -5.914 1 98.5 127 GLY B O 1
ATOM 3196 N N . GLY B 1 128 ? 1.221 -14.062 -4.32 1 98.88 128 GLY B N 1
ATOM 3197 C CA . GLY B 1 128 ? 0.034 -14.211 -3.494 1 98.88 128 GLY B CA 1
ATOM 3198 C C . GLY B 1 128 ? -0.439 -12.906 -2.891 1 98.88 128 GLY B C 1
ATOM 3199 O O . GLY B 1 128 ? -1.64 -12.703 -2.693 1 98.88 128 GLY B O 1
ATOM 3200 N N . ALA B 1 129 ? 0.544 -12.062 -2.543 1 98.81 129 ALA B N 1
ATOM 3201 C CA . ALA B 1 129 ? 0.186 -10.719 -2.082 1 98.81 129 ALA B CA 1
ATOM 3202 C C . ALA B 1 129 ? -0.547 -9.945 -3.172 1 98.81 129 ALA B C 1
ATOM 3204 O O . ALA B 1 129 ? -1.576 -9.32 -2.91 1 98.81 129 ALA B O 1
ATOM 3205 N N . LEU B 1 130 ? 0.002 -10.016 -4.379 1 98.88 130 LEU B N 1
ATOM 3206 C CA . LEU B 1 130 ? -0.638 -9.352 -5.508 1 98.88 130 LEU B CA 1
ATOM 3207 C C . LEU B 1 130 ? -2.029 -9.922 -5.762 1 98.88 130 LEU B C 1
ATOM 3209 O O . LEU B 1 130 ? -2.979 -9.172 -5.996 1 98.88 130 LEU B O 1
ATOM 3213 N N . ALA B 1 131 ? -2.184 -11.219 -5.672 1 98.94 131 ALA B N 1
ATOM 3214 C CA . ALA B 1 131 ? -3.469 -11.875 -5.887 1 98.94 131 ALA B CA 1
ATOM 3215 C C . ALA B 1 131 ? -4.492 -11.438 -4.84 1 98.94 131 ALA B C 1
ATOM 3217 O O . ALA B 1 131 ? -5.645 -11.156 -5.172 1 98.94 131 ALA B O 1
ATOM 3218 N N . GLN B 1 132 ? -4.074 -11.422 -3.59 1 98.94 132 GLN B N 1
ATOM 3219 C CA . GLN B 1 132 ? -4.953 -10.945 -2.523 1 98.94 132 GLN B CA 1
ATOM 3220 C C . GLN B 1 132 ? -5.395 -9.508 -2.77 1 98.94 132 GLN B C 1
ATOM 3222 O O . GLN B 1 132 ? -6.578 -9.188 -2.643 1 98.94 132 GLN B O 1
ATOM 3227 N N . GLN B 1 133 ? -4.449 -8.688 -3.115 1 98.81 133 GLN B N 1
ATOM 3228 C CA . GLN B 1 133 ? -4.742 -7.277 -3.363 1 98.81 133 GLN B CA 1
ATOM 3229 C C . GLN B 1 133 ? -5.703 -7.117 -4.535 1 98.81 133 GLN B C 1
ATOM 3231 O O . GLN B 1 133 ? -6.633 -6.309 -4.477 1 98.81 133 GLN B O 1
ATOM 3236 N N . PHE B 1 134 ? -5.477 -7.895 -5.617 1 98.81 134 PHE B N 1
ATOM 3237 C CA . PHE B 1 134 ? -6.34 -7.848 -6.793 1 98.81 134 PHE B CA 1
ATOM 3238 C C . PHE B 1 134 ? -7.762 -8.266 -6.434 1 98.81 134 PHE B C 1
ATOM 3240 O O . PHE B 1 134 ? -8.727 -7.605 -6.824 1 98.81 134 PHE B O 1
ATOM 3247 N N . ALA B 1 135 ? -7.902 -9.344 -5.703 1 98.81 135 ALA B N 1
ATOM 3248 C CA . ALA B 1 135 ? -9.211 -9.828 -5.289 1 98.81 135 ALA B CA 1
ATOM 3249 C C . ALA B 1 135 ? -9.945 -8.781 -4.453 1 98.81 135 ALA B C 1
ATOM 3251 O O . ALA B 1 135 ? -11.148 -8.562 -4.637 1 98.81 135 ALA B O 1
ATOM 3252 N N . PHE B 1 136 ? -9.25 -8.172 -3.572 1 98.25 136 PHE B N 1
ATOM 3253 C CA . PHE B 1 136 ? -9.828 -7.148 -2.709 1 98.25 136 PHE B CA 1
ATOM 3254 C C . PHE B 1 136 ? -10.328 -5.965 -3.531 1 98.25 136 PHE B C 1
ATOM 3256 O O . PHE B 1 136 ? -11.438 -5.469 -3.305 1 98.25 136 PHE B O 1
ATOM 3263 N N . GLN B 1 137 ? -9.578 -5.527 -4.512 1 96.94 137 GLN B N 1
ATOM 3264 C CA . GLN B 1 137 ? -9.867 -4.336 -5.305 1 96.94 137 GLN B CA 1
ATOM 3265 C C . GLN B 1 137 ? -10.898 -4.641 -6.391 1 96.94 137 GLN B C 1
ATOM 3267 O O . GLN B 1 137 ? -11.539 -3.729 -6.922 1 96.94 137 GLN B O 1
ATOM 3272 N N . ASN B 1 138 ? -10.992 -5.922 -6.758 1 97.38 138 ASN B N 1
ATOM 3273 C CA . ASN B 1 138 ? -11.852 -6.32 -7.867 1 97.38 138 ASN B CA 1
ATOM 3274 C C . ASN B 1 138 ? -12.773 -7.473 -7.477 1 97.38 138 ASN B C 1
ATOM 3276 O O . ASN B 1 138 ? -12.719 -8.547 -8.078 1 97.38 138 ASN B O 1
ATOM 3280 N N . PRO B 1 139 ? -13.656 -7.227 -6.551 1 96.69 139 PRO B N 1
ATOM 3281 C CA . PRO B 1 139 ? -14.469 -8.336 -6.035 1 96.69 139 PRO B CA 1
ATOM 3282 C C . PRO B 1 139 ? -15.359 -8.961 -7.105 1 96.69 139 PRO B C 1
ATOM 3284 O O . PRO B 1 139 ? -15.656 -10.156 -7.043 1 96.69 139 PRO B O 1
ATOM 3287 N N . ARG B 1 140 ? -15.742 -8.148 -8.078 1 96.38 140 ARG B N 1
ATOM 3288 C CA . ARG B 1 140 ? -16.625 -8.68 -9.109 1 96.38 140 ARG B CA 1
ATOM 3289 C C . ARG B 1 140 ? -15.828 -9.328 -10.234 1 96.38 140 ARG B C 1
ATOM 3291 O O . ARG B 1 140 ? -16.312 -10.242 -10.898 1 96.38 140 ARG B O 1
ATOM 3298 N N . ARG B 1 141 ? -14.664 -8.898 -10.43 1 98.12 141 ARG B N 1
ATOM 3299 C CA . ARG B 1 141 ? -13.836 -9.398 -11.523 1 98.12 141 ARG B CA 1
ATOM 3300 C C . ARG B 1 141 ? -13.094 -10.664 -11.117 1 98.12 141 ARG B C 1
ATOM 3302 O O . ARG B 1 141 ? -12.805 -11.516 -11.961 1 98.12 141 ARG B O 1
ATOM 3309 N N . CYS B 1 142 ? -12.766 -10.781 -9.867 1 98.69 142 CYS B N 1
ATOM 3310 C CA . CYS B 1 142 ? -12.109 -11.977 -9.359 1 98.69 142 CYS B CA 1
ATOM 3311 C C . CYS B 1 142 ? -13.133 -13.008 -8.898 1 98.69 142 CYS B C 1
ATOM 3313 O O . CYS B 1 142 ? -13.781 -12.828 -7.867 1 98.69 142 CYS B O 1
ATOM 3315 N N . ARG B 1 143 ? -13.227 -14.016 -9.617 1 98.31 143 ARG B N 1
ATOM 3316 C CA . ARG B 1 143 ? -14.219 -15.039 -9.289 1 98.31 143 ARG B CA 1
ATOM 3317 C C . ARG B 1 143 ? -13.711 -15.961 -8.188 1 98.31 143 ARG B C 1
ATOM 3319 O O . ARG B 1 143 ? -14.414 -16.203 -7.203 1 98.31 143 ARG B O 1
ATOM 3326 N N . ARG B 1 144 ? -12.523 -16.484 -8.305 1 98.62 144 ARG B N 1
ATOM 3327 C CA . ARG B 1 144 ? -11.883 -17.359 -7.332 1 98.62 144 ARG B CA 1
ATOM 3328 C C . ARG B 1 144 ? -10.438 -16.938 -7.082 1 98.62 144 ARG B C 1
ATOM 3330 O O . ARG B 1 144 ? -9.789 -16.391 -7.965 1 98.62 144 ARG B O 1
ATOM 3337 N N . LEU B 1 145 ? -10.062 -17.219 -5.859 1 98.81 145 LEU B N 1
ATOM 3338 C CA . LEU B 1 145 ? -8.719 -16.844 -5.41 1 98.81 145 LEU B CA 1
ATOM 3339 C C . LEU B 1 145 ? -7.957 -18.078 -4.93 1 98.81 145 LEU B C 1
ATOM 3341 O O . LEU B 1 145 ? -8.5 -18.906 -4.188 1 98.81 145 LEU B O 1
ATOM 3345 N N . MET B 1 146 ? -6.754 -18.281 -5.43 1 98.94 146 MET B N 1
ATOM 3346 C CA . MET B 1 146 ? -5.871 -19.344 -4.961 1 98.94 146 MET B CA 1
ATOM 3347 C C . MET B 1 146 ? -4.559 -18.766 -4.438 1 98.94 146 MET B C 1
ATOM 3349 O O . MET B 1 146 ? -3.861 -18.047 -5.16 1 98.94 146 MET B O 1
ATOM 3353 N N . LEU B 1 147 ? -4.289 -19.078 -3.242 1 98.94 147 LEU B N 1
ATOM 3354 C CA . LEU B 1 147 ? -3.109 -18.578 -2.549 1 98.94 147 LEU B CA 1
ATOM 3355 C C . LEU B 1 147 ? -2.133 -19.703 -2.234 1 98.94 147 LEU B C 1
ATOM 3357 O O . LEU B 1 147 ? -2.445 -20.594 -1.443 1 98.94 147 LEU B O 1
ATOM 3361 N N . VAL B 1 148 ? -0.931 -19.609 -2.838 1 98.75 148 VAL B N 1
ATOM 3362 C CA . VAL B 1 148 ? 0.025 -20.703 -2.754 1 98.75 148 VAL B CA 1
ATOM 3363 C C . VAL B 1 148 ? 1.31 -20.219 -2.082 1 98.75 148 VAL B C 1
ATOM 3365 O O . VAL B 1 148 ? 1.95 -19.281 -2.559 1 98.75 148 VAL B O 1
ATOM 3368 N N . ALA B 1 149 ? 1.682 -20.891 -0.994 1 98.25 149 ALA B N 1
ATOM 3369 C CA . ALA B 1 149 ? 2.926 -20.609 -0.281 1 98.25 149 ALA B CA 1
ATOM 3370 C C . ALA B 1 149 ? 3.082 -19.109 -0.025 1 98.25 149 ALA B C 1
ATOM 3372 O O . ALA B 1 149 ? 4.125 -18.531 -0.333 1 98.25 149 ALA B O 1
ATOM 3373 N N . THR B 1 150 ? 2.051 -18.484 0.5 1 98.69 150 THR B N 1
ATOM 3374 C CA . THR B 1 150 ? 2.033 -17.047 0.71 1 98.69 150 THR B CA 1
ATOM 3375 C C . THR B 1 150 ? 1.446 -16.703 2.076 1 98.69 150 THR B C 1
ATOM 3377 O O . THR B 1 150 ? 1.169 -17.594 2.879 1 98.69 150 THR B O 1
ATOM 3380 N N . GLY B 1 151 ? 1.442 -15.484 2.455 1 98.38 151 GLY B N 1
ATOM 3381 C CA . GLY B 1 151 ? 0.933 -15 3.727 1 98.38 151 GLY B CA 1
ATOM 3382 C C . GLY B 1 151 ? 0.348 -13.602 3.639 1 98.38 151 GLY B C 1
ATOM 3383 O O . GLY B 1 151 ? -0.18 -13.211 2.598 1 98.38 151 GLY B O 1
ATOM 3384 N N . THR B 1 152 ? 0.404 -12.961 4.777 1 98.38 152 THR B N 1
ATOM 3385 C CA . THR B 1 152 ? -0.281 -11.672 4.887 1 98.38 152 THR B CA 1
ATOM 3386 C C . THR B 1 152 ? 0.721 -10.523 4.863 1 98.38 152 THR B C 1
ATOM 3388 O O . THR B 1 152 ? 0.411 -9.414 5.305 1 98.38 152 THR B O 1
ATOM 3391 N N . GLY B 1 153 ? 1.887 -10.789 4.445 1 97.31 153 GLY B N 1
ATOM 3392 C CA . GLY B 1 153 ? 2.846 -9.719 4.207 1 97.31 153 GLY B CA 1
ATOM 3393 C C . GLY B 1 153 ? 3.559 -9.266 5.469 1 97.31 153 GLY B C 1
ATOM 3394 O O . GLY B 1 153 ? 4.031 -10.094 6.254 1 97.31 153 GLY B O 1
ATOM 3395 N N . ALA B 1 154 ? 3.684 -7.977 5.652 1 95.88 154 ALA B N 1
ATOM 3396 C CA . ALA B 1 154 ? 4.551 -7.34 6.641 1 95.88 154 ALA B CA 1
ATOM 3397 C C . ALA B 1 154 ? 4.199 -7.793 8.055 1 95.88 154 ALA B C 1
ATOM 3399 O O . ALA B 1 154 ? 5.055 -7.797 8.945 1 95.88 154 ALA B O 1
ATOM 3400 N N . LEU B 1 155 ? 2.98 -8.234 8.273 1 95.69 155 LEU B N 1
ATOM 3401 C CA . LEU B 1 155 ? 2.555 -8.609 9.617 1 95.69 155 LEU B CA 1
ATOM 3402 C C . LEU B 1 155 ? 2.4 -10.125 9.734 1 95.69 155 LEU B C 1
ATOM 3404 O O . LEU B 1 155 ? 1.795 -10.617 10.688 1 95.69 155 LEU B O 1
ATOM 3408 N N . MET B 1 156 ? 2.854 -10.859 8.727 1 97.31 156 MET B N 1
ATOM 3409 C CA . MET B 1 156 ? 2.785 -12.312 8.82 1 97.31 156 MET B CA 1
ATOM 3410 C C . MET B 1 156 ? 3.814 -12.844 9.812 1 97.31 156 MET B C 1
ATOM 3412 O O . MET B 1 156 ? 4.734 -12.125 10.203 1 97.31 156 MET B O 1
ATOM 3416 N N . VAL B 1 157 ? 3.621 -14.109 10.273 1 97.12 157 VAL B N 1
ATOM 3417 C CA . VAL B 1 157 ? 4.672 -14.789 11.023 1 97.12 157 VAL B CA 1
ATOM 3418 C C . VAL B 1 157 ? 5.891 -15 10.133 1 97.12 157 VAL B C 1
ATOM 3420 O O . VAL B 1 157 ? 5.805 -15.664 9.094 1 97.12 157 VAL B O 1
ATOM 3423 N N . PRO B 1 158 ? 6.984 -14.453 10.539 1 95.5 158 PRO B N 1
ATOM 3424 C CA . PRO B 1 158 ? 8.141 -14.445 9.641 1 95.5 158 PRO B CA 1
ATOM 3425 C C . PRO B 1 158 ? 8.891 -15.773 9.633 1 95.5 158 PRO B C 1
ATOM 3427 O O . PRO B 1 158 ? 8.727 -16.578 10.547 1 95.5 158 PRO B O 1
ATOM 3430 N N . ALA B 1 159 ? 9.664 -15.93 8.531 1 96 159 ALA B N 1
ATOM 3431 C CA . ALA B 1 159 ? 10.641 -17.016 8.477 1 96 159 ALA B CA 1
ATOM 3432 C C . ALA B 1 159 ? 11.781 -16.781 9.461 1 96 159 ALA B C 1
ATOM 3434 O O . ALA B 1 159 ? 11.859 -15.711 10.086 1 96 159 ALA B O 1
ATOM 3435 N N . HIS B 1 160 ? 12.57 -17.812 9.641 1 94.06 160 HIS B N 1
ATOM 3436 C CA . HIS B 1 160 ? 13.789 -17.656 10.422 1 94.06 160 HIS B CA 1
ATOM 3437 C C . HIS B 1 160 ? 14.695 -16.578 9.812 1 94.06 160 HIS B C 1
ATOM 3439 O O . HIS B 1 160 ? 14.82 -16.5 8.586 1 94.06 160 HIS B O 1
ATOM 3445 N N . PRO B 1 161 ? 15.375 -15.773 10.664 1 92.5 161 PRO B N 1
ATOM 3446 C CA . PRO B 1 161 ? 16.219 -14.688 10.156 1 92.5 161 PRO B CA 1
ATOM 3447 C C . PRO B 1 161 ? 17.25 -15.172 9.141 1 92.5 161 PRO B C 1
ATOM 3449 O O . PRO B 1 161 ? 17.578 -14.453 8.195 1 92.5 161 PRO B O 1
ATOM 3452 N N . ARG B 1 162 ? 17.766 -16.375 9.305 1 90.56 162 ARG B N 1
ATOM 3453 C CA . ARG B 1 162 ? 18.75 -16.906 8.375 1 90.56 162 ARG B CA 1
ATOM 3454 C C . ARG B 1 162 ? 18.172 -17.047 6.977 1 90.56 162 ARG B C 1
ATOM 3456 O O . ARG B 1 162 ? 18.875 -16.859 5.98 1 90.56 162 ARG B O 1
ATOM 3463 N N . VAL B 1 163 ? 16.906 -17.344 6.902 1 92.38 163 VAL B N 1
ATOM 3464 C CA . VAL B 1 163 ? 16.203 -17.484 5.629 1 92.38 163 VAL B CA 1
ATOM 3465 C C . VAL B 1 163 ? 15.938 -16.109 5.035 1 92.38 163 VAL B C 1
ATOM 3467 O O . VAL B 1 163 ? 16.172 -15.875 3.848 1 92.38 163 VAL B O 1
ATOM 3470 N N . LEU B 1 164 ? 15.586 -15.18 5.863 1 91.56 164 LEU B N 1
ATOM 3471 C CA . LEU B 1 164 ? 15.234 -13.836 5.41 1 91.56 164 LEU B CA 1
ATOM 3472 C C . LEU B 1 164 ? 16.438 -13.133 4.809 1 91.56 164 LEU B C 1
ATOM 3474 O O . LEU B 1 164 ? 16.312 -12.398 3.824 1 91.56 164 LEU B O 1
ATOM 3478 N N . VAL B 1 165 ? 17.562 -13.336 5.395 1 88.94 165 VAL B N 1
ATOM 3479 C CA . VAL B 1 165 ? 18.766 -12.695 4.898 1 88.94 165 VAL B CA 1
ATOM 3480 C C . VAL B 1 165 ? 19.094 -13.203 3.494 1 88.94 165 VAL B C 1
ATOM 3482 O O . VAL B 1 165 ? 19.531 -12.438 2.633 1 88.94 165 VAL B O 1
ATOM 3485 N N . LYS B 1 166 ? 18.859 -14.461 3.266 1 87.81 166 LYS B N 1
ATOM 3486 C CA . LYS B 1 166 ? 19.109 -15.055 1.953 1 87.81 166 LYS B CA 1
ATOM 3487 C C . LYS B 1 166 ? 18.109 -14.539 0.921 1 87.81 166 LYS B C 1
ATOM 3489 O O . LYS B 1 166 ? 18.438 -14.438 -0.265 1 87.81 166 LYS B O 1
ATOM 3494 N N . MET B 1 167 ? 16.922 -14.172 1.37 1 88 167 MET B N 1
ATOM 3495 C CA . MET B 1 167 ? 15.875 -13.688 0.487 1 88 167 MET B CA 1
ATOM 3496 C C . MET B 1 167 ? 16.109 -12.227 0.11 1 88 167 MET B C 1
ATOM 3498 O O . MET B 1 167 ? 15.555 -11.742 -0.881 1 88 167 MET B O 1
ATOM 3502 N N . ALA B 1 168 ? 16.922 -11.547 0.911 1 86 168 ALA B N 1
ATOM 3503 C CA . ALA B 1 168 ? 17.078 -10.102 0.774 1 86 168 ALA B CA 1
ATOM 3504 C C . ALA B 1 168 ? 17.922 -9.75 -0.454 1 86 168 ALA B C 1
ATOM 3506 O O . ALA B 1 168 ? 17.938 -8.602 -0.893 1 86 168 ALA B O 1
ATOM 3507 N N . THR B 1 169 ? 18.516 -10.75 -1.046 1 80.31 169 THR B N 1
ATOM 3508 C CA . THR B 1 169 ? 19.344 -10.508 -2.225 1 80.31 169 THR B CA 1
ATOM 3509 C C . THR B 1 169 ? 18.844 -11.32 -3.414 1 80.31 169 THR B C 1
ATOM 3511 O O . THR B 1 169 ? 18.375 -12.453 -3.248 1 80.31 169 THR B O 1
ATOM 3514 N N . PRO B 1 170 ? 19.031 -10.742 -4.645 1 76.12 170 PRO B N 1
ATOM 3515 C CA . PRO B 1 170 ? 18.625 -11.484 -5.844 1 76.12 170 PRO B CA 1
ATOM 3516 C C . PRO B 1 170 ? 19.703 -12.445 -6.336 1 76.12 170 PRO B C 1
ATOM 3518 O O . PRO B 1 170 ? 19.594 -12.984 -7.441 1 76.12 170 PRO B O 1
ATOM 3521 N N . ARG B 1 171 ? 20.672 -12.648 -5.512 1 77.44 171 ARG B N 1
ATOM 3522 C CA . ARG B 1 171 ? 21.812 -13.438 -5.938 1 77.44 171 ARG B CA 1
ATOM 3523 C C . ARG B 1 171 ? 21.391 -14.852 -6.324 1 77.44 171 ARG B C 1
ATOM 3525 O O . ARG B 1 171 ? 22 -15.469 -7.199 1 77.44 171 ARG B O 1
ATOM 3532 N N . ARG B 1 172 ? 20.344 -15.352 -5.715 1 78.62 172 ARG B N 1
ATOM 3533 C CA . ARG B 1 172 ? 19.875 -16.703 -5.98 1 78.62 172 ARG B CA 1
ATOM 3534 C C . ARG B 1 172 ? 19.359 -16.844 -7.406 1 78.62 172 ARG B C 1
ATOM 3536 O O . ARG B 1 172 ? 19.219 -17.953 -7.926 1 78.62 172 ARG B O 1
ATOM 3543 N N . PHE B 1 173 ? 19.094 -15.688 -8 1 74.5 173 PHE B N 1
ATOM 3544 C CA . PHE B 1 173 ? 18.594 -15.734 -9.367 1 74.5 173 PHE B CA 1
ATOM 3545 C C . PHE B 1 173 ? 19.703 -15.461 -10.375 1 74.5 173 PHE B C 1
ATOM 3547 O O . PHE B 1 173 ? 19.516 -15.68 -11.57 1 74.5 173 PHE B O 1
ATOM 3554 N N . SER B 1 174 ? 20.859 -14.945 -9.93 1 74.38 174 SER B N 1
ATOM 3555 C CA . SER B 1 174 ? 21.922 -14.555 -10.859 1 74.38 174 SER B CA 1
ATOM 3556 C C . SER B 1 174 ? 23.156 -15.445 -10.695 1 74.38 174 SER B C 1
ATOM 3558 O O . SER B 1 174 ? 24.016 -15.477 -11.57 1 74.38 174 SER B O 1
ATOM 3560 N N . ASP B 1 175 ? 23.25 -16.172 -9.586 1 77.75 175 ASP B N 1
ATOM 3561 C CA . ASP B 1 175 ? 24.375 -17.047 -9.281 1 77.75 175 ASP B CA 1
ATOM 3562 C C . ASP B 1 175 ? 23.922 -18.484 -9.031 1 77.75 175 ASP B C 1
ATOM 3564 O O . ASP B 1 175 ? 23.531 -18.828 -7.91 1 77.75 175 ASP B O 1
ATOM 3568 N N . PRO B 1 176 ? 24.062 -19.281 -10.062 1 76.88 176 PRO B N 1
ATOM 3569 C CA . PRO B 1 176 ? 23.547 -20.641 -9.945 1 76.88 176 PRO B CA 1
ATOM 3570 C C . PRO B 1 176 ? 24.219 -21.438 -8.82 1 76.88 176 PRO B C 1
ATOM 3572 O O . PRO B 1 176 ? 23.578 -22.266 -8.188 1 76.88 176 PRO B O 1
ATOM 3575 N N . ASP B 1 177 ? 25.469 -21.203 -8.672 1 78.62 177 ASP B N 1
ATOM 3576 C CA . ASP B 1 177 ? 26.172 -21.922 -7.609 1 78.62 17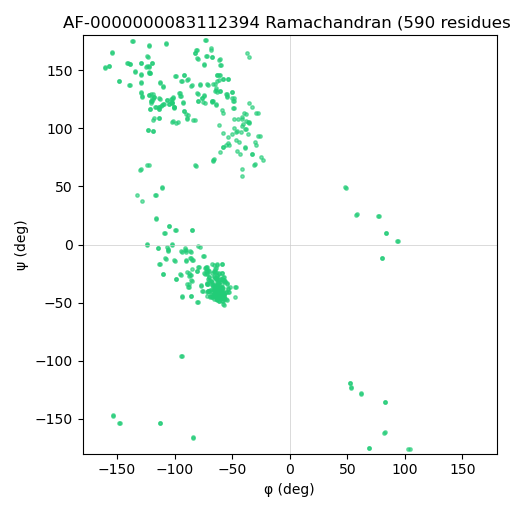7 ASP B CA 1
ATOM 3577 C C . ASP B 1 177 ? 25.641 -21.516 -6.238 1 78.62 177 ASP B C 1
ATOM 3579 O O . ASP B 1 177 ? 25.453 -22.359 -5.363 1 78.62 177 ASP B O 1
ATOM 3583 N N . TYR B 1 178 ? 25.469 -20.266 -6.176 1 82.06 178 TYR B N 1
ATOM 3584 C CA . TYR B 1 178 ? 24.875 -19.781 -4.93 1 82.06 178 TYR B CA 1
ATOM 3585 C C . TYR B 1 178 ? 23.469 -20.328 -4.742 1 82.06 178 TYR B C 1
ATOM 3587 O O . TYR B 1 178 ? 23.125 -20.828 -3.664 1 82.06 178 TYR B O 1
ATOM 3595 N N . ALA B 1 179 ? 22.703 -20.266 -5.723 1 80.56 179 ALA B N 1
ATOM 3596 C CA . ALA B 1 179 ? 21.328 -20.766 -5.68 1 80.56 179 ALA B CA 1
ATOM 3597 C C . ALA B 1 179 ? 21.297 -22.234 -5.242 1 80.56 179 ALA B C 1
ATOM 3599 O O . ALA B 1 179 ? 20.5 -22.609 -4.371 1 80.56 179 ALA B O 1
ATOM 3600 N N . ALA B 1 180 ? 22.109 -22.984 -5.816 1 79.88 180 ALA B N 1
ATOM 3601 C CA . ALA B 1 180 ? 22.156 -24.406 -5.508 1 79.88 180 ALA B CA 1
ATOM 3602 C C . ALA B 1 180 ? 22.562 -24.641 -4.059 1 79.88 180 ALA B C 1
ATOM 3604 O O . ALA B 1 180 ? 22.047 -25.531 -3.389 1 79.88 180 ALA B O 1
ATOM 3605 N N . SER B 1 181 ? 23.453 -23.812 -3.611 1 82.62 181 SER B N 1
ATOM 3606 C CA . SER B 1 181 ? 24 -24 -2.279 1 82.62 181 SER B CA 1
ATOM 3607 C C . SER B 1 181 ? 22.969 -23.703 -1.196 1 82.62 181 SER B C 1
ATOM 3609 O O . SER B 1 181 ? 23.047 -24.25 -0.091 1 82.62 181 SER B O 1
ATOM 3611 N N . ILE B 1 182 ? 22.016 -22.938 -1.543 1 81.06 182 ILE B N 1
ATOM 3612 C CA . ILE B 1 182 ? 21.094 -22.516 -0.492 1 81.06 182 ILE B CA 1
ATOM 3613 C C . ILE B 1 182 ? 19.703 -23.109 -0.759 1 81.06 182 ILE B C 1
ATOM 3615 O O . ILE B 1 182 ? 18.797 -22.938 0.049 1 81.06 182 ILE B O 1
ATOM 3619 N N . ALA B 1 183 ? 19.5 -23.781 -1.799 1 82.12 183 ALA B N 1
ATOM 3620 C CA . ALA B 1 183 ? 18.172 -24.188 -2.283 1 82.12 183 ALA B CA 1
ATOM 3621 C C . ALA B 1 183 ? 17.438 -25.016 -1.231 1 82.12 183 ALA B C 1
ATOM 3623 O O . ALA B 1 183 ? 16.281 -24.75 -0.93 1 82.12 183 ALA B O 1
ATOM 3624 N N . GLY B 1 184 ? 18.078 -26.016 -0.725 1 80.06 184 GLY B N 1
ATOM 3625 C CA . GLY B 1 184 ? 17.453 -26.875 0.274 1 80.06 184 GLY B CA 1
ATOM 3626 C C . GLY B 1 184 ? 17.016 -26.109 1.514 1 80.06 184 GLY B C 1
ATOM 3627 O O . GLY B 1 184 ? 15.914 -26.328 2.023 1 80.06 184 GLY B O 1
ATOM 3628 N N . GLU B 1 185 ? 17.797 -25.219 1.922 1 83 185 GLU B N 1
ATOM 3629 C CA . GLU B 1 185 ? 17.516 -24.422 3.111 1 83 185 GLU B CA 1
ATOM 3630 C C . GLU B 1 185 ? 16.391 -23.438 2.848 1 83 185 GLU B C 1
ATOM 3632 O O . GLU B 1 185 ? 15.555 -23.188 3.723 1 83 185 GLU B O 1
ATOM 3637 N N . LEU B 1 186 ? 16.312 -22.953 1.698 1 84.06 186 LEU B N 1
ATOM 3638 C CA . LEU B 1 186 ? 15.406 -21.859 1.386 1 84.06 186 LEU B CA 1
ATOM 3639 C C . LEU B 1 186 ? 14.031 -22.391 0.984 1 84.06 186 LEU B C 1
ATOM 3641 O O . LEU B 1 186 ? 13.008 -21.828 1.369 1 84.06 186 LEU B O 1
ATOM 3645 N N . TYR B 1 187 ? 14.055 -23.531 0.272 1 87.12 187 TYR B N 1
ATOM 3646 C CA . TYR B 1 187 ? 12.797 -23.906 -0.357 1 87.12 187 TYR B CA 1
ATOM 3647 C C . TYR B 1 187 ? 12.195 -25.125 0.314 1 87.12 187 TYR B C 1
ATOM 3649 O O . TYR B 1 187 ? 10.992 -25.391 0.182 1 87.12 187 TYR B O 1
ATOM 3657 N N . GLY B 1 188 ? 12.977 -25.969 0.94 1 85.19 188 GLY B N 1
ATOM 3658 C CA . GLY B 1 188 ? 12.484 -27.109 1.693 1 85.19 188 GLY B CA 1
ATOM 3659 C C . GLY B 1 188 ? 11.875 -28.188 0.815 1 85.19 188 GLY B C 1
ATOM 3660 O O . GLY B 1 188 ? 12.078 -28.203 -0.4 1 85.19 188 GLY B O 1
ATOM 3661 N N . GLY B 1 189 ? 11.336 -29.172 1.565 1 78.56 189 GLY B N 1
ATOM 3662 C CA . GLY B 1 189 ? 10.602 -30.219 0.876 1 78.56 189 GLY B CA 1
ATOM 3663 C C . GLY B 1 189 ? 11.461 -31 -0.098 1 78.56 189 GLY B C 1
ATOM 3664 O O . GLY B 1 189 ? 12.547 -31.469 0.255 1 78.56 189 GLY B O 1
ATOM 3665 N N . THR B 1 190 ? 10.875 -31.062 -1.359 1 72.56 190 THR B N 1
ATOM 3666 C CA . THR B 1 190 ? 11.461 -31.906 -2.395 1 72.56 190 THR B CA 1
ATOM 3667 C C . THR B 1 190 ? 12.82 -31.359 -2.826 1 72.56 190 THR B C 1
ATOM 3669 O O . THR B 1 190 ? 13.68 -32.094 -3.301 1 72.56 190 THR B O 1
ATOM 3672 N N . VAL B 1 191 ? 13.008 -30.078 -2.635 1 74.75 191 VAL B N 1
ATOM 3673 C CA . VAL B 1 191 ? 14.25 -29.469 -3.082 1 74.75 191 VAL B CA 1
ATOM 3674 C C . VAL B 1 191 ? 15.398 -29.906 -2.178 1 74.75 191 VAL B C 1
ATOM 3676 O O . VAL B 1 191 ? 16.547 -30.031 -2.629 1 74.75 191 VAL B O 1
ATOM 3679 N N . ARG B 1 192 ? 15.078 -30.078 -0.989 1 74.69 192 ARG B N 1
ATOM 3680 C CA . ARG B 1 192 ? 16.109 -30.547 -0.071 1 74.69 192 ARG B CA 1
ATOM 3681 C C . ARG B 1 192 ? 16.719 -31.859 -0.556 1 74.69 192 ARG B C 1
ATOM 3683 O O . ARG B 1 192 ? 17.922 -32.094 -0.412 1 74.69 192 ARG B O 1
ATOM 3690 N N . ALA B 1 193 ? 15.867 -32.625 -1.211 1 70.12 193 ALA B N 1
ATOM 3691 C CA . ALA B 1 193 ? 16.328 -33.938 -1.697 1 70.12 193 ALA B CA 1
ATOM 3692 C C . ALA B 1 193 ? 16.922 -33.812 -3.098 1 70.12 193 ALA B C 1
ATOM 3694 O O . ALA B 1 193 ? 17.75 -34.625 -3.498 1 70.12 193 ALA B O 1
ATOM 3695 N N . HIS B 1 194 ? 16.547 -32.781 -3.863 1 70.31 194 HIS B N 1
ATOM 3696 C CA . HIS B 1 194 ? 16.938 -32.688 -5.266 1 70.31 194 HIS B CA 1
ATOM 3697 C C . HIS B 1 194 ? 17.484 -31.281 -5.574 1 70.31 194 HIS B C 1
ATOM 3699 O O . HIS B 1 194 ? 17.172 -30.703 -6.613 1 70.31 194 HIS B O 1
ATOM 3705 N N . GLY B 1 195 ? 18.25 -30.734 -4.766 1 62.16 195 GLY B N 1
ATOM 3706 C CA . GLY B 1 195 ? 18.672 -29.344 -4.785 1 62.16 195 GLY B CA 1
ATOM 3707 C C . GLY B 1 195 ? 19.219 -28.906 -6.129 1 62.16 195 GLY B C 1
ATOM 3708 O O . GLY B 1 195 ? 18.984 -27.781 -6.574 1 62.16 195 GLY B O 1
ATOM 3709 N N . GLU B 1 196 ? 19.922 -29.734 -6.844 1 63.03 196 GLU B N 1
ATOM 3710 C CA . GLU B 1 196 ? 20.562 -29.359 -8.102 1 63.03 196 GLU B CA 1
ATOM 3711 C C . GLU B 1 196 ? 19.531 -29.062 -9.188 1 63.03 196 GLU B C 1
ATOM 3713 O O . GLU B 1 196 ? 19.688 -28.125 -9.969 1 63.03 196 GLU B O 1
ATOM 3718 N N . ASP B 1 197 ? 18.516 -29.812 -9.188 1 62.94 197 ASP B N 1
ATOM 3719 C CA . ASP B 1 197 ? 17.484 -29.641 -10.203 1 62.94 197 ASP B CA 1
ATOM 3720 C C . ASP B 1 197 ? 16.75 -28.312 -10.023 1 62.94 197 ASP B C 1
ATOM 3722 O O . ASP B 1 197 ? 16.422 -27.641 -11 1 62.94 197 ASP B O 1
ATOM 3726 N N . VAL B 1 198 ? 16.625 -27.891 -8.867 1 61.56 198 VAL B N 1
ATOM 3727 C CA . VAL B 1 198 ? 15.898 -26.656 -8.57 1 61.56 198 VAL B CA 1
ATOM 3728 C C . VAL B 1 198 ? 16.703 -25.453 -9.039 1 61.56 198 VAL B C 1
ATOM 3730 O O . VAL B 1 198 ? 16.156 -24.516 -9.609 1 61.56 198 VAL B O 1
ATOM 3733 N N . ALA B 1 199 ? 17.953 -25.625 -8.758 1 59.44 199 ALA B N 1
ATOM 3734 C CA . ALA B 1 199 ? 18.828 -24.531 -9.195 1 59.44 199 ALA B CA 1
ATOM 3735 C C . ALA B 1 199 ? 18.75 -24.344 -10.711 1 59.44 199 ALA B C 1
ATOM 3737 O O . ALA B 1 199 ? 18.703 -23.219 -11.195 1 59.44 199 ALA B O 1
ATOM 3738 N N . ARG B 1 200 ? 18.672 -25.438 -11.328 1 61.25 200 ARG B N 1
ATOM 3739 C CA . ARG B 1 200 ? 18.656 -25.359 -12.781 1 61.25 200 ARG B CA 1
ATOM 3740 C C . ARG B 1 200 ? 17.344 -24.734 -13.273 1 61.25 200 ARG B C 1
ATOM 3742 O O . ARG B 1 200 ? 17.359 -23.922 -14.211 1 61.25 200 ARG B O 1
ATOM 3749 N N . LEU B 1 201 ? 16.328 -25.172 -12.727 1 59.16 201 LEU B N 1
ATOM 3750 C CA . LEU B 1 201 ? 15.031 -24.656 -13.148 1 59.16 201 LEU B CA 1
ATOM 3751 C C . LEU B 1 201 ? 14.922 -23.156 -12.852 1 59.16 201 LEU B C 1
ATOM 3753 O O . LEU B 1 201 ? 14.461 -22.391 -13.695 1 59.16 201 LEU B O 1
ATOM 3757 N N . PHE B 1 202 ? 15.297 -22.891 -11.648 1 58.56 202 PHE B N 1
ATOM 3758 C CA . PHE B 1 202 ? 15.195 -21.5 -11.242 1 58.56 202 PHE B CA 1
ATOM 3759 C C . PHE B 1 202 ? 16.172 -20.625 -12.039 1 58.56 202 PHE B C 1
ATOM 3761 O O . PHE B 1 202 ? 15.836 -19.516 -12.438 1 58.56 202 PHE B O 1
ATOM 3768 N N . LEU B 1 203 ? 17.344 -21.188 -12.273 1 55.88 203 LEU B N 1
ATOM 3769 C CA . LEU B 1 203 ? 18.359 -20.438 -12.984 1 55.88 203 LEU B CA 1
ATOM 3770 C C . LEU B 1 203 ? 17.969 -20.234 -14.445 1 55.88 203 LEU B C 1
ATOM 3772 O O . LEU B 1 203 ? 18.297 -19.203 -15.047 1 55.88 203 LEU B O 1
ATOM 3776 N N . GLN B 1 204 ? 17.5 -21.266 -15.008 1 53.12 204 GLN B N 1
ATOM 3777 C CA . GLN B 1 204 ? 17.109 -21.125 -16.406 1 53.12 204 GLN B CA 1
ATOM 3778 C C . GLN B 1 204 ? 15.992 -20.109 -16.578 1 53.12 204 GLN B C 1
ATOM 3780 O O . GLN B 1 204 ? 15.883 -19.469 -17.625 1 53.12 204 GLN B O 1
ATOM 3785 N N . GLN B 1 205 ? 15.148 -20.188 -15.664 1 52.25 205 GLN B N 1
ATOM 3786 C CA . GLN B 1 205 ? 13.898 -19.453 -15.828 1 52.25 205 GLN B CA 1
ATOM 3787 C C . GLN B 1 205 ? 14.023 -18.016 -15.32 1 52.25 205 GLN B C 1
ATOM 3789 O O . GLN B 1 205 ? 13.219 -17.156 -15.68 1 52.25 205 GLN B O 1
ATOM 3794 N N . LEU B 1 206 ? 14.969 -17.875 -14.422 1 51.84 206 LEU B N 1
ATOM 3795 C CA . LEU B 1 206 ? 15.07 -16.516 -13.883 1 51.84 206 LEU B CA 1
ATOM 3796 C C . LEU B 1 206 ? 15.875 -15.617 -14.82 1 51.84 206 LEU B C 1
ATOM 3798 O O . LEU B 1 206 ? 17.078 -15.781 -14.953 1 51.84 206 LEU B O 1
ATOM 3802 N N . HIS B 1 207 ? 15.305 -15.344 -15.969 1 54.78 207 HIS B N 1
ATOM 3803 C CA . HIS B 1 207 ? 15.898 -14.133 -16.516 1 54.78 207 HIS B CA 1
ATOM 3804 C C . HIS B 1 207 ? 16.031 -13.047 -15.461 1 54.78 207 HIS B C 1
ATOM 3806 O O . HIS B 1 207 ? 15.078 -12.766 -14.734 1 54.78 207 HIS B O 1
ATOM 3812 N N . ALA B 1 208 ? 17.266 -12.852 -15.094 1 55.12 208 ALA B N 1
ATOM 3813 C CA . ALA B 1 208 ? 17.672 -11.93 -14.031 1 55.12 208 ALA B CA 1
ATOM 3814 C C . ALA B 1 208 ? 16.906 -10.609 -14.141 1 55.12 208 ALA B C 1
ATOM 3816 O O . ALA B 1 208 ? 16.969 -9.938 -15.172 1 55.12 208 ALA B O 1
ATOM 3817 N N . GLY B 1 209 ? 15.641 -10.633 -13.68 1 66.75 209 GLY B N 1
ATOM 3818 C CA . GLY B 1 209 ? 15.125 -9.281 -13.5 1 66.75 209 GLY B CA 1
ATOM 3819 C C . GLY B 1 209 ? 16.188 -8.305 -13.039 1 66.75 209 GLY B C 1
ATOM 3820 O O . GLY B 1 209 ? 17.359 -8.664 -12.875 1 66.75 209 GLY B O 1
ATOM 3821 N N . SER B 1 210 ? 15.93 -7.055 -13.203 1 80.06 210 SER B N 1
ATOM 3822 C CA . SER B 1 210 ? 16.828 -5.992 -12.773 1 80.06 210 SER B CA 1
ATOM 3823 C C . SER B 1 210 ? 16.953 -5.941 -11.258 1 80.06 210 SER B C 1
ATOM 3825 O O . SER B 1 210 ? 16.031 -6.344 -10.539 1 80.06 210 SER B O 1
ATOM 3827 N N . LYS B 1 211 ? 18.234 -5.742 -10.812 1 87.69 211 LYS B N 1
ATOM 3828 C CA . LYS B 1 211 ? 18.438 -5.508 -9.383 1 87.69 211 LYS B CA 1
ATOM 3829 C C . LYS B 1 211 ? 17.438 -4.477 -8.844 1 87.69 211 LYS B C 1
ATOM 3831 O O . LYS B 1 211 ? 16.922 -4.625 -7.742 1 87.69 211 LYS B O 1
ATOM 3836 N N . VAL B 1 212 ? 17.156 -3.52 -9.648 1 92.5 212 VAL B N 1
ATOM 3837 C CA . VAL B 1 212 ? 16.219 -2.469 -9.25 1 92.5 212 VAL B CA 1
ATOM 3838 C C . VAL B 1 212 ? 14.805 -3.027 -9.203 1 92.5 212 VAL B C 1
ATOM 3840 O O . VAL B 1 212 ? 14.031 -2.693 -8.305 1 92.5 212 VAL B O 1
ATOM 3843 N N . GLY B 1 213 ? 14.508 -3.842 -10.164 1 93.5 213 GLY B N 1
ATOM 3844 C CA . GLY B 1 213 ? 13.211 -4.492 -10.133 1 93.5 213 GLY B CA 1
ATOM 3845 C C . GLY B 1 213 ? 12.984 -5.336 -8.891 1 93.5 213 GLY B C 1
ATOM 3846 O O . GLY B 1 213 ? 11.898 -5.32 -8.312 1 93.5 213 GLY B O 1
ATOM 3847 N N . TYR B 1 214 ? 14.008 -6.094 -8.531 1 92.69 214 TYR B N 1
ATOM 3848 C CA . TYR B 1 214 ? 13.922 -6.902 -7.32 1 92.69 214 TYR B CA 1
ATOM 3849 C C . TYR B 1 214 ? 13.742 -6.023 -6.086 1 92.69 214 TYR B C 1
ATOM 3851 O O . TYR B 1 214 ? 12.938 -6.336 -5.203 1 92.69 214 TYR B O 1
ATOM 3859 N N . LEU B 1 215 ? 14.477 -4.914 -6.031 1 94.12 215 LEU B N 1
ATOM 3860 C CA . LEU B 1 215 ? 14.344 -3.971 -4.926 1 94.12 215 LEU B CA 1
ATOM 3861 C C . LEU B 1 215 ? 12.93 -3.406 -4.859 1 94.12 215 LEU B C 1
ATOM 3863 O O . LEU B 1 215 ? 12.359 -3.281 -3.771 1 94.12 215 LEU B O 1
ATOM 3867 N N . HIS B 1 216 ? 12.344 -3.037 -6.008 1 96.62 216 HIS B N 1
ATOM 3868 C CA . HIS B 1 216 ? 10.969 -2.553 -6.035 1 96.62 216 HIS B CA 1
ATOM 3869 C C . HIS B 1 216 ? 10.016 -3.58 -5.438 1 96.62 216 HIS B C 1
ATOM 3871 O O . HIS B 1 216 ? 9.117 -3.223 -4.672 1 96.62 216 HIS B O 1
ATOM 3877 N N . GLN B 1 217 ? 10.195 -4.812 -5.758 1 96.25 217 GLN B N 1
ATOM 3878 C CA . GLN B 1 217 ? 9.344 -5.867 -5.23 1 96.25 217 GLN B CA 1
ATOM 3879 C C . GLN B 1 217 ? 9.531 -6.031 -3.727 1 96.25 217 GLN B C 1
ATOM 3881 O O . GLN B 1 217 ? 8.562 -6.223 -2.99 1 96.25 217 GLN B O 1
ATOM 3886 N N . LEU B 1 218 ? 10.82 -6.012 -3.312 1 95.69 218 LEU B N 1
ATOM 3887 C CA . LEU B 1 218 ? 11.078 -6.082 -1.879 1 95.69 218 LEU B CA 1
ATOM 3888 C C . LEU B 1 218 ? 10.391 -4.934 -1.145 1 95.69 218 LEU B C 1
ATOM 3890 O O . LEU B 1 218 ? 9.766 -5.145 -0.099 1 95.69 218 LEU B O 1
ATOM 3894 N N . LEU B 1 219 ? 10.469 -3.707 -1.678 1 96.69 219 LEU B N 1
ATOM 3895 C CA . LEU B 1 219 ? 9.852 -2.537 -1.064 1 96.69 219 LEU B CA 1
ATOM 3896 C C . LEU B 1 219 ? 8.336 -2.695 -0.995 1 96.69 219 LEU B C 1
ATOM 3898 O O . LEU B 1 219 ? 7.723 -2.381 0.026 1 96.69 219 LEU B O 1
ATOM 3902 N N . ALA B 1 220 ? 7.762 -3.182 -2.031 1 97.75 220 ALA B N 1
ATOM 3903 C CA . ALA B 1 220 ? 6.32 -3.418 -2.049 1 97.75 220 ALA B CA 1
ATOM 3904 C C . ALA B 1 220 ? 5.902 -4.348 -0.911 1 97.75 220 ALA B C 1
ATOM 3906 O O . ALA B 1 220 ? 4.93 -4.07 -0.201 1 97.75 220 ALA B O 1
ATOM 3907 N N . GLY B 1 221 ? 6.625 -5.391 -0.754 1 97.12 221 GLY B N 1
ATOM 3908 C CA . GLY B 1 221 ? 6.297 -6.371 0.265 1 97.12 221 GLY B CA 1
ATOM 3909 C C . GLY B 1 221 ? 6.566 -5.883 1.676 1 97.12 221 GLY B C 1
ATOM 3910 O O . GLY B 1 221 ? 5.91 -6.32 2.625 1 97.12 221 GLY B O 1
ATOM 3911 N N . SER B 1 222 ? 7.461 -4.957 1.812 1 95.44 222 SER B N 1
ATOM 3912 C CA . SER B 1 222 ? 7.945 -4.562 3.131 1 95.44 222 SER B CA 1
ATOM 3913 C C . SER B 1 222 ? 6.891 -3.773 3.898 1 95.44 222 SER B C 1
ATOM 3915 O O . SER B 1 222 ? 6.938 -3.695 5.125 1 95.44 222 SER B O 1
ATOM 3917 N N . VAL B 1 223 ? 5.895 -3.209 3.18 1 97.38 223 VAL B N 1
ATOM 3918 C CA . VAL B 1 223 ? 4.961 -2.346 3.895 1 97.38 223 VAL B CA 1
ATOM 3919 C C . VAL B 1 223 ? 3.531 -2.848 3.688 1 97.38 223 VAL B C 1
ATOM 3921 O O . VAL B 1 223 ? 2.576 -2.227 4.16 1 97.38 223 VAL B O 1
ATOM 3924 N N . TRP B 1 224 ? 3.396 -3.891 2.955 1 98.31 224 TRP B N 1
ATOM 3925 C CA . TRP B 1 224 ? 2.061 -4.371 2.619 1 98.31 224 TRP B CA 1
ATOM 3926 C C . TRP B 1 224 ? 1.604 -5.441 3.605 1 98.31 224 TRP B C 1
ATOM 3928 O O . TRP B 1 224 ? 2.385 -6.312 3.99 1 98.31 224 TRP B O 1
ATOM 3938 N N . THR B 1 225 ? 0.31 -5.398 3.979 1 98.5 225 THR B N 1
ATOM 3939 C CA . THR B 1 225 ? -0.331 -6.469 4.734 1 98.5 225 THR B CA 1
ATOM 3940 C C . THR B 1 225 ? -1.81 -6.574 4.375 1 98.5 225 THR B C 1
ATOM 3942 O O . THR B 1 225 ? -2.469 -5.562 4.129 1 98.5 225 THR B O 1
ATOM 3945 N N . SER B 1 226 ? -2.242 -7.734 4.289 1 98.25 226 SER B N 1
ATOM 3946 C CA . SER B 1 226 ? -3.656 -7.98 4.023 1 98.25 226 SER B CA 1
ATOM 3947 C C . SER B 1 226 ? -4.398 -8.383 5.293 1 98.25 226 SER B C 1
ATOM 3949 O O . SER B 1 226 ? -5.609 -8.609 5.266 1 98.25 226 SER B O 1
ATOM 3951 N N . LEU B 1 227 ? -3.697 -8.445 6.398 1 97 227 LEU B N 1
ATOM 3952 C CA . LEU B 1 227 ? -4.227 -9.031 7.621 1 97 227 LEU B CA 1
ATOM 3953 C C . LEU B 1 227 ? -5.562 -8.398 8 1 97 227 LEU B C 1
ATOM 3955 O O . LEU B 1 227 ? -6.52 -9.109 8.328 1 97 227 LEU B O 1
ATOM 3959 N N . PHE B 1 228 ? -5.723 -7.129 7.871 1 94.25 228 PHE B N 1
ATOM 3960 C CA . PHE B 1 228 ? -6.902 -6.398 8.32 1 94.25 228 PHE B CA 1
ATOM 3961 C C . PHE B 1 228 ? -8 -6.453 7.266 1 94.25 228 PHE B C 1
ATOM 3963 O O . PHE B 1 228 ? -9.164 -6.16 7.559 1 94.25 228 PHE B O 1
ATOM 3970 N N . ALA B 1 229 ? -7.684 -6.871 6.055 1 96.94 229 ALA B N 1
ATOM 3971 C CA . ALA B 1 229 ? -8.625 -6.777 4.941 1 96.94 229 ALA B CA 1
ATOM 3972 C C . ALA B 1 229 ? -9.164 -8.148 4.559 1 96.94 229 ALA B C 1
ATOM 3974 O O . ALA B 1 229 ? -10.148 -8.258 3.822 1 96.94 229 ALA B O 1
ATOM 3975 N N . LEU B 1 230 ? -8.586 -9.242 5.051 1 98.31 230 LEU B N 1
ATOM 3976 C CA . LEU B 1 230 ? -8.906 -10.602 4.625 1 98.31 230 LEU B CA 1
ATOM 3977 C C . LEU B 1 230 ? -10.391 -10.898 4.824 1 98.31 230 LEU B C 1
ATOM 3979 O O . LEU B 1 230 ? -11.023 -11.516 3.967 1 98.31 230 LEU B O 1
ATOM 3983 N N . PRO B 1 231 ? -11.039 -10.406 5.91 1 97.5 231 PRO B N 1
ATOM 3984 C CA . PRO B 1 231 ? -12.461 -10.703 6.082 1 97.5 231 PRO B CA 1
ATOM 3985 C C . PRO B 1 231 ? -13.328 -10.094 4.98 1 97.5 231 PRO B C 1
ATOM 3987 O O . PRO B 1 231 ? -14.461 -10.539 4.766 1 97.5 231 PRO B O 1
ATOM 3990 N N . ALA B 1 232 ? -12.797 -9.078 4.297 1 96.56 232 ALA B N 1
ATOM 3991 C CA . ALA B 1 232 ? -13.562 -8.406 3.252 1 96.56 232 ALA B CA 1
ATOM 3992 C C . ALA B 1 232 ? -13.406 -9.125 1.913 1 96.56 232 ALA B C 1
ATOM 3994 O O . ALA B 1 232 ? -14.133 -8.828 0.96 1 96.56 232 ALA B O 1
ATOM 3995 N N . VAL B 1 233 ? -12.477 -10.055 1.808 1 98.12 233 VAL B N 1
ATOM 3996 C CA . VAL B 1 233 ? -12.305 -10.867 0.606 1 98.12 233 VAL B CA 1
ATOM 3997 C C . VAL B 1 233 ? -13.273 -12.047 0.638 1 98.12 233 VAL B C 1
ATOM 3999 O O . VAL B 1 233 ? -13.031 -13.039 1.33 1 98.12 233 VAL B O 1
ATOM 4002 N N . ARG B 1 234 ? -14.242 -11.945 -0.166 1 97.25 234 ARG B N 1
ATOM 4003 C CA . ARG B 1 234 ? -15.344 -12.891 -0.006 1 97.25 234 ARG B CA 1
ATOM 4004 C C . ARG B 1 234 ? -15.32 -13.953 -1.095 1 97.25 234 ARG B C 1
ATOM 4006 O O . ARG B 1 234 ? -16.125 -14.883 -1.087 1 97.25 234 ARG B O 1
ATOM 4013 N N . GLN B 1 235 ? -14.453 -13.852 -2.012 1 97.94 235 GLN B N 1
ATOM 4014 C CA . GLN B 1 235 ? -14.328 -14.859 -3.061 1 97.94 235 GLN B CA 1
ATOM 4015 C C . GLN B 1 235 ? -13.977 -16.219 -2.473 1 97.94 235 GLN B C 1
ATOM 4017 O O . GLN B 1 235 ? -13.25 -16.312 -1.484 1 97.94 235 GLN B O 1
ATOM 4022 N N . GLU B 1 236 ? -14.531 -17.266 -3.139 1 98.25 236 GLU B N 1
ATOM 4023 C CA . GLU B 1 236 ? -14.039 -18.594 -2.799 1 98.25 236 GLU B CA 1
ATOM 4024 C C . GLU B 1 236 ? -12.523 -18.672 -2.953 1 98.25 236 GLU B C 1
ATOM 4026 O O . GLU B 1 236 ? -11.977 -18.297 -3.994 1 98.25 236 GLU B O 1
ATOM 4031 N N . THR B 1 237 ? -11.898 -19.188 -1.85 1 98.75 237 THR B N 1
ATOM 4032 C CA . THR B 1 237 ? -10.438 -19.141 -1.835 1 98.75 237 THR B CA 1
ATOM 4033 C C . THR B 1 237 ? -9.859 -20.516 -1.499 1 98.75 237 THR B C 1
ATOM 4035 O O . THR B 1 237 ? -10.32 -21.172 -0.567 1 98.75 237 THR B O 1
ATOM 4038 N N . LEU B 1 238 ? -8.914 -20.938 -2.303 1 98.88 238 LEU B N 1
ATOM 4039 C CA . LEU B 1 238 ? -8.102 -22.125 -2.004 1 98.88 238 LEU B CA 1
ATOM 4040 C C . LEU B 1 238 ? -6.719 -21.719 -1.515 1 98.88 238 LEU B C 1
ATOM 4042 O O . LEU B 1 238 ? -6.012 -20.969 -2.189 1 98.88 238 LEU B O 1
ATOM 4046 N N . ILE B 1 239 ? -6.383 -22.172 -0.346 1 98.88 239 ILE B N 1
ATOM 4047 C CA . ILE B 1 239 ? -5.039 -21.984 0.193 1 98.88 239 ILE B CA 1
ATOM 4048 C C . ILE B 1 239 ? -4.242 -23.266 0.053 1 98.88 239 ILE B C 1
ATOM 4050 O O . ILE B 1 239 ? -4.688 -24.328 0.486 1 98.88 239 ILE B O 1
ATOM 4054 N N . VAL B 1 240 ? -3.113 -23.219 -0.647 1 98.75 240 VAL B N 1
ATOM 4055 C CA . VAL B 1 240 ? -2.217 -24.359 -0.817 1 98.75 240 VAL B CA 1
ATOM 4056 C C . VAL B 1 240 ? -0.896 -24.078 -0.1 1 98.75 240 VAL B C 1
ATOM 4058 O O . VAL B 1 240 ? -0.169 -23.156 -0.453 1 98.75 240 VAL B O 1
ATOM 4061 N N . ALA B 1 241 ? -0.583 -24.906 0.88 1 98.12 241 ALA B N 1
ATOM 4062 C CA . ALA B 1 241 ? 0.588 -24.625 1.706 1 98.12 241 ALA B CA 1
ATOM 4063 C C . ALA B 1 241 ? 1.366 -25.906 2.012 1 98.12 241 ALA B C 1
ATOM 4065 O O . ALA B 1 241 ? 0.773 -26.953 2.271 1 98.12 241 ALA B O 1
ATOM 4066 N N . GLY B 1 242 ? 2.643 -25.781 1.91 1 96.56 242 GLY B N 1
ATOM 4067 C CA . GLY B 1 242 ? 3.52 -26.891 2.242 1 96.56 242 GLY B CA 1
ATOM 4068 C C . GLY B 1 242 ? 3.906 -26.922 3.709 1 96.56 242 GLY B C 1
ATOM 4069 O O . GLY B 1 242 ? 4.203 -25.891 4.305 1 96.56 242 GLY B O 1
ATOM 4070 N N . ALA B 1 243 ? 4.004 -28.078 4.273 1 95.25 243 ALA B N 1
ATOM 4071 C CA . ALA B 1 243 ? 4.348 -28.25 5.684 1 95.25 243 ALA B CA 1
ATOM 4072 C C . ALA B 1 243 ? 5.832 -27.984 5.922 1 95.25 243 ALA B C 1
ATOM 4074 O O . ALA B 1 243 ? 6.234 -27.656 7.039 1 95.25 243 ALA B O 1
ATOM 4075 N N . ASP B 1 244 ? 6.621 -28.141 4.922 1 94.25 244 ASP B N 1
ATOM 4076 C CA . ASP B 1 244 ? 8.062 -27.922 5.027 1 94.25 244 ASP B CA 1
ATOM 4077 C C . ASP B 1 244 ? 8.492 -26.688 4.234 1 94.25 244 ASP B C 1
ATOM 4079 O O . ASP B 1 244 ? 9.43 -26.766 3.434 1 94.25 244 ASP B O 1
ATOM 4083 N N . ASP B 1 245 ? 7.863 -25.578 4.391 1 95.56 245 ASP B N 1
ATOM 4084 C CA . ASP B 1 245 ? 8.195 -24.312 3.746 1 95.56 245 ASP B CA 1
ATOM 4085 C C . ASP B 1 245 ? 9 -23.406 4.68 1 95.56 245 ASP B C 1
ATOM 4087 O O . ASP B 1 245 ? 8.445 -22.812 5.602 1 95.56 245 ASP B O 1
ATOM 4091 N N . PRO B 1 246 ? 10.281 -23.281 4.461 1 94.38 246 PRO B N 1
ATOM 4092 C CA . PRO B 1 246 ? 11.102 -22.469 5.359 1 94.38 246 PRO B CA 1
ATOM 4093 C C . PRO B 1 246 ? 10.859 -20.969 5.184 1 94.38 246 PRO B C 1
ATOM 4095 O O . PRO B 1 246 ? 11.227 -20.172 6.055 1 94.38 246 PRO B O 1
ATOM 4098 N N . ILE B 1 247 ? 10.312 -20.578 4.039 1 95.12 247 ILE B N 1
ATOM 4099 C CA . ILE B 1 247 ? 10.125 -19.156 3.736 1 95.12 247 ILE B CA 1
ATOM 4100 C C . ILE B 1 247 ? 8.805 -18.672 4.336 1 95.12 247 ILE B C 1
ATOM 4102 O O . ILE B 1 247 ? 8.75 -17.594 4.922 1 95.12 247 ILE B O 1
ATOM 4106 N N . ILE B 1 248 ? 7.777 -19.453 4.172 1 98 248 ILE B N 1
ATOM 4107 C CA . ILE B 1 248 ? 6.457 -19.125 4.699 1 98 248 ILE B CA 1
ATOM 4108 C C . ILE B 1 248 ? 6.023 -20.203 5.688 1 98 248 ILE B C 1
ATOM 4110 O O . ILE B 1 248 ? 5.469 -21.234 5.293 1 98 248 ILE B O 1
ATOM 4114 N N . PRO B 1 249 ? 6.199 -19.969 6.965 1 97.31 249 PRO B N 1
ATOM 4115 C CA . PRO B 1 249 ? 5.719 -20.938 7.949 1 97.31 249 PRO B CA 1
ATOM 4116 C C . PRO B 1 249 ? 4.242 -21.281 7.77 1 97.31 249 PRO B C 1
ATOM 4118 O O . PRO B 1 249 ? 3.434 -20.391 7.469 1 97.31 249 PRO B O 1
ATOM 4121 N N . ILE B 1 250 ? 3.902 -22.531 7.984 1 97.19 250 ILE B N 1
ATOM 4122 C CA . ILE B 1 250 ? 2.588 -23.078 7.68 1 97.19 250 ILE B CA 1
ATOM 4123 C C . ILE B 1 250 ? 1.522 -22.359 8.508 1 97.19 250 ILE B C 1
ATOM 4125 O O . ILE B 1 250 ? 0.358 -22.297 8.102 1 97.19 250 ILE B O 1
ATOM 4129 N N . VAL B 1 251 ? 1.876 -21.781 9.648 1 98.38 251 VAL B N 1
ATOM 4130 C CA . VAL B 1 251 ? 0.932 -21.094 10.516 1 98.38 251 VAL B CA 1
ATOM 4131 C C . VAL B 1 251 ? 0.267 -19.953 9.758 1 98.38 251 VAL B C 1
ATOM 4133 O O . VAL B 1 251 ? -0.89 -19.609 10.016 1 98.38 251 VAL B O 1
ATOM 4136 N N . ASN B 1 252 ? 0.919 -19.344 8.789 1 98.69 252 ASN B N 1
ATOM 4137 C CA . ASN B 1 252 ? 0.347 -18.25 8 1 98.69 252 ASN B CA 1
ATOM 4138 C C . ASN B 1 252 ? -0.844 -18.734 7.176 1 98.69 252 ASN B C 1
ATOM 4140 O O . ASN B 1 252 ? -1.813 -17.984 6.992 1 98.69 252 ASN B O 1
ATOM 4144 N N . ALA B 1 253 ? -0.757 -19.953 6.652 1 98.81 253 ALA B N 1
ATOM 4145 C CA . ALA B 1 253 ? -1.89 -20.531 5.938 1 98.81 253 ALA B CA 1
ATOM 4146 C C . ALA B 1 253 ? -3.098 -20.688 6.859 1 98.81 253 ALA B C 1
ATOM 4148 O O . ALA B 1 253 ? -4.23 -20.406 6.461 1 98.81 253 ALA B O 1
ATOM 4149 N N . HIS B 1 254 ? -2.844 -21.078 8.055 1 98.75 254 HIS B N 1
ATOM 4150 C CA . HIS B 1 254 ? -3.918 -21.25 9.031 1 98.75 254 HIS B CA 1
ATOM 4151 C C . HIS B 1 254 ? -4.543 -19.906 9.391 1 98.75 254 HIS B C 1
ATOM 4153 O O . HIS B 1 254 ? -5.762 -19.797 9.539 1 98.75 254 HIS B O 1
ATOM 4159 N N . ILE B 1 255 ? -3.701 -18.922 9.531 1 98.62 255 ILE B N 1
ATOM 4160 C CA . ILE B 1 255 ? -4.188 -17.578 9.828 1 98.62 255 ILE B CA 1
ATOM 4161 C C . ILE B 1 255 ? -5.078 -17.094 8.688 1 98.62 255 ILE B C 1
ATOM 4163 O O . ILE B 1 255 ? -6.184 -16.594 8.922 1 98.62 255 ILE B O 1
ATOM 4167 N N . MET B 1 256 ? -4.637 -17.219 7.457 1 98.81 256 MET B N 1
ATOM 4168 C CA . MET B 1 256 ? -5.445 -16.797 6.312 1 98.81 256 MET B CA 1
ATOM 4169 C C . MET B 1 256 ? -6.758 -17.578 6.27 1 98.81 256 MET B C 1
ATOM 4171 O O . MET B 1 256 ? -7.816 -17 6.023 1 98.81 256 MET B O 1
ATOM 4175 N N . ASN B 1 257 ? -6.664 -18.859 6.535 1 98.81 257 ASN B N 1
ATOM 4176 C CA . ASN B 1 257 ? -7.855 -19.703 6.516 1 98.81 257 ASN B CA 1
ATOM 4177 C C . ASN B 1 257 ? -8.859 -19.266 7.578 1 98.81 257 ASN B C 1
ATOM 4179 O O . ASN B 1 257 ? -10.07 -19.359 7.375 1 98.81 257 ASN B O 1
ATOM 4183 N N . ALA B 1 258 ? -8.398 -18.844 8.68 1 98.56 258 ALA B N 1
ATOM 4184 C CA . ALA B 1 258 ? -9.266 -18.391 9.773 1 98.56 258 ALA B CA 1
ATOM 4185 C C . ALA B 1 258 ? -9.93 -17.062 9.438 1 98.56 258 ALA B C 1
ATOM 4187 O O . ALA B 1 258 ? -11.047 -16.797 9.883 1 98.56 258 ALA B O 1
ATOM 4188 N N . LEU B 1 259 ? -9.305 -16.25 8.664 1 98.44 259 LEU B N 1
ATOM 4189 C CA . LEU B 1 259 ? -9.773 -14.891 8.469 1 98.44 259 LEU B CA 1
ATOM 4190 C C . LEU B 1 259 ? -10.578 -14.766 7.18 1 98.44 259 LEU B C 1
ATOM 4192 O O . LEU B 1 259 ? -11.445 -13.891 7.066 1 98.44 259 LEU B O 1
ATOM 4196 N N . LEU B 1 260 ? -10.289 -15.562 6.168 1 98.69 260 LEU B N 1
ATOM 4197 C CA . LEU B 1 260 ? -11.039 -15.562 4.918 1 98.69 260 LEU B CA 1
ATOM 4198 C C . LEU B 1 260 ? -12.375 -16.281 5.086 1 98.69 260 LEU B C 1
ATOM 4200 O O . LEU B 1 260 ? -12.414 -17.453 5.461 1 98.69 260 LEU B O 1
ATOM 4204 N N . PRO B 1 261 ? -13.461 -15.625 4.73 1 98.25 261 PRO B N 1
ATOM 4205 C CA . PRO B 1 261 ? -14.781 -16.188 5.043 1 98.25 261 PRO B CA 1
ATOM 4206 C C . PRO B 1 261 ? -15.078 -17.453 4.262 1 98.25 261 PRO B C 1
ATOM 4208 O O . PRO B 1 261 ? -15.82 -18.312 4.742 1 98.25 261 PRO B O 1
ATOM 4211 N N . HIS B 1 262 ? -14.594 -17.516 3.02 1 97.75 262 HIS B N 1
ATOM 4212 C CA . HIS B 1 262 ? -14.875 -18.672 2.156 1 97.75 262 HIS B CA 1
ATOM 4213 C C . HIS B 1 262 ? -13.586 -19.312 1.66 1 97.75 262 HIS B C 1
ATOM 4215 O O . HIS B 1 262 ? -13.344 -19.359 0.453 1 97.75 262 HIS B O 1
ATOM 4221 N N . SER B 1 263 ? -12.867 -19.922 2.656 1 98.31 263 SER B N 1
ATOM 4222 C CA . SER B 1 263 ? -11.594 -20.5 2.27 1 98.31 263 SER B CA 1
ATOM 4223 C C . SER B 1 263 ? -11.523 -21.984 2.639 1 98.31 263 SER B C 1
ATOM 4225 O O . SER B 1 263 ? -12.258 -22.438 3.516 1 98.31 263 SER B O 1
ATOM 4227 N N . ARG B 1 264 ? -10.719 -22.688 1.898 1 97.56 264 ARG B N 1
ATOM 4228 C CA . ARG B 1 264 ? -10.297 -24.047 2.219 1 97.56 264 ARG B CA 1
ATOM 4229 C C . ARG B 1 264 ? -8.781 -24.188 2.143 1 97.56 264 ARG B C 1
ATOM 4231 O O . ARG B 1 264 ? -8.141 -23.578 1.285 1 97.56 264 ARG B O 1
ATOM 4238 N N . LEU B 1 265 ? -8.273 -25.047 3.016 1 98.56 265 LEU B N 1
ATOM 4239 C CA . LEU B 1 265 ? -6.832 -25.219 3.107 1 98.56 265 LEU B CA 1
ATOM 4240 C C . LEU B 1 265 ? -6.426 -26.609 2.611 1 98.56 265 LEU B C 1
ATOM 4242 O O . LEU B 1 265 ? -6.945 -27.625 3.09 1 98.56 265 LEU B O 1
ATOM 4246 N N . HIS B 1 266 ? -5.637 -26.625 1.615 1 98.56 266 HIS B N 1
ATOM 4247 C CA . HIS B 1 266 ? -4.953 -27.828 1.181 1 98.56 266 HIS B CA 1
ATOM 4248 C C . HIS B 1 266 ? -3.5 -27.844 1.646 1 98.56 266 HIS B C 1
ATOM 4250 O O . HIS B 1 266 ? -2.654 -27.156 1.07 1 98.56 266 HIS B O 1
ATOM 4256 N N . GLN B 1 267 ? -3.213 -28.656 2.619 1 97.75 267 GLN B N 1
ATOM 4257 C CA . GLN B 1 267 ? -1.854 -28.797 3.125 1 97.75 267 GLN B CA 1
ATOM 4258 C C . GLN B 1 267 ? -1.158 -30 2.48 1 97.75 267 GLN B C 1
ATOM 4260 O O . GLN B 1 267 ? -1.749 -31.078 2.354 1 97.75 267 GLN B O 1
ATOM 4265 N N . HIS B 1 268 ? 0.017 -29.828 1.978 1 96.31 268 HIS B N 1
ATOM 4266 C CA . HIS B 1 268 ? 0.83 -30.922 1.443 1 96.31 268 HIS B CA 1
ATOM 4267 C C . HIS B 1 268 ? 2.176 -31 2.156 1 96.31 268 HIS B C 1
ATOM 4269 O O . HIS B 1 268 ? 2.521 -30.125 2.945 1 96.31 268 HIS B O 1
ATOM 4275 N N . SER B 1 269 ? 2.941 -32.031 1.92 1 93.19 269 SER B N 1
ATOM 4276 C CA . SER B 1 269 ? 4.148 -32.312 2.695 1 93.19 269 SER B CA 1
ATOM 4277 C C . SER B 1 269 ? 5.348 -31.547 2.137 1 93.19 269 SER B C 1
ATOM 4279 O O . SER B 1 269 ? 6.406 -31.5 2.766 1 93.19 269 SER B O 1
ATOM 4281 N N . GLY B 1 270 ? 5.191 -30.891 1.046 1 92.25 270 GLY B N 1
ATOM 4282 C CA . GLY B 1 270 ? 6.312 -30.281 0.348 1 92.25 270 GLY B CA 1
ATOM 4283 C C . GLY B 1 270 ? 6.68 -28.906 0.888 1 92.25 270 GLY B C 1
ATOM 4284 O O . GLY B 1 270 ? 6.352 -28.578 2.029 1 92.25 270 GLY B O 1
ATOM 4285 N N . GLY B 1 271 ? 7.523 -28.203 0.024 1 92.25 271 GLY B N 1
ATOM 4286 C CA . GLY B 1 271 ? 8.062 -26.922 0.452 1 92.25 271 GLY B CA 1
ATOM 4287 C C . GLY B 1 271 ? 7.531 -25.75 -0.355 1 92.25 271 GLY B C 1
ATOM 4288 O O . GLY B 1 271 ? 6.391 -25.781 -0.822 1 92.25 271 GLY B O 1
ATOM 4289 N N . HIS B 1 272 ? 8.352 -24.656 -0.418 1 92.62 272 HIS B N 1
ATOM 4290 C CA . HIS B 1 272 ? 7.926 -23.344 -0.904 1 92.62 272 HIS B CA 1
ATOM 4291 C C . HIS B 1 272 ? 7.633 -23.375 -2.4 1 92.62 272 HIS B C 1
ATOM 4293 O O . HIS B 1 272 ? 6.754 -22.656 -2.883 1 92.62 272 HIS B O 1
ATOM 4299 N N . ILE B 1 273 ? 8.359 -24.234 -3.137 1 90.06 273 ILE B N 1
ATOM 4300 C CA . ILE B 1 273 ? 8.227 -24.172 -4.586 1 90.06 273 ILE B CA 1
ATOM 4301 C C . ILE B 1 273 ? 7.637 -25.484 -5.109 1 90.06 273 ILE B C 1
ATOM 4303 O O . ILE B 1 273 ? 7.824 -25.828 -6.277 1 90.06 273 ILE B O 1
ATOM 4307 N N . ASP B 1 274 ? 6.977 -26.219 -4.344 1 90.62 274 ASP B N 1
ATOM 4308 C CA . ASP B 1 274 ? 6.438 -27.516 -4.75 1 90.62 274 ASP B CA 1
ATOM 4309 C C . ASP B 1 274 ? 5.391 -27.359 -5.848 1 90.62 274 ASP B C 1
ATOM 4311 O O . ASP B 1 274 ? 5.133 -28.281 -6.605 1 90.62 274 ASP B O 1
ATOM 4315 N N . LEU B 1 275 ? 4.789 -26.172 -5.902 1 91.75 275 LEU B N 1
ATOM 4316 C CA . LEU B 1 275 ? 3.857 -25.922 -6.996 1 91.75 275 LEU B CA 1
ATOM 4317 C C . LEU B 1 275 ? 4.531 -26.125 -8.344 1 91.75 275 LEU B C 1
ATOM 4319 O O . LEU B 1 275 ? 3.887 -26.547 -9.312 1 91.75 275 LEU B O 1
ATOM 4323 N N . VAL B 1 276 ? 5.812 -25.844 -8.398 1 89.12 276 VAL B N 1
ATOM 4324 C CA . VAL B 1 276 ? 6.578 -25.969 -9.633 1 89.12 276 VAL B CA 1
ATOM 4325 C C . VAL B 1 276 ? 7.242 -27.344 -9.703 1 89.12 276 VAL B C 1
ATOM 4327 O O . VAL B 1 276 ? 7.109 -28.047 -10.703 1 89.12 276 VAL B O 1
ATOM 4330 N N . HIS B 1 277 ? 7.797 -27.719 -8.648 1 85.25 277 HIS B N 1
ATOM 4331 C CA . HIS B 1 277 ? 8.586 -28.953 -8.609 1 85.25 277 HIS B CA 1
ATOM 4332 C C . HIS B 1 277 ? 7.68 -30.172 -8.562 1 85.25 277 HIS B C 1
ATOM 4334 O O . HIS B 1 277 ? 8.031 -31.234 -9.109 1 85.25 277 HIS B O 1
ATOM 4340 N N . ASN B 1 278 ? 6.621 -30.078 -7.934 1 89.62 278 ASN B N 1
ATOM 4341 C CA . ASN B 1 278 ? 5.645 -31.156 -7.809 1 89.62 278 ASN B CA 1
ATOM 4342 C C . ASN B 1 278 ? 4.309 -30.781 -8.438 1 89.62 278 ASN B C 1
ATOM 4344 O O . ASN B 1 278 ? 3.252 -31.016 -7.848 1 89.62 278 ASN B O 1
ATOM 4348 N N . ALA B 1 279 ? 4.355 -30.188 -9.57 1 92.69 279 ALA B N 1
ATOM 4349 C CA . ALA B 1 279 ? 3.174 -29.703 -10.281 1 92.69 279 ALA B CA 1
ATOM 4350 C C . ALA B 1 279 ? 2.203 -30.844 -10.578 1 92.69 279 ALA B C 1
ATOM 4352 O O . ALA B 1 279 ? 0.986 -30.641 -10.57 1 92.69 279 ALA B O 1
ATOM 4353 N N . GLY B 1 280 ? 2.709 -32.031 -10.891 1 93.69 280 GLY B N 1
ATOM 4354 C CA . GLY B 1 280 ? 1.859 -33.156 -11.188 1 93.69 280 GLY B CA 1
ATOM 4355 C C . GLY B 1 280 ? 0.898 -33.5 -10.062 1 93.69 280 GLY B C 1
ATOM 4356 O O . GLY B 1 280 ? -0.223 -33.938 -10.305 1 93.69 280 GLY B O 1
ATOM 4357 N N . GLU B 1 281 ? 1.294 -33.25 -8.875 1 93.94 281 GLU B N 1
ATOM 4358 C CA . GLU B 1 281 ? 0.469 -33.531 -7.707 1 93.94 281 GLU B CA 1
ATOM 4359 C C . GLU B 1 281 ? -0.449 -32.375 -7.367 1 93.94 281 GLU B C 1
ATOM 4361 O O . GLU B 1 281 ? -1.576 -32.562 -6.91 1 93.94 281 GLU B O 1
ATOM 4366 N N . LEU B 1 282 ? -0.012 -31.156 -7.582 1 96.25 282 LEU B N 1
ATOM 4367 C CA . LEU B 1 282 ? -0.743 -30 -7.082 1 96.25 282 LEU B CA 1
ATOM 4368 C C . LEU B 1 282 ? -1.669 -29.438 -8.156 1 96.25 282 LEU B C 1
ATOM 4370 O O . LEU B 1 282 ? -2.695 -28.828 -7.84 1 96.25 282 LEU B O 1
ATOM 4374 N N . ALA B 1 283 ? -1.388 -29.641 -9.43 1 97.44 283 ALA B N 1
ATOM 4375 C CA . ALA B 1 283 ? -2.225 -29.125 -10.508 1 97.44 283 ALA B CA 1
ATOM 4376 C C . ALA B 1 283 ? -3.645 -29.672 -10.414 1 97.44 283 ALA B C 1
ATOM 4378 O O . ALA B 1 283 ? -4.617 -28.922 -10.539 1 97.44 283 ALA B O 1
ATOM 4379 N N . PRO B 1 284 ? -3.824 -30.984 -10.141 1 96.69 284 PRO B N 1
ATOM 4380 C CA . PRO B 1 284 ? -5.184 -31.5 -10.008 1 96.69 284 PRO B CA 1
ATOM 4381 C C . PRO B 1 284 ? -5.961 -30.844 -8.875 1 96.69 284 PRO B C 1
ATOM 4383 O O . PRO B 1 284 ? -7.184 -30.688 -8.961 1 96.69 284 PRO B O 1
ATOM 4386 N N . VAL B 1 285 ? -5.27 -30.469 -7.781 1 97.25 285 VAL B N 1
ATOM 4387 C CA . VAL B 1 285 ? -5.91 -29.766 -6.668 1 97.25 285 VAL B CA 1
ATOM 4388 C C . VAL B 1 285 ? -6.461 -28.422 -7.137 1 97.25 285 VAL B C 1
ATOM 4390 O O . VAL B 1 285 ? -7.605 -28.078 -6.836 1 97.25 285 VAL B O 1
ATOM 4393 N N . ILE B 1 286 ? -5.715 -27.766 -7.898 1 97.31 286 ILE B N 1
ATOM 4394 C CA . ILE B 1 286 ? -6.098 -26.469 -8.445 1 97.31 286 ILE B CA 1
ATOM 4395 C C . ILE B 1 286 ? -7.258 -26.641 -9.422 1 97.31 286 ILE B C 1
ATOM 4397 O O . ILE B 1 286 ? -8.258 -25.922 -9.344 1 97.31 286 ILE B O 1
ATOM 4401 N N . GLU B 1 287 ? -7.164 -27.641 -10.305 1 95.94 287 GLU B N 1
ATOM 4402 C CA . GLU B 1 287 ? -8.18 -27.891 -11.32 1 95.94 287 GLU B CA 1
ATOM 4403 C C . GLU B 1 287 ? -9.523 -28.234 -10.68 1 95.94 287 GLU B C 1
ATOM 4405 O O . GLU B 1 287 ? -10.57 -27.75 -11.125 1 95.94 287 GLU B O 1
ATOM 4410 N N . THR B 1 288 ? -9.414 -29.062 -9.695 1 95.88 288 THR B N 1
ATOM 4411 C CA . THR B 1 288 ? -10.641 -29.438 -9 1 95.88 288 THR B CA 1
ATOM 4412 C C . THR B 1 288 ? -11.328 -28.219 -8.398 1 95.88 288 THR B C 1
ATOM 4414 O O . THR B 1 288 ? -12.547 -28.062 -8.516 1 95.88 288 THR B O 1
ATOM 4417 N N . PHE B 1 289 ? -10.602 -27.344 -7.801 1 97.19 289 PHE B N 1
ATOM 4418 C CA . PHE B 1 289 ? -11.148 -26.125 -7.195 1 97.19 289 PHE B CA 1
ATOM 4419 C C . PHE B 1 289 ? -11.75 -25.219 -8.258 1 97.19 289 PHE B C 1
ATOM 4421 O O . PHE B 1 289 ? -12.82 -24.641 -8.047 1 97.19 289 PHE B O 1
ATOM 4428 N N . LEU B 1 290 ? -11.086 -25.094 -9.406 1 95.38 290 LEU B N 1
ATOM 4429 C CA . LEU B 1 290 ? -11.523 -24.219 -10.492 1 95.38 290 LEU B CA 1
ATOM 4430 C C . LEU B 1 290 ? -12.859 -24.688 -11.055 1 95.38 290 LEU B C 1
ATOM 4432 O O . LEU B 1 290 ? -13.656 -23.859 -11.523 1 95.38 290 LEU B O 1
ATOM 4436 N N . HIS B 1 291 ? -13.172 -25.969 -11.008 1 91.44 291 HIS B N 1
ATOM 4437 C CA . HIS B 1 291 ? -14.344 -26.516 -11.68 1 91.44 291 HIS B CA 1
ATOM 4438 C C . HIS B 1 291 ? -15.445 -26.859 -10.68 1 91.44 291 HIS B C 1
ATOM 4440 O O . HIS B 1 291 ? -16.516 -27.328 -11.07 1 91.44 291 HIS B O 1
ATOM 4446 N N . GLN B 1 292 ? -15.156 -26.688 -9.461 1 86.75 292 GLN B N 1
ATOM 4447 C CA . GLN B 1 292 ? -16.203 -26.906 -8.469 1 86.75 292 GLN B CA 1
ATOM 4448 C C . GLN B 1 292 ? -17.359 -25.922 -8.641 1 86.75 292 GLN B C 1
ATOM 4450 O O . GLN B 1 292 ? -17.125 -24.75 -8.938 1 86.75 292 GLN B O 1
ATOM 4455 N N . PRO B 1 293 ? -18.594 -26.531 -8.641 1 75.19 293 PRO B N 1
ATOM 4456 C CA . PRO B 1 293 ? -19.719 -25.609 -8.695 1 75.19 293 PRO B CA 1
ATOM 4457 C C . PRO B 1 293 ? -19.719 -24.609 -7.535 1 75.19 293 PRO B C 1
ATOM 4459 O O . PRO B 1 293 ? -19.297 -24.953 -6.426 1 75.19 293 PRO B O 1
ATOM 4462 N N . GLY B 1 294 ? -19.531 -23.359 -7.742 1 63.75 294 GLY B N 1
ATOM 4463 C CA . GLY B 1 294 ? -19.5 -22.344 -6.715 1 63.75 294 GLY B CA 1
ATOM 4464 C C . GLY B 1 294 ? -20.672 -22.422 -5.75 1 63.75 294 GLY B C 1
ATOM 4465 O O . GLY B 1 294 ? -21.734 -22.922 -6.102 1 63.75 294 GLY B O 1
ATOM 4466 N N . GLU B 1 295 ? -20.453 -22.484 -4.438 1 50.78 295 GLU B N 1
ATOM 4467 C CA . GLU B 1 295 ? -21.562 -22.25 -3.523 1 50.78 295 GLU B CA 1
ATOM 4468 C C . GLU B 1 295 ? -22.047 -20.812 -3.605 1 50.78 295 GLU B C 1
ATOM 4470 O O . GLU B 1 295 ? -21.25 -19.875 -3.486 1 50.78 295 GLU B O 1
ATOM 4475 N N . ARG B 1 296 ? -22.703 -20.406 -4.66 1 44.88 296 ARG B N 1
ATOM 4476 C CA . ARG B 1 296 ? -23.234 -19.047 -4.59 1 44.88 296 ARG B CA 1
ATOM 4477 C C . ARG B 1 296 ? -23.641 -18.688 -3.162 1 44.88 296 ARG B C 1
ATOM 4479 O O . ARG B 1 296 ? -24.312 -19.469 -2.484 1 44.88 296 ARG B O 1
ATOM 4486 N N . PRO B 1 297 ? -22.906 -17.562 -2.586 1 43 297 PRO B N 1
ATOM 4487 C CA . PRO B 1 297 ? -23.547 -17.203 -1.318 1 43 297 PRO B CA 1
ATOM 4488 C C . PRO B 1 297 ? -25.047 -16.938 -1.466 1 43 297 PRO B C 1
ATOM 4490 O O . PRO B 1 297 ? -25.5 -16.562 -2.545 1 43 297 PRO B O 1
#

Solvent-accessible surface area (backbone atoms only — not comparable to full-atom values): 30522 Å² total; per-residue (Å²): 137,82,77,78,78,77,76,75,76,74,78,75,71,76,75,74,72,70,74,69,76,72,76,74,79,73,64,89,65,49,48,76,50,72,44,77,50,90,91,41,51,31,30,34,32,40,27,77,53,48,83,68,31,37,36,48,33,50,34,76,54,39,11,54,54,56,48,43,52,30,58,71,53,36,65,77,50,46,18,37,37,34,42,16,55,61,7,11,43,80,6,54,59,58,94,51,49,42,23,48,69,58,50,30,51,39,49,52,50,46,35,51,74,71,71,47,72,58,26,28,35,37,6,31,29,56,9,16,49,36,38,52,42,30,36,58,77,28,60,82,37,31,57,35,40,34,37,29,41,36,58,31,48,41,76,36,72,71,39,54,68,76,47,50,59,60,66,74,42,70,50,52,39,72,31,59,68,56,21,33,72,41,32,29,71,47,28,17,37,63,30,51,78,43,26,67,61,48,27,48,54,52,32,66,34,19,38,63,27,43,75,64,19,41,49,28,52,50,55,23,46,47,24,34,60,43,71,88,50,34,61,74,33,65,45,48,29,43,34,39,37,19,70,33,14,45,59,44,41,50,65,33,49,53,51,49,48,72,41,24,75,38,48,47,78,46,76,45,76,31,12,53,52,31,59,43,77,40,10,81,70,43,28,57,57,52,52,52,60,73,67,47,80,72,78,71,130,132,85,76,78,75,76,76,75,75,72,77,74,70,76,76,75,69,69,73,67,77,73,77,72,79,72,65,90,65,48,48,76,50,73,44,76,51,88,93,41,51,32,31,32,33,40,26,78,51,49,83,70,32,36,35,48,32,50,35,78,57,40,11,54,52,55,49,42,54,28,58,70,54,37,67,76,51,45,18,35,38,35,41,15,56,59,8,11,42,80,6,54,59,58,96,52,50,44,23,46,69,57,50,28,52,39,50,54,49,48,35,52,74,70,72,46,73,58,27,30,35,38,5,32,30,56,10,18,48,37,37,52,42,32,37,59,77,29,61,82,36,31,56,34,40,32,37,28,41,35,59,31,49,41,77,38,72,71,40,53,68,75,48,50,60,61,63,74,44,69,50,54,39,72,31,53,68,58,20,32,73,41,30,29,71,45,27,17,39,65,30,52,78,42,24,66,61,48,22,49,51,46,36,63,29,20,38,65,28,42,74,64,20,43,49,28,52,52,56,23,45,47,23,34,62,43,72,89,50,34,63,73,34,67,43,48,28,43,36,39,35,19,68,34,14,44,57,42,39,50,65,33,49,52,52,48,47,71,42,24,74,38,48,47,79,48,76,43,75,31,13,52,53,30,60,42,77,40,10,82,70,44,28,57,57,52,50,51,62,72,66,46,80,73,77,74,130

Sequence (594 aa):
MTQHKSRAAGKRRPTRERQRLRALPVSLFGEECYVATGGQRIRVNVRGGTGVPLVLCNGIGASLEVLDPLVEQLDPDTTVVRFDVPGTGGSPTSPAPYGFPYLAWVLGRVLSGLGIGVVDVLGLSWGGALAQQFAFQNPRRCRRLMLVATGTGALMVPAHPRVLVKMATPRRFSDPDYAASIAGELYGGTVRAHGEDVARLFLQQLHAGSKVGYLHQLLAGSVWTSLFALPAVRQETLIVAGADDPIIPIVNAHIMNALLPHSRLHQHSGGHIDLVHNAGELAPVIETFLHQPGERPMTQHKSRAAGKRRPTRERQRLRALPVSLFGEECYVATGGQRIRVNVRGGTGVPLVLCNGIGASLEVLDPLVEQLDPDTTVVRFDVPGTGGSPTSPAPYGFPYLAWVLGRVLSGLGIGVVDVLGLSWGGALAQQFAFQNPRRCRRLMLVATGTGALMVPAHPRVLVKMATPRRFSDPDYAASIAGELYGGTVRAHGEDVARLFLQQLHAGSKVGYLHQLLAGSVWTSLFALPAVRQETLIVAGADDPIIPIVNAHIMNALLPHSRLHQHSGGHIDLVHNAGELAPVIETFLHQPGERP

Secondary structure (DSSP, 8-state):
------------------------PPPSSSEEEEEEETTEEEEEEEE--EEEEEEEE--TT--GGGGHHHHHHS-TTEEEEEEPPTTSTTSPPPSS---HHHHHHHHHHHHHHTT--SEEEEEETHHHHHHHHHHHH-TTTEEEEEEES---BTTSPPPPHHHHHHHTSTHHHH-HHHHHHHHHHHH-HHHHHHHHHHHHHHHHH-----HHHHHHHHHHHHH-B-TTTGGG--SEEEEEEETT-SSS-THHHHHHHHH-TTEEEEEES--TTHHHHTHHHHHHHHHHHHHS-----/------------------------PPPSSSEEEEEEETTEEEEEEEE--EEEEEEEE--TT--GGGGHHHHHHS-TTEEEEEEPPTTSTTSPPPSS---HHHHHHHHHHHHHHTT--SEEEEEETHHHHHHHHHHHH-TTTEEEEEEES---BTTSPPPPHHHHHHHTSTHHHH-HHHHHHHHHHHH-HHHHHSHHHHHHHHHHH-----HHHHHHHHHHHHH-B-TTTGGG--SEEEEEEETT-SSS-THHHHHHHHH-TTEEEEEES--TTHHHHTHHHHHHHHHHHHHS-----